Protein AF-A0A951LGT5-F1 (afdb_monomer)

Radius of gyration: 25.71 Å; Cα contacts (8 Å, |Δi|>4): 1076; chains: 1; bounding box: 49×76×59 Å

Sequence (458 aa):
MLKTAQCHCGELRATVSAEPERVNLCHCRACQRRTGSVFHTGAYYAKSQVTVHGRHNEHCRPADSGYSVRFHFCPNCGSNVFWEPSRFPDHFVVAVGAFADPLFPAPALSLWEVSKHSWVELPALQHCPEGLTASAADTVRADPPSPTVDRAQIAQIGCVIRPFIRRTPTLEIDGADCGLPPGLRIVLKLEQLQHSGSFKARGAFANLLLRRVPEIGVAAASGGNHGAAVAYAAMRRQVPARIFVPEISSPAKIARIQEYGADLVVGGERYADALAACESWIAETGALSVHAFDQRETLLGQGTLAQELEAQAPELDTVLAGVGGGGLISGIAAWYGGRVKVIGVEPEGSPTLYDALAAGHPVDAETTGIAADSLAPRRVGELVFPIAQARVDQVVLVTDDAIRRAQQVLWNTARIVAEPGGSAAFAALLSGRYTPCSRGRVGVVISGGNTVAVDFGR

Solvent-accessible surface area (backbone atoms only — not comparable to full-atom values): 23264 Å² total; per-residue (Å²): 104,80,46,58,27,35,25,88,80,59,59,24,32,41,37,28,55,62,82,60,52,37,28,34,35,32,16,36,68,66,41,18,70,72,65,77,35,80,42,36,52,39,29,32,36,52,45,92,41,50,48,78,43,68,65,64,45,78,49,75,43,78,41,98,84,78,39,45,35,38,38,34,22,24,77,85,72,64,30,68,36,37,31,40,39,62,86,45,76,65,30,36,33,34,34,51,75,28,44,74,52,93,82,57,81,71,57,51,33,36,27,22,48,81,55,43,56,89,86,66,84,75,76,94,49,53,79,26,52,86,37,82,52,84,78,51,59,78,70,58,57,53,68,71,79,65,92,68,75,42,43,60,58,14,53,54,44,37,65,70,39,48,90,79,51,64,86,55,57,72,46,81,45,51,22,50,71,71,80,42,66,74,73,29,39,37,35,36,38,38,22,29,72,23,57,65,25,18,49,45,32,39,16,32,35,30,40,68,69,77,42,87,68,44,90,77,9,33,34,32,57,34,53,39,59,52,23,24,6,43,16,42,38,23,47,76,65,73,42,48,28,41,33,17,18,22,65,76,46,53,67,73,43,52,49,54,24,48,75,35,68,24,48,72,45,75,39,44,82,40,65,68,46,9,37,53,53,38,54,51,50,30,72,76,68,62,31,35,75,56,61,87,22,58,35,71,43,23,19,32,21,32,10,31,54,40,55,52,45,44,74,74,47,72,76,44,52,33,38,29,28,40,30,24,34,30,17,52,50,28,12,34,24,29,46,48,65,70,77,33,46,27,33,37,22,22,44,63,43,12,39,15,54,52,50,13,59,75,68,73,45,80,39,80,34,58,65,40,66,82,29,31,84,66,23,26,44,48,41,35,21,83,74,23,46,67,48,32,72,74,34,45,76,45,65,42,66,32,52,64,67,36,20,53,50,29,30,52,44,36,37,72,66,70,69,40,66,42,21,50,40,11,17,30,20,51,11,28,51,77,65,58,64,45,72,76,94,56,83,46,35,35,35,29,34,30,44,18,28,86,58,87,86,78,76,87,89,116

Mean predicted aligned error: 13.06 Å

Secondary structure (DSSP, 8-state):
--EEEE-TTSSSEEEESS--SEEEEE--HHHHHHHSSSSEEEEEEEGGGEEEES--EEEEEE-TTS-EEEEEE-TTT--EEEEEETTSTTEEEEEGGGG--TTSPPPSEEE-GGG--TT----S-EEETT---TTTTTT-S--SS-SS--HHHHHHHHHHHTTTS----EEEEEGGGGTSPTT-EEEEEEGGGSGGGBTTHHHHHHHHHHSPPPTT-EEEE-SSHHHHHHHHHHHHHT--EEEEE-TTS-HHHHHHHHHTT-EEEE--SSHHHHHHHHHHHHHHH--EE--SSSSHHHHHHHHHHHHHHHHH-TT-SEEEEE-SSSHHHHHHHHHHTTSSEEEEEEETT--HHHHHHHHTS--B----STTHHHH--SB--TTHHHHHHHH--EEEEE-HHHHHHHHHHHHHHH-----HHHHHHHHHHHTTSS--SSS-EEEEEE-B--S-S--TT-

Foldseek 3Di:
DWFWFADPVRQKIKIFQDAFLFKEKEQFPVQCVLVVHNIFIKGKDFPVGIDIGHDWDWDWDAGPVRWIKIWTADPPRRDTAWIATPVCNRIIIGGPVRRVDPPRDDGQEYECCVNHDPPDDDQPHHYHNHGADPVRVVVDRPDDPPLDDAQRLLVVLLVQCVVPKDLFDWDWDALVLQVGDGLQIEIERQQCPMQLRFLQLQLLLLQPRVDDFDQQGAEDEALDSNLLSNLQNCLVVVHAYEYFYEPPRDPLSVVSSVVSVHRYHYDDNDSVGSHVVRVVVCVVPVGHYRDRAQDNSSLSRLLSSLVSVCVNCVQAQEEEAEAALQSNQLSNQNNCVQVHAGEYFAAPQACALVVCLVVVHKDFGGQDAQCSSPRHDRIHHPSRNVSCNNGHPYYFYAYNVLLVSQQVSCCVSPVRAAGSSLRRRVSCSSVVSDDDPDSGYYYYYSGGRSDDDDDPPD

Nearest PDB structures (foldseek):
  5cvc-assembly1_A  TM=9.171E-01  e=3.690E-30  Zea mays
  2gn1-assembly1_A  TM=9.000E-01  e=2.514E-28  Salmonella enterica subsp. enterica serovar Typhimurium
  6zuj-assembly2_BBB  TM=9.026E-01  e=4.045E-28  Homo sapiens
  5ybw-assembly1_A  TM=9.103E-01  e=1.929E-26  Anadara broughtonii
  8zlv-assembly1_B  TM=8.880E-01  e=2.800E-25  Escherichia coli K-12
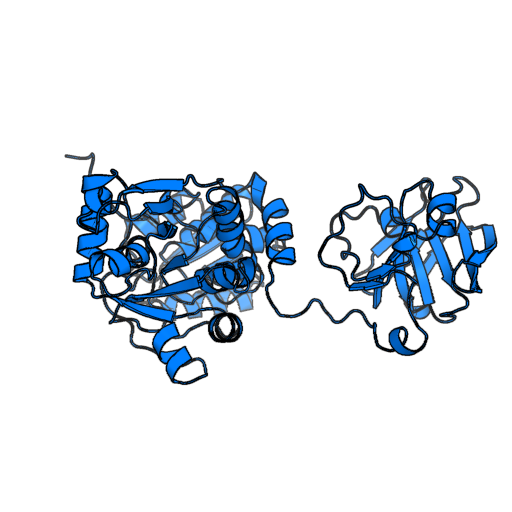
pLDDT: mean 90.31, std 11.33, range [30.8, 98.81]

Structure (mmCIF, N/CA/C/O backbone):
data_AF-A0A951LGT5-F1
#
_entry.id   AF-A0A951LGT5-F1
#
loop_
_atom_site.group_PDB
_atom_site.id
_atom_site.type_symbol
_atom_site.label_atom_id
_atom_site.label_alt_id
_atom_site.label_comp_id
_atom_site.label_asym_id
_atom_site.label_entity_id
_atom_site.label_seq_id
_atom_site.pdbx_PDB_ins_code
_atom_site.Cartn_x
_atom_site.Cartn_y
_atom_site.Cartn_z
_atom_site.occupancy
_atom_site.B_iso_or_equiv
_atom_site.auth_seq_id
_atom_site.auth_comp_id
_atom_site.auth_asym_id
_atom_site.auth_atom_id
_atom_site.pdbx_PDB_model_num
ATOM 1 N N . MET A 1 1 ? 7.821 -15.798 -24.635 1.00 61.38 1 MET A N 1
ATOM 2 C CA . MET A 1 1 ? 9.185 -15.691 -24.066 1.00 61.38 1 MET A CA 1
ATOM 3 C C . MET A 1 1 ? 9.729 -17.103 -23.974 1.00 61.38 1 MET A C 1
ATOM 5 O O . MET A 1 1 ? 8.973 -17.980 -23.585 1.00 61.38 1 MET A O 1
ATOM 9 N N . LEU A 1 2 ? 10.967 -17.343 -24.399 1.00 86.06 2 LEU A N 1
ATOM 10 C CA . LEU A 1 2 ? 11.547 -18.686 -24.427 1.00 86.06 2 LEU A CA 1
ATOM 11 C C . LEU A 1 2 ? 12.166 -18.998 -23.051 1.00 86.06 2 LEU A C 1
ATOM 13 O O . LEU A 1 2 ? 13.030 -18.240 -22.611 1.00 86.06 2 LEU A O 1
ATOM 17 N N . LYS A 1 3 ? 11.734 -20.062 -22.365 1.00 93.56 3 LYS A N 1
ATOM 18 C CA . LYS A 1 3 ? 12.342 -20.534 -21.101 1.00 93.56 3 LYS A CA 1
ATOM 19 C C . LYS A 1 3 ? 13.035 -21.875 -21.343 1.00 93.56 3 LYS A C 1
ATOM 21 O O . LYS A 1 3 ? 12.518 -22.702 -22.088 1.00 93.56 3 LYS A O 1
ATOM 26 N N . THR A 1 4 ? 14.174 -22.114 -20.699 1.00 96.62 4 THR A N 1
ATOM 27 C CA . THR A 1 4 ? 14.956 -23.345 -20.896 1.00 96.62 4 THR A CA 1
ATOM 28 C C . THR A 1 4 ? 15.082 -24.101 -19.585 1.00 96.62 4 THR A C 1
ATOM 30 O O . THR A 1 4 ? 15.697 -23.610 -18.644 1.00 96.62 4 THR A O 1
ATOM 33 N N . ALA A 1 5 ? 14.528 -25.308 -19.538 1.00 97.00 5 ALA A N 1
ATOM 34 C CA . ALA A 1 5 ? 14.826 -26.287 -18.505 1.00 97.00 5 ALA A CA 1
ATOM 35 C C . ALA A 1 5 ? 16.026 -27.131 -18.935 1.00 97.00 5 ALA A C 1
ATOM 37 O O . ALA A 1 5 ? 16.128 -27.516 -20.101 1.00 97.00 5 ALA A O 1
ATOM 38 N N . GLN A 1 6 ? 16.923 -27.460 -18.011 1.00 97.12 6 GLN A N 1
ATOM 39 C CA . GLN A 1 6 ? 18.095 -28.273 -18.319 1.00 97.12 6 GLN A CA 1
ATOM 40 C C . GLN A 1 6 ? 18.444 -29.257 -17.206 1.00 97.12 6 GLN A C 1
ATOM 42 O O . GLN A 1 6 ? 18.158 -29.041 -16.029 1.00 97.12 6 GLN A O 1
ATOM 47 N N . CYS A 1 7 ? 19.076 -30.364 -17.592 1.00 97.00 7 CYS A N 1
ATOM 48 C CA . CYS A 1 7 ? 19.684 -31.283 -16.641 1.00 97.00 7 CYS A CA 1
ATOM 49 C C . CYS A 1 7 ? 20.905 -30.648 -15.955 1.00 97.00 7 CYS A C 1
ATOM 51 O O . CYS A 1 7 ? 21.419 -29.619 -16.394 1.00 97.00 7 CYS A O 1
ATOM 53 N N . HIS A 1 8 ? 21.419 -31.302 -14.911 1.00 95.62 8 HIS A N 1
ATOM 54 C CA . HIS A 1 8 ? 22.555 -30.791 -14.143 1.00 95.62 8 HIS A CA 1
ATOM 55 C C . HIS A 1 8 ? 23.818 -30.544 -14.990 1.00 95.62 8 HIS A C 1
ATOM 57 O O . HIS A 1 8 ? 24.474 -29.524 -14.813 1.00 95.62 8 HIS A O 1
ATOM 63 N N . CYS A 1 9 ? 24.141 -31.429 -15.943 1.00 95.88 9 CYS A N 1
ATOM 64 C CA . CYS A 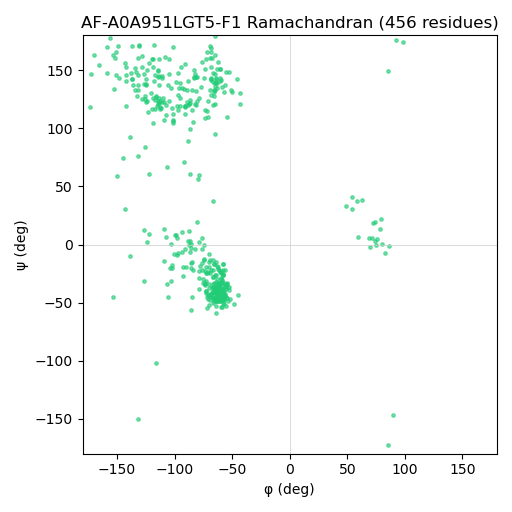1 9 ? 25.294 -31.243 -16.835 1.00 95.88 9 CYS A CA 1
ATOM 65 C C . CYS A 1 9 ? 24.993 -30.397 -18.087 1.00 95.88 9 CYS A C 1
ATOM 67 O O . CYS A 1 9 ? 25.887 -30.148 -18.890 1.00 95.88 9 CYS A O 1
ATOM 69 N N . GLY A 1 10 ? 23.741 -29.972 -18.289 1.00 95.19 10 GLY A N 1
ATOM 70 C CA . GLY A 1 10 ? 23.325 -29.145 -19.424 1.00 95.19 10 GLY A CA 1
ATOM 71 C C . GLY A 1 10 ? 23.238 -29.848 -20.786 1.00 95.19 10 GLY A C 1
ATOM 72 O O . GLY A 1 10 ? 22.939 -29.172 -21.771 1.00 95.19 10 GLY A O 1
ATOM 73 N N . GLU A 1 11 ? 23.476 -31.162 -20.874 1.00 95.75 11 GLU A N 1
ATOM 74 C CA . GLU A 1 11 ? 23.399 -31.931 -22.130 1.00 95.75 11 GLU A CA 1
ATOM 75 C C . GLU A 1 11 ? 21.968 -32.185 -22.615 1.00 95.75 11 GLU A C 1
ATOM 77 O O . GLU A 1 11 ? 21.735 -32.232 -23.818 1.00 95.75 11 GLU A O 1
ATOM 82 N N . LEU A 1 12 ? 21.019 -32.360 -21.691 1.00 97.56 12 LEU A N 1
ATOM 83 C CA . LEU A 1 12 ? 19.595 -32.504 -21.983 1.00 97.56 12 LEU A CA 1
ATOM 84 C C . LEU A 1 12 ? 18.886 -31.201 -21.625 1.00 97.56 12 LEU A C 1
ATOM 86 O O . LEU A 1 12 ? 18.957 -30.756 -20.476 1.00 97.56 12 LEU A O 1
ATOM 90 N N . ARG A 1 13 ? 18.184 -30.612 -22.593 1.00 97.62 13 ARG A N 1
ATOM 91 C CA . ARG A 1 13 ? 17.427 -29.368 -22.420 1.00 97.62 13 ARG A CA 1
ATOM 92 C C . ARG A 1 13 ? 16.023 -29.499 -22.990 1.00 97.62 13 ARG A C 1
ATOM 94 O O . ARG A 1 13 ? 15.824 -30.161 -24.004 1.00 97.62 13 ARG A O 1
ATOM 101 N N . ALA A 1 14 ? 15.070 -28.835 -22.355 1.00 97.12 14 ALA A N 1
ATOM 102 C CA . ALA A 1 14 ? 13.721 -28.641 -22.859 1.00 97.12 14 ALA A CA 1
ATOM 103 C C . ALA A 1 14 ? 13.443 -27.138 -22.914 1.00 97.12 14 ALA A C 1
ATOM 105 O O . ALA A 1 14 ? 13.410 -26.453 -21.892 1.00 97.12 14 ALA A O 1
ATOM 106 N N . THR A 1 15 ? 13.276 -26.632 -24.123 1.00 97.06 15 THR A N 1
ATOM 107 C CA . THR A 1 15 ? 12.977 -25.234 -24.402 1.00 97.06 15 THR A CA 1
ATOM 108 C C . THR A 1 15 ? 11.470 -25.085 -24.554 1.00 97.06 15 THR A C 1
ATOM 110 O O . THR A 1 15 ? 10.876 -25.791 -25.366 1.00 97.06 15 THR A O 1
ATOM 113 N N . VAL A 1 16 ? 10.848 -24.174 -23.808 1.00 96.44 16 VAL A N 1
ATOM 114 C CA . VAL A 1 16 ? 9.402 -23.918 -23.869 1.00 96.44 16 VAL A CA 1
ATOM 115 C C . VAL A 1 16 ? 9.112 -22.526 -24.427 1.00 96.44 16 VAL A C 1
ATOM 117 O O . VAL A 1 16 ? 9.792 -21.557 -24.082 1.00 96.44 16 VAL A O 1
ATOM 120 N N . SER A 1 17 ? 8.118 -22.424 -25.311 1.00 93.50 17 SER A N 1
ATOM 121 C CA . SER A 1 17 ? 7.766 -21.183 -26.024 1.00 93.50 17 SER A CA 1
ATOM 122 C C . SER A 1 17 ? 6.597 -20.400 -25.410 1.00 93.50 17 SER A C 1
ATOM 124 O O . SER A 1 17 ? 6.359 -19.253 -25.801 1.00 93.50 17 SER A O 1
ATOM 126 N N . ALA A 1 18 ? 5.900 -20.987 -24.434 1.00 90.88 18 ALA A N 1
ATOM 127 C CA . ALA A 1 18 ? 4.724 -20.429 -23.770 1.00 90.88 18 ALA A CA 1
ATOM 128 C C . ALA A 1 18 ? 4.838 -20.507 -22.236 1.00 90.88 18 ALA A C 1
ATOM 130 O O . ALA A 1 18 ? 5.745 -21.145 -21.700 1.00 90.88 18 ALA A O 1
ATOM 131 N N . GLU A 1 19 ? 3.912 -19.855 -21.530 1.00 91.00 19 GLU A N 1
ATOM 132 C CA . GLU A 1 19 ? 3.698 -20.088 -20.096 1.00 91.00 19 GLU A CA 1
ATOM 133 C C . GLU A 1 19 ? 2.996 -21.439 -19.870 1.00 91.00 19 GLU A C 1
ATOM 135 O O . GLU A 1 19 ? 2.275 -21.902 -20.758 1.00 91.00 19 GLU A O 1
ATOM 140 N N . PRO A 1 20 ? 3.217 -22.103 -18.719 1.00 92.25 20 PRO A N 1
ATOM 141 C CA . PRO A 1 20 ? 2.620 -23.406 -18.460 1.00 92.25 20 PRO A CA 1
ATOM 142 C C . PRO A 1 20 ? 1.102 -23.306 -18.327 1.00 92.25 20 PRO A C 1
ATOM 144 O O . PRO A 1 20 ? 0.584 -22.415 -17.660 1.00 92.25 20 PRO A O 1
ATOM 147 N N . GLU A 1 21 ? 0.391 -24.286 -18.881 1.00 89.19 21 GLU A N 1
ATOM 148 C CA . GLU A 1 21 ? -1.070 -24.390 -18.754 1.00 89.19 21 GLU A CA 1
ATOM 149 C C . GLU A 1 21 ? -1.505 -24.643 -17.310 1.00 89.19 21 GLU A C 1
ATOM 151 O O . GLU A 1 21 ? -2.630 -24.327 -16.930 1.00 89.19 21 GLU A O 1
ATOM 156 N N . ARG A 1 22 ? -0.621 -25.258 -16.517 1.00 87.25 22 ARG A N 1
ATOM 157 C CA . ARG A 1 22 ? -0.742 -25.405 -15.065 1.00 87.25 22 ARG A CA 1
ATOM 158 C C . ARG A 1 22 ? 0.577 -25.841 -14.450 1.00 87.25 22 ARG A C 1
ATOM 160 O O . ARG A 1 22 ? 1.371 -26.547 -15.077 1.00 87.25 22 ARG A O 1
ATOM 167 N N . VAL A 1 23 ? 0.752 -25.505 -13.178 1.00 92.88 23 VAL A N 1
ATOM 168 C CA . VAL A 1 23 ? 1.844 -25.999 -12.338 1.00 92.88 23 VAL A CA 1
ATOM 169 C C . VAL A 1 23 ? 1.236 -26.725 -11.144 1.00 92.88 23 VAL A C 1
ATOM 171 O O . VAL A 1 23 ? 0.330 -26.207 -10.489 1.00 92.88 23 VAL A O 1
ATOM 174 N N . ASN A 1 24 ? 1.701 -27.940 -10.866 1.00 93.00 24 ASN A N 1
ATOM 175 C CA . ASN A 1 24 ? 1.210 -28.738 -9.751 1.00 93.00 24 ASN A CA 1
ATOM 176 C C . ASN A 1 24 ? 2.328 -29.117 -8.786 1.00 93.00 24 ASN A C 1
ATOM 178 O O . ASN A 1 24 ? 3.497 -29.197 -9.157 1.00 93.00 24 ASN A O 1
ATOM 182 N N . LEU A 1 25 ? 1.930 -29.393 -7.551 1.00 94.38 25 LEU A N 1
ATOM 183 C CA . LEU A 1 25 ? 2.759 -29.977 -6.517 1.00 94.38 25 LEU A CA 1
ATOM 184 C C . LEU A 1 25 ? 2.176 -31.354 -6.180 1.00 94.38 25 LEU A C 1
ATOM 186 O O . LEU A 1 25 ? 1.013 -31.482 -5.821 1.00 94.38 25 LEU A O 1
ATOM 190 N N . CYS A 1 26 ? 2.956 -32.411 -6.380 1.00 92.81 26 CYS A N 1
ATOM 191 C CA . CYS A 1 26 ? 2.516 -33.788 -6.192 1.00 92.81 26 CYS A CA 1
ATOM 192 C C . CYS A 1 26 ? 3.242 -34.433 -5.013 1.00 92.81 26 CYS A C 1
ATOM 194 O O . CYS A 1 26 ? 4.473 -34.538 -5.013 1.00 92.81 26 CYS A O 1
ATOM 196 N N . HIS A 1 27 ? 2.463 -34.924 -4.052 1.00 94.19 27 HIS A N 1
ATOM 197 C CA . HIS A 1 27 ? 2.937 -35.604 -2.850 1.00 94.19 27 HIS A CA 1
ATOM 198 C C . HIS A 1 27 ? 2.896 -37.131 -2.949 1.00 94.19 27 HIS A C 1
ATOM 200 O O . HIS A 1 27 ? 3.177 -37.800 -1.959 1.00 94.19 27 HIS A O 1
ATOM 206 N N . CYS A 1 28 ? 2.559 -37.720 -4.101 1.00 90.44 28 CYS A N 1
ATOM 207 C CA . CYS A 1 28 ? 2.452 -39.176 -4.195 1.00 90.44 28 CYS A CA 1
ATOM 208 C C . CYS A 1 28 ? 3.804 -39.862 -3.938 1.00 90.44 28 CYS A C 1
ATOM 210 O O . CYS A 1 28 ? 4.873 -39.319 -4.248 1.00 90.44 28 CYS A O 1
ATOM 212 N N . ARG A 1 29 ? 3.774 -41.090 -3.409 1.00 89.00 29 ARG A N 1
ATOM 213 C CA . ARG A 1 29 ? 4.997 -41.821 -3.032 1.00 89.00 29 ARG A CA 1
ATOM 214 C C . ARG A 1 29 ? 5.896 -42.068 -4.239 1.00 89.00 29 ARG A C 1
ATOM 216 O O . ARG A 1 29 ? 7.121 -42.045 -4.123 1.00 89.00 29 ARG A O 1
ATOM 223 N N . ALA A 1 30 ? 5.301 -42.264 -5.415 1.00 87.81 30 ALA A N 1
ATOM 224 C CA . ALA A 1 30 ? 6.042 -42.404 -6.659 1.00 87.81 30 ALA A CA 1
ATOM 225 C C . ALA A 1 30 ? 6.832 -41.129 -7.007 1.00 87.81 30 ALA A C 1
ATOM 227 O O . ALA A 1 30 ? 7.983 -41.229 -7.445 1.00 87.81 30 ALA A O 1
ATOM 228 N N . CYS A 1 31 ? 6.244 -39.941 -6.837 1.00 89.75 31 CYS A N 1
ATOM 229 C CA . CYS A 1 31 ? 6.919 -38.659 -7.047 1.00 89.75 31 CYS A CA 1
ATOM 230 C C . CYS A 1 31 ? 8.042 -38.454 -6.033 1.00 89.75 31 CYS A C 1
ATOM 232 O O . CYS A 1 31 ? 9.158 -38.165 -6.458 1.00 89.75 31 CYS A O 1
ATOM 234 N N . GLN A 1 32 ? 7.776 -38.710 -4.750 1.00 92.06 32 GLN A N 1
ATOM 235 C CA . GLN A 1 32 ? 8.776 -38.579 -3.689 1.00 92.06 32 GLN A CA 1
ATOM 236 C C . GLN A 1 32 ? 10.007 -39.460 -3.941 1.00 92.06 32 GLN A C 1
ATOM 238 O O . GLN A 1 32 ? 11.138 -38.986 -3.974 1.00 92.06 32 GLN A O 1
ATOM 243 N N . ARG A 1 33 ? 9.791 -40.751 -4.228 1.00 89.56 33 ARG A N 1
ATOM 244 C CA . ARG A 1 33 ? 10.877 -41.706 -4.518 1.00 89.56 33 ARG A CA 1
ATOM 245 C C . ARG A 1 33 ? 11.689 -41.337 -5.757 1.00 89.56 33 ARG A C 1
ATOM 247 O O . ARG A 1 33 ? 12.876 -41.625 -5.808 1.00 89.56 33 ARG A O 1
ATOM 254 N N . ARG A 1 34 ? 11.051 -40.737 -6.768 1.00 87.88 34 ARG A N 1
ATOM 255 C CA . ARG A 1 34 ? 11.724 -40.351 -8.018 1.00 87.88 34 ARG A CA 1
ATOM 256 C C . ARG A 1 34 ? 12.636 -39.147 -7.815 1.00 87.88 34 ARG A C 1
ATOM 258 O O . ARG A 1 34 ? 13.699 -39.092 -8.416 1.00 87.88 34 ARG A O 1
ATOM 265 N N . THR A 1 35 ? 12.184 -38.154 -7.053 1.00 90.12 35 THR A N 1
ATOM 266 C CA . THR A 1 35 ? 12.927 -36.901 -6.869 1.00 90.12 35 THR A CA 1
ATOM 267 C C . THR A 1 35 ? 13.875 -36.943 -5.677 1.00 90.12 35 THR A C 1
ATOM 269 O O . THR A 1 35 ? 14.763 -36.103 -5.603 1.00 90.12 35 THR A O 1
ATOM 272 N N . GLY A 1 36 ? 13.669 -37.864 -4.729 1.00 91.94 36 GLY A N 1
ATOM 273 C CA . GLY A 1 36 ? 14.320 -37.816 -3.418 1.00 91.94 36 GLY A CA 1
ATOM 274 C C . GLY A 1 36 ? 13.829 -36.654 -2.541 1.00 91.94 36 GLY A C 1
ATOM 275 O O . GLY A 1 36 ? 14.371 -36.436 -1.465 1.00 91.94 36 GLY A O 1
ATOM 276 N N . SER A 1 37 ? 12.811 -35.910 -2.989 1.00 93.44 37 SER A N 1
ATOM 277 C CA . SER A 1 37 ? 12.188 -34.799 -2.265 1.00 93.44 37 SER A CA 1
ATOM 278 C C . SER A 1 37 ? 10.831 -35.226 -1.702 1.00 93.44 37 SER A C 1
ATOM 280 O O . SER A 1 37 ? 10.208 -36.165 -2.189 1.00 93.44 37 SER A O 1
ATOM 282 N N . VAL A 1 38 ? 10.330 -34.510 -0.696 1.00 94.62 38 VAL A N 1
ATOM 283 C CA . VAL A 1 38 ? 9.017 -34.770 -0.076 1.00 94.62 38 VAL A CA 1
ATOM 284 C C . VAL A 1 38 ? 7.822 -34.423 -0.968 1.00 94.62 38 VAL A C 1
ATOM 286 O O . VAL A 1 38 ? 6.678 -34.752 -0.651 1.00 94.62 38 VAL A O 1
ATOM 289 N N . PHE A 1 39 ? 8.077 -33.780 -2.104 1.00 94.00 39 PHE A N 1
ATOM 290 C CA . PHE A 1 39 ? 7.115 -33.582 -3.177 1.00 94.00 39 PHE A CA 1
ATOM 291 C C . PHE A 1 39 ? 7.830 -33.357 -4.507 1.00 94.00 39 PHE A C 1
ATOM 293 O O . PHE A 1 39 ? 9.059 -33.307 -4.610 1.00 94.00 39 PHE A O 1
ATOM 300 N N . HIS A 1 40 ? 7.034 -33.211 -5.554 1.00 92.69 40 HIS A N 1
ATOM 301 C CA . HIS A 1 40 ? 7.510 -32.864 -6.873 1.00 92.69 40 HIS A CA 1
ATOM 302 C C . HIS A 1 40 ? 6.683 -31.732 -7.482 1.00 92.69 40 HIS A C 1
ATOM 304 O O . HIS A 1 40 ? 5.459 -31.802 -7.446 1.00 92.69 40 HIS A O 1
ATOM 310 N N . THR A 1 41 ? 7.350 -30.763 -8.113 1.00 94.88 41 THR A N 1
ATOM 311 C CA . THR A 1 41 ? 6.695 -29.675 -8.848 1.00 94.88 41 THR A CA 1
ATOM 312 C C . THR A 1 41 ? 6.846 -29.849 -10.360 1.00 94.88 41 THR A C 1
ATOM 314 O O . THR A 1 41 ? 7.973 -29.883 -10.871 1.00 94.88 41 THR A O 1
ATOM 317 N N . GLY A 1 42 ? 5.723 -29.953 -11.074 1.00 95.25 42 GLY A N 1
ATOM 318 C CA . GLY A 1 42 ? 5.676 -30.160 -12.523 1.00 95.25 42 GLY A CA 1
ATOM 319 C C . GLY A 1 42 ? 4.845 -29.098 -13.240 1.00 95.25 42 GLY A C 1
ATOM 320 O O . GLY A 1 42 ? 3.764 -28.736 -12.779 1.00 95.25 42 GLY A O 1
ATOM 321 N N . ALA A 1 43 ? 5.345 -28.616 -14.376 1.00 96.06 43 ALA A N 1
ATOM 322 C CA . ALA A 1 43 ? 4.690 -27.628 -15.227 1.00 96.06 43 ALA A CA 1
ATOM 323 C C . ALA A 1 43 ? 4.221 -28.277 -16.537 1.00 96.06 43 ALA A C 1
ATOM 325 O O . ALA A 1 43 ? 5.014 -28.932 -17.210 1.00 96.06 43 ALA A O 1
ATOM 326 N N . TYR A 1 44 ? 2.941 -28.130 -16.873 1.00 95.25 44 TYR A N 1
ATOM 327 C CA . TYR A 1 44 ? 2.319 -28.754 -18.045 1.00 95.25 44 TYR A CA 1
ATOM 328 C C . TYR A 1 44 ? 2.386 -27.826 -19.256 1.00 95.25 44 TYR A C 1
ATOM 330 O O . TYR A 1 44 ? 2.034 -26.652 -19.156 1.00 95.25 44 TYR A O 1
ATOM 338 N N . TYR A 1 45 ? 2.775 -28.391 -20.394 1.00 95.38 45 TYR A N 1
ATOM 339 C CA . TYR A 1 45 ? 2.860 -27.716 -21.683 1.00 95.38 45 TYR A CA 1
ATOM 340 C C . TYR A 1 45 ? 2.305 -28.625 -22.774 1.00 95.38 45 TYR A C 1
ATOM 342 O O . TYR A 1 45 ? 2.557 -29.835 -22.755 1.00 95.38 45 TYR A O 1
ATOM 350 N N . ALA A 1 46 ? 1.609 -28.058 -23.756 1.00 93.31 46 ALA A N 1
ATOM 351 C CA . ALA A 1 46 ? 1.320 -28.780 -24.989 1.00 93.31 46 ALA A CA 1
ATOM 352 C C . ALA A 1 46 ? 2.637 -29.193 -25.665 1.00 93.31 46 ALA A C 1
ATOM 354 O O . ALA A 1 46 ? 3.601 -28.425 -25.692 1.00 93.31 46 ALA A O 1
ATOM 355 N N . LYS A 1 47 ? 2.692 -30.394 -26.251 1.00 95.19 47 LYS A N 1
ATOM 356 C CA . LYS A 1 47 ? 3.902 -30.896 -26.931 1.00 95.19 47 LYS A CA 1
ATOM 357 C C . LYS A 1 47 ? 4.425 -29.942 -28.007 1.00 95.19 47 LYS A C 1
ATOM 359 O O . LYS A 1 47 ? 5.632 -29.799 -28.153 1.00 95.19 47 LYS A O 1
ATOM 364 N N . SER A 1 48 ? 3.532 -29.237 -28.703 1.00 94.75 48 SER A N 1
ATOM 365 C CA . SER A 1 48 ? 3.880 -28.219 -29.705 1.00 94.75 48 SER A CA 1
ATOM 366 C C . SER A 1 48 ? 4.632 -27.008 -29.137 1.00 94.75 48 SER A C 1
ATOM 368 O O . SER A 1 48 ? 5.272 -26.279 -29.890 1.00 94.75 48 SER A O 1
ATOM 370 N N . GLN A 1 49 ? 4.573 -26.783 -27.823 1.00 95.75 49 GLN A N 1
ATOM 371 C CA . GLN A 1 49 ? 5.234 -25.672 -27.137 1.00 95.75 49 GLN A CA 1
ATOM 372 C C . GLN A 1 49 ? 6.618 -26.042 -26.597 1.00 95.75 49 GLN A C 1
ATOM 374 O O . GLN A 1 49 ? 7.311 -25.165 -26.083 1.00 95.75 49 GLN A O 1
ATOM 379 N N . VAL A 1 50 ? 7.025 -27.313 -26.682 1.00 96.50 50 VAL A N 1
ATOM 380 C CA . VAL A 1 50 ? 8.276 -27.809 -26.099 1.00 96.50 50 VAL A CA 1
ATOM 381 C C . VAL A 1 50 ? 9.186 -28.349 -27.191 1.00 96.50 50 VAL A C 1
ATOM 383 O O . VAL A 1 50 ? 8.817 -29.232 -27.957 1.00 96.50 50 VAL A O 1
ATOM 386 N N . THR A 1 51 ? 10.417 -27.853 -27.229 1.00 97.31 51 THR A N 1
ATOM 387 C CA . THR A 1 51 ? 11.488 -28.386 -28.075 1.00 97.31 51 THR A CA 1
ATOM 388 C C . THR A 1 51 ? 12.547 -29.037 -27.196 1.00 97.31 51 THR A C 1
ATOM 390 O O . THR A 1 51 ? 13.104 -28.394 -26.307 1.00 97.31 51 THR A O 1
ATOM 393 N N . VAL A 1 52 ? 12.827 -30.319 -27.427 1.00 96.38 52 VAL A N 1
ATOM 394 C CA . VAL A 1 52 ? 13.826 -31.084 -26.668 1.00 96.38 52 VAL A CA 1
ATOM 395 C C . VAL A 1 52 ? 15.149 -31.095 -27.426 1.00 96.38 52 VAL A C 1
ATOM 397 O O . VAL A 1 52 ? 15.188 -31.336 -28.630 1.00 96.38 52 VAL A O 1
ATOM 400 N N . HIS A 1 53 ? 16.241 -30.858 -26.707 1.00 96.44 53 HIS A N 1
ATOM 401 C CA . HIS A 1 53 ? 17.598 -30.879 -27.235 1.00 96.44 53 HIS A CA 1
ATOM 402 C C . HIS A 1 53 ? 18.464 -31.843 -26.424 1.00 96.44 53 HIS A C 1
ATOM 404 O O . HIS A 1 53 ? 18.426 -31.833 -25.193 1.00 96.44 53 HIS A O 1
ATOM 410 N N . G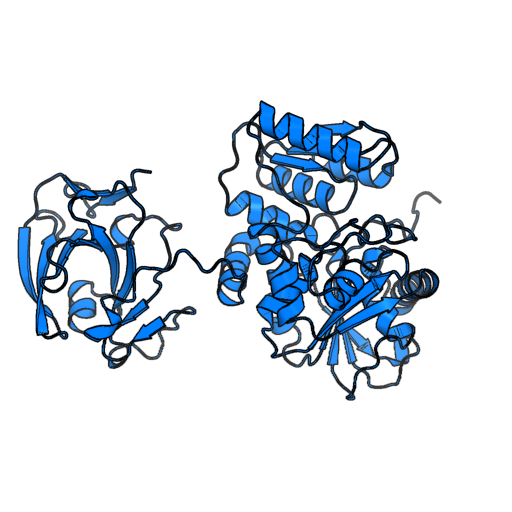LY A 1 54 ? 19.292 -32.624 -27.119 1.00 94.62 54 GLY A N 1
ATOM 411 C CA . GLY A 1 54 ? 20.216 -33.577 -26.505 1.00 94.62 54 GLY A CA 1
ATOM 412 C C . GLY A 1 54 ? 19.654 -34.989 -26.356 1.00 94.62 54 GLY A C 1
ATOM 413 O O . GLY A 1 54 ? 18.506 -35.269 -26.690 1.00 94.62 54 GLY A O 1
ATOM 414 N N . ARG A 1 55 ? 20.501 -35.906 -25.877 1.00 94.44 55 ARG A N 1
ATOM 415 C CA . ARG A 1 55 ? 20.130 -37.315 -25.679 1.00 94.44 55 ARG A CA 1
ATOM 416 C C . ARG A 1 55 ? 19.420 -37.503 -24.341 1.00 94.44 55 ARG A C 1
ATOM 418 O O . ARG A 1 55 ? 19.824 -36.921 -23.334 1.00 94.44 55 ARG A O 1
ATOM 425 N N . HIS A 1 56 ? 18.425 -38.381 -24.317 1.00 95.56 56 HIS A N 1
ATOM 426 C CA . HIS A 1 56 ? 17.756 -38.817 -23.095 1.00 95.56 56 HIS A CA 1
ATOM 427 C C . HIS A 1 56 ? 17.513 -40.325 -23.109 1.00 95.56 56 HIS A C 1
ATOM 429 O O . HIS A 1 56 ? 17.259 -40.913 -24.158 1.00 95.56 56 HIS A O 1
ATOM 435 N N . ASN A 1 57 ? 17.549 -40.931 -21.926 1.00 93.88 57 ASN A N 1
ATOM 436 C CA . ASN A 1 57 ? 17.016 -42.267 -21.699 1.00 93.88 57 ASN A CA 1
ATOM 437 C C . ASN A 1 57 ? 15.555 -42.169 -21.270 1.00 93.88 57 ASN A C 1
ATOM 439 O O . ASN A 1 57 ? 15.129 -41.156 -20.707 1.00 93.88 57 ASN A O 1
ATOM 443 N N . GLU A 1 58 ? 14.807 -43.240 -21.512 1.00 92.94 58 GLU A N 1
ATOM 444 C CA . GLU A 1 58 ? 13.382 -43.306 -21.219 1.00 92.94 58 GLU A CA 1
ATOM 445 C C . GLU A 1 58 ? 13.080 -44.398 -20.202 1.00 92.94 58 GLU A C 1
ATOM 447 O O . GLU A 1 58 ? 13.648 -45.490 -20.243 1.00 92.94 58 GLU A O 1
ATOM 452 N N . HIS A 1 59 ? 12.158 -44.117 -19.286 1.00 89.81 59 HIS A N 1
ATOM 453 C CA . HIS A 1 59 ? 11.653 -45.116 -18.353 1.00 89.81 59 HIS A CA 1
ATOM 454 C C . HIS A 1 59 ? 10.155 -44.928 -18.116 1.00 89.81 59 HIS A C 1
ATOM 456 O O . HIS A 1 59 ? 9.719 -43.890 -17.616 1.00 89.81 59 HIS A O 1
ATOM 462 N N . CYS A 1 60 ? 9.365 -45.944 -18.461 1.00 88.06 60 CYS A N 1
ATOM 463 C CA . CYS A 1 60 ? 7.929 -45.977 -18.200 1.00 88.06 60 CYS A CA 1
ATOM 464 C C . CYS A 1 60 ? 7.645 -46.691 -16.880 1.00 88.06 60 CYS A C 1
ATOM 466 O O . CYS A 1 60 ? 8.154 -47.785 -16.645 1.00 88.06 60 CYS A O 1
ATOM 468 N N . ARG A 1 61 ? 6.774 -46.113 -16.051 1.00 82.88 61 ARG A N 1
ATOM 469 C CA . ARG A 1 61 ? 6.272 -46.769 -14.835 1.00 82.88 61 ARG A CA 1
ATOM 470 C C . ARG A 1 61 ? 4.798 -46.448 -14.580 1.00 82.88 61 ARG A C 1
ATOM 472 O O . ARG A 1 61 ? 4.340 -45.389 -15.016 1.00 82.88 61 ARG A O 1
ATOM 479 N N . PRO A 1 62 ? 4.064 -47.299 -13.847 1.00 74.94 62 PRO A N 1
ATOM 480 C CA . PRO A 1 62 ? 2.759 -46.928 -13.313 1.00 74.94 62 PRO A CA 1
ATOM 481 C C . PRO A 1 62 ? 2.896 -45.821 -12.254 1.00 74.94 62 PRO A C 1
ATOM 483 O O . PRO A 1 62 ? 3.897 -45.743 -11.536 1.00 74.94 62 PRO A O 1
ATOM 486 N N . ALA A 1 63 ? 1.889 -44.957 -12.166 1.00 72.62 63 ALA A N 1
ATOM 487 C CA . ALA A 1 63 ? 1.714 -43.982 -11.095 1.00 72.62 63 ALA A CA 1
ATOM 488 C C . ALA A 1 63 ? 0.550 -44.388 -10.179 1.00 72.62 63 ALA A C 1
ATOM 490 O O . ALA A 1 63 ? -0.334 -45.138 -10.588 1.00 72.62 63 ALA A O 1
ATOM 491 N N . ASP A 1 64 ? 0.512 -43.824 -8.969 1.00 68.88 64 ASP A N 1
ATOM 492 C CA . ASP A 1 64 ? -0.544 -44.067 -7.968 1.00 68.88 64 ASP A CA 1
ATOM 493 C C . ASP A 1 64 ? -1.958 -43.712 -8.491 1.00 68.88 64 ASP A C 1
ATOM 495 O O . ASP A 1 64 ? -2.957 -44.185 -7.966 1.00 68.88 64 ASP A O 1
ATOM 499 N N . SER A 1 65 ? -2.048 -42.932 -9.576 1.00 68.94 65 SER A N 1
ATOM 500 C CA . SER A 1 65 ? -3.294 -42.615 -10.284 1.00 68.94 65 SER A CA 1
ATOM 501 C C . SER A 1 65 ? -3.843 -43.740 -11.172 1.00 68.94 65 SER A C 1
ATOM 503 O O . SER A 1 65 ? -4.884 -43.544 -11.792 1.00 68.94 65 SER A O 1
ATOM 505 N N . GLY A 1 66 ? -3.136 -44.865 -11.312 1.00 72.44 66 GLY A N 1
ATOM 506 C CA . GLY A 1 66 ? -3.488 -45.962 -12.224 1.00 72.44 66 GLY A CA 1
ATOM 507 C C . GLY A 1 66 ? -3.034 -45.762 -13.678 1.00 72.44 66 GLY A C 1
ATOM 508 O O . GLY A 1 66 ? -3.114 -46.690 -14.476 1.00 72.44 66 GLY A O 1
ATOM 509 N N . TYR A 1 67 ? -2.502 -44.585 -14.022 1.00 79.50 67 TYR A N 1
ATOM 510 C CA . TYR A 1 67 ? -1.965 -44.272 -15.352 1.00 79.50 67 TYR A CA 1
ATOM 511 C C . TYR A 1 67 ? -0.452 -44.511 -15.416 1.00 79.50 67 TYR A C 1
ATOM 513 O O . TYR A 1 67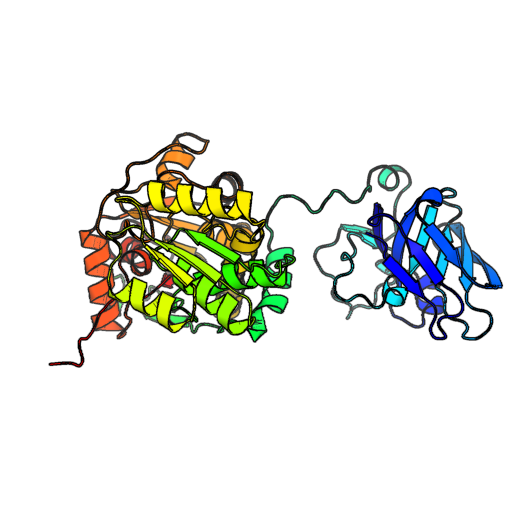 ? 0.254 -44.374 -14.415 1.00 79.50 67 TYR A O 1
ATOM 521 N N . SER A 1 68 ? 0.080 -44.812 -16.603 1.00 82.50 68 SER A N 1
ATOM 522 C CA . SER A 1 68 ? 1.528 -44.883 -16.824 1.00 82.50 68 SER A CA 1
ATOM 523 C C . SER A 1 68 ? 2.127 -43.501 -17.097 1.00 82.50 68 SER A C 1
ATOM 525 O O . SER A 1 68 ? 1.466 -42.606 -17.631 1.00 82.50 68 SER A O 1
ATOM 527 N N . VAL A 1 69 ? 3.390 -43.310 -16.724 1.00 87.94 69 VAL A N 1
ATOM 528 C CA . VAL A 1 69 ? 4.151 -42.088 -17.004 1.00 87.94 69 VAL A CA 1
ATOM 529 C C . VAL A 1 69 ? 5.515 -42.471 -17.567 1.00 87.94 69 VAL A C 1
ATOM 531 O O . VAL A 1 69 ? 6.227 -43.273 -16.953 1.00 87.94 69 VAL A O 1
ATOM 534 N N . ARG A 1 70 ? 5.878 -41.896 -18.719 1.00 92.25 70 ARG A N 1
ATOM 535 C CA . ARG A 1 70 ? 7.183 -42.071 -19.369 1.00 92.25 70 ARG A CA 1
ATOM 536 C C . ARG A 1 70 ? 8.103 -40.912 -19.021 1.00 92.25 70 ARG A C 1
ATOM 538 O O . ARG A 1 70 ? 7.832 -39.776 -19.383 1.00 92.25 70 ARG A O 1
ATOM 545 N N . PHE A 1 71 ? 9.186 -41.196 -18.315 1.00 92.12 71 PHE A N 1
ATOM 546 C CA . PHE A 1 71 ? 10.173 -40.208 -17.892 1.00 92.12 71 PHE A CA 1
ATOM 547 C C . PHE A 1 71 ? 11.344 -40.126 -18.856 1.00 92.12 71 PHE A C 1
ATOM 549 O O . PHE A 1 71 ? 11.862 -41.168 -19.245 1.00 92.12 71 PHE A O 1
ATOM 556 N N . HIS A 1 72 ? 11.810 -38.907 -19.129 1.00 94.31 72 HIS A N 1
ATOM 557 C CA . HIS A 1 72 ? 13.004 -38.636 -19.921 1.00 94.31 72 HIS A CA 1
ATOM 558 C C . HIS A 1 72 ? 14.077 -38.009 -19.026 1.00 94.31 72 HIS A C 1
ATOM 560 O O . HIS A 1 72 ? 13.863 -36.979 -18.374 1.00 94.31 72 HIS A O 1
ATOM 566 N N . PHE A 1 73 ? 15.239 -38.654 -18.958 1.00 94.25 73 PHE A N 1
ATOM 567 C CA . PHE A 1 73 ? 16.341 -38.230 -18.098 1.00 94.25 73 PHE A CA 1
ATOM 568 C C . PHE A 1 73 ? 17.672 -38.249 -18.838 1.00 94.25 73 PHE A C 1
ATOM 570 O O . PHE A 1 73 ? 17.875 -38.998 -19.795 1.00 94.25 73 PHE A O 1
ATOM 577 N N . CYS A 1 74 ? 18.585 -37.390 -18.395 1.00 96.19 74 CYS A N 1
ATOM 578 C CA . CYS A 1 74 ? 19.904 -37.279 -18.994 1.00 96.19 74 CYS A CA 1
ATOM 579 C C . CYS A 1 74 ? 20.700 -38.576 -18.757 1.00 96.19 74 CYS A C 1
ATOM 581 O O . CYS A 1 74 ? 20.828 -38.989 -17.602 1.00 96.19 74 CYS A O 1
ATOM 583 N N . PRO A 1 75 ? 21.273 -39.207 -19.799 1.00 95.94 75 PRO A N 1
ATOM 584 C CA . PRO A 1 75 ? 22.053 -40.433 -19.642 1.00 95.94 75 PRO A CA 1
ATOM 585 C C . PRO A 1 75 ? 23.374 -40.202 -18.896 1.00 95.94 75 PRO A C 1
ATOM 587 O O . PRO A 1 75 ? 23.920 -41.149 -18.345 1.00 95.94 75 PRO A O 1
ATOM 590 N N . ASN A 1 76 ? 23.878 -38.962 -18.874 1.00 96.31 76 ASN A N 1
ATOM 591 C CA . ASN A 1 76 ? 25.142 -38.618 -18.229 1.00 96.31 76 ASN A CA 1
ATOM 592 C C . ASN A 1 76 ? 24.959 -38.328 -16.727 1.00 96.31 76 ASN A C 1
ATOM 594 O O . ASN A 1 76 ? 25.565 -38.979 -15.885 1.00 96.31 76 ASN A O 1
ATOM 598 N N . CYS A 1 77 ? 24.082 -37.383 -16.369 1.00 95.62 77 CYS A N 1
ATOM 599 C CA . CYS A 1 77 ? 23.915 -36.956 -14.972 1.00 95.62 77 CYS A CA 1
ATOM 600 C C . CYS A 1 77 ? 22.660 -37.509 -14.275 1.00 95.62 77 CYS A C 1
ATOM 602 O O . CYS A 1 77 ? 22.385 -37.149 -13.133 1.00 95.62 77 CYS A O 1
ATOM 604 N N . GLY A 1 78 ? 21.840 -38.310 -14.962 1.00 93.00 78 GLY A N 1
ATOM 605 C CA . GLY A 1 78 ? 20.627 -38.918 -14.403 1.00 93.00 78 GLY A CA 1
ATOM 606 C C . GLY A 1 78 ? 19.478 -37.946 -14.102 1.00 93.00 78 GLY A C 1
ATOM 607 O O . GLY A 1 78 ? 18.409 -38.384 -13.678 1.00 93.00 78 GLY A O 1
ATOM 608 N N . SER A 1 79 ? 19.651 -36.634 -14.316 1.00 93.44 79 SER A N 1
ATOM 609 C CA . SER A 1 79 ? 18.609 -35.656 -13.989 1.00 93.44 79 SER A CA 1
ATOM 610 C C . SER A 1 79 ? 17.369 -35.860 -14.851 1.00 93.44 79 SER A C 1
ATOM 612 O O . SER A 1 79 ? 17.452 -35.962 -16.078 1.00 93.44 79 SER A O 1
ATOM 614 N N . ASN A 1 80 ? 16.215 -35.855 -14.195 1.00 90.31 80 ASN A N 1
ATOM 615 C CA . ASN A 1 80 ? 14.911 -35.892 -14.835 1.00 90.31 80 ASN A CA 1
ATOM 616 C C . ASN A 1 80 ? 14.509 -34.478 -15.275 1.00 90.31 80 ASN A C 1
ATOM 618 O O . ASN A 1 80 ? 14.430 -33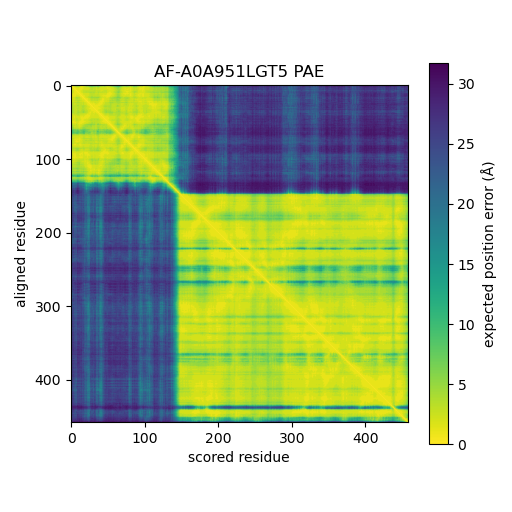.586 -14.431 1.00 90.31 80 ASN A O 1
ATOM 622 N N . VAL A 1 81 ? 14.278 -34.278 -16.574 1.00 93.94 81 VAL A N 1
ATOM 623 C CA . VAL A 1 81 ? 13.959 -32.947 -17.125 1.00 93.94 81 VAL A CA 1
ATOM 624 C C . VAL A 1 81 ? 12.480 -32.845 -17.490 1.00 93.94 81 VAL A C 1
ATOM 626 O O . VAL A 1 81 ? 11.835 -31.864 -17.124 1.00 93.94 81 VAL A O 1
ATOM 629 N N . PHE A 1 82 ? 11.924 -33.857 -18.160 1.00 96.12 82 PHE A N 1
ATOM 630 C CA . PHE A 1 82 ? 10.523 -33.864 -18.586 1.00 96.12 82 PHE A CA 1
ATOM 631 C C . PHE A 1 82 ? 9.938 -35.286 -18.662 1.00 96.12 82 PHE A C 1
ATOM 633 O O . PHE A 1 82 ? 10.665 -36.282 -18.597 1.00 96.12 82 PHE A O 1
ATOM 640 N N . TRP A 1 83 ? 8.611 -35.397 -18.755 1.00 94.94 83 TRP A N 1
ATOM 641 C CA . TRP A 1 83 ? 7.890 -36.667 -18.897 1.00 94.94 83 TRP A CA 1
ATOM 642 C C . TRP A 1 83 ? 6.563 -36.545 -19.639 1.00 94.94 83 TRP A C 1
ATOM 644 O O . TRP A 1 83 ? 5.970 -35.470 -19.720 1.00 94.94 83 TRP A O 1
ATOM 654 N N . GLU A 1 84 ? 6.088 -37.686 -20.130 1.00 93.56 84 GLU A N 1
ATOM 655 C CA . GLU A 1 84 ? 4.810 -37.863 -20.815 1.00 93.56 84 GLU A CA 1
ATOM 656 C C . GLU A 1 84 ? 3.848 -38.661 -19.918 1.00 93.56 84 GLU A C 1
ATOM 658 O O . GLU A 1 84 ? 4.039 -39.867 -19.702 1.00 93.56 84 GLU A O 1
ATOM 663 N N . PRO A 1 85 ? 2.819 -38.026 -19.339 1.00 87.56 85 PRO A N 1
ATOM 664 C CA . PRO A 1 85 ? 1.767 -38.742 -18.632 1.00 87.56 85 PRO A CA 1
ATOM 665 C C . PRO A 1 85 ? 0.773 -39.350 -19.633 1.00 87.56 85 PRO A C 1
ATOM 667 O O . PRO A 1 85 ? 0.161 -38.626 -20.407 1.00 87.56 85 PRO A O 1
ATOM 670 N N . SER A 1 86 ? 0.510 -40.660 -19.569 1.00 84.38 86 SER A N 1
ATOM 671 C CA . SER A 1 86 ? -0.482 -41.305 -20.460 1.00 84.38 86 SER A CA 1
ATOM 672 C C . SER A 1 86 ? -1.902 -40.748 -20.312 1.00 84.38 86 SER A C 1
ATOM 674 O O . SER A 1 86 ? -2.691 -40.816 -21.247 1.00 84.38 86 SER A O 1
ATOM 676 N N . ARG A 1 87 ? -2.217 -40.157 -19.152 1.00 82.38 87 ARG A N 1
ATOM 677 C CA . ARG A 1 87 ? -3.488 -39.465 -18.896 1.00 82.38 87 ARG A CA 1
ATOM 678 C C . ARG A 1 87 ? -3.670 -38.195 -19.740 1.00 82.38 87 ARG A C 1
ATOM 680 O O . ARG A 1 87 ? -4.803 -37.812 -19.991 1.00 82.38 87 ARG A O 1
ATOM 687 N N . PHE A 1 88 ? -2.579 -37.540 -20.140 1.00 85.19 88 PHE A N 1
ATOM 688 C CA . PHE A 1 88 ? -2.587 -36.327 -20.965 1.00 85.19 88 PHE A CA 1
ATOM 689 C C . PHE A 1 88 ? -1.581 -36.512 -22.114 1.00 85.19 88 PHE A C 1
ATOM 691 O O . PHE A 1 88 ? -0.457 -36.012 -22.033 1.00 85.19 88 PHE A O 1
ATOM 698 N N . PRO A 1 89 ? -1.939 -37.298 -23.147 1.00 85.94 89 PRO A N 1
ATOM 699 C CA . PRO A 1 89 ? -0.992 -37.768 -24.160 1.00 85.94 89 PRO A CA 1
ATOM 700 C C . PRO A 1 89 ? -0.422 -36.648 -25.042 1.00 85.94 89 PRO A C 1
ATOM 702 O O . PRO A 1 89 ? 0.671 -36.809 -25.591 1.00 85.94 89 PRO A O 1
ATOM 705 N N . ASP A 1 90 ? -1.116 -35.513 -25.139 1.00 91.06 90 ASP A N 1
ATOM 706 C CA . ASP A 1 90 ? -0.711 -34.345 -25.932 1.00 91.06 90 ASP A CA 1
ATOM 707 C C . ASP A 1 90 ? 0.177 -33.357 -25.160 1.00 91.06 90 ASP A C 1
ATOM 709 O O . ASP A 1 90 ? 0.585 -32.322 -25.696 1.00 91.06 90 ASP A O 1
ATOM 713 N N . HIS A 1 91 ? 0.531 -33.689 -23.915 1.00 94.06 91 HIS A N 1
ATOM 714 C CA . HIS A 1 91 ? 1.306 -32.825 -23.034 1.00 94.06 91 HIS A CA 1
ATOM 715 C C . HIS A 1 91 ? 2.676 -33.402 -22.709 1.00 94.06 91 HIS A C 1
ATOM 717 O O . HIS A 1 91 ? 2.848 -34.600 -22.474 1.00 94.06 91 HIS A O 1
ATOM 723 N N . PHE A 1 92 ? 3.645 -32.499 -22.595 1.00 96.44 92 PHE A N 1
ATOM 724 C CA . PHE A 1 92 ? 4.816 -32.730 -21.768 1.00 96.44 92 PHE A CA 1
ATOM 725 C C . PHE A 1 92 ? 4.615 -32.077 -20.410 1.00 96.44 92 PHE A C 1
ATOM 727 O O . PHE A 1 92 ? 4.006 -31.015 -20.277 1.00 96.44 92 PHE A O 1
ATOM 734 N N . VAL A 1 93 ? 5.190 -32.700 -19.390 1.00 95.88 93 VAL A N 1
ATOM 735 C CA . VAL A 1 93 ? 5.365 -32.066 -18.092 1.00 95.88 93 VAL A CA 1
ATOM 736 C C . VAL A 1 93 ? 6.851 -31.877 -17.858 1.00 95.88 93 VAL A C 1
ATOM 738 O O . VAL A 1 93 ? 7.619 -32.832 -17.956 1.00 95.88 93 VAL A O 1
ATOM 741 N N . VAL A 1 94 ? 7.256 -30.648 -17.562 1.00 97.25 94 VAL A N 1
ATOM 742 C CA . VAL A 1 94 ? 8.653 -30.267 -17.340 1.00 97.25 94 VAL A CA 1
ATOM 743 C C . VAL A 1 94 ? 8.873 -30.039 -15.846 1.00 97.25 94 VAL A C 1
ATOM 745 O O . VAL A 1 94 ? 8.030 -29.450 -15.162 1.00 97.25 94 VAL A O 1
ATOM 748 N N . ALA A 1 95 ? 9.992 -30.526 -15.308 1.00 96.44 95 ALA A N 1
ATOM 749 C CA . ALA A 1 95 ? 10.349 -30.306 -13.910 1.00 96.44 95 ALA A CA 1
ATOM 750 C C . ALA A 1 95 ? 10.607 -28.817 -13.661 1.00 96.44 95 ALA A C 1
ATOM 752 O O . ALA A 1 95 ? 11.538 -28.253 -14.229 1.00 96.44 95 ALA A O 1
ATOM 753 N N . VAL A 1 96 ? 9.848 -28.195 -12.753 1.00 96.00 96 VAL A N 1
ATOM 754 C CA . VAL A 1 96 ? 10.016 -26.761 -12.446 1.00 96.00 96 VAL A CA 1
ATOM 755 C C . VAL A 1 96 ? 11.440 -26.452 -11.975 1.00 96.00 96 VAL A C 1
ATOM 757 O O . VAL A 1 96 ? 12.057 -25.494 -12.429 1.00 96.00 96 VAL A O 1
ATOM 760 N N . GLY A 1 97 ? 12.013 -27.320 -11.137 1.00 94.25 97 GLY A N 1
ATOM 761 C CA . GLY A 1 97 ? 13.387 -27.158 -10.652 1.00 94.25 97 GLY A CA 1
ATOM 762 C C . GLY A 1 97 ? 14.456 -27.179 -11.753 1.00 94.25 97 GLY A C 1
ATOM 763 O O . GLY A 1 97 ? 15.533 -26.631 -11.545 1.00 94.25 97 GLY A O 1
ATOM 764 N N . ALA A 1 98 ? 14.172 -27.754 -12.928 1.00 96.12 98 ALA A N 1
ATOM 765 C CA . ALA A 1 98 ? 15.119 -27.793 -14.042 1.00 96.12 98 ALA A CA 1
ATOM 766 C C . ALA A 1 98 ? 15.244 -26.444 -14.775 1.00 96.12 98 ALA A C 1
ATOM 768 O O . ALA A 1 98 ? 16.211 -26.252 -15.506 1.00 96.12 98 ALA A O 1
ATOM 769 N N . PHE A 1 99 ? 14.311 -25.504 -14.573 1.00 96.19 99 PHE A N 1
ATOM 770 C CA . PHE A 1 99 ? 14.434 -24.132 -15.084 1.00 96.19 99 PHE A CA 1
ATOM 771 C C . PHE A 1 99 ? 15.402 -23.274 -14.263 1.00 96.19 99 PHE A C 1
ATOM 773 O O . PHE A 1 99 ? 15.897 -22.277 -14.777 1.00 96.19 99 PHE A O 1
ATOM 780 N N . ALA A 1 100 ? 15.658 -23.643 -12.999 1.00 93.44 100 ALA A N 1
ATOM 781 C CA . ALA A 1 100 ? 16.460 -22.858 -12.055 1.00 93.44 100 ALA A CA 1
ATOM 782 C C . ALA A 1 100 ? 16.048 -21.366 -11.977 1.00 93.44 100 ALA A C 1
ATOM 784 O O . ALA A 1 100 ? 16.883 -20.493 -11.752 1.00 93.44 100 ALA A O 1
ATOM 785 N N . ASP A 1 101 ? 14.752 -21.086 -12.158 1.00 89.81 101 ASP A N 1
ATOM 786 C CA . ASP A 1 101 ? 14.180 -19.740 -12.202 1.00 89.81 101 ASP A CA 1
ATOM 787 C C . ASP A 1 101 ? 13.376 -19.459 -10.915 1.00 89.81 101 ASP A C 1
ATOM 789 O O . ASP A 1 101 ? 12.323 -20.071 -10.710 1.00 89.81 101 ASP A O 1
ATOM 793 N N . PRO A 1 102 ? 13.834 -18.550 -10.033 1.00 85.19 102 PRO A N 1
ATOM 794 C CA . PRO A 1 102 ? 13.120 -18.211 -8.802 1.00 85.19 102 PRO A CA 1
ATOM 795 C C . PRO A 1 102 ? 11.814 -17.438 -9.045 1.00 85.19 102 PRO A C 1
ATOM 797 O O . PRO A 1 102 ? 11.016 -17.302 -8.119 1.00 85.19 102 PRO A O 1
ATOM 800 N N . LEU A 1 103 ? 11.590 -16.927 -10.260 1.00 84.12 103 LEU A N 1
ATOM 801 C CA . LEU A 1 103 ? 10.371 -16.223 -10.661 1.00 84.12 103 LEU A CA 1
ATOM 802 C C . LEU A 1 103 ? 9.395 -17.131 -11.423 1.00 84.12 103 LEU A C 1
ATOM 804 O O . LEU A 1 103 ? 8.392 -16.649 -11.955 1.00 84.12 103 LEU A O 1
ATOM 808 N N . PHE A 1 104 ? 9.668 -18.438 -11.488 1.00 89.25 104 PHE A N 1
ATOM 809 C CA . PHE A 1 104 ? 8.785 -19.378 -12.164 1.00 89.25 104 PHE A CA 1
ATOM 810 C C . PHE A 1 104 ? 7.390 -19.391 -11.505 1.00 89.25 104 PHE A C 1
ATOM 812 O O . PHE A 1 104 ? 7.302 -19.338 -10.274 1.00 89.25 104 PHE A O 1
ATOM 819 N N . PRO A 1 105 ? 6.294 -19.484 -12.287 1.00 84.69 105 PRO A N 1
ATOM 820 C CA . PRO A 1 105 ? 4.940 -19.503 -11.743 1.00 84.69 105 PRO A CA 1
ATOM 821 C C . PRO A 1 105 ? 4.755 -20.524 -10.613 1.00 84.69 105 PRO A C 1
ATOM 823 O O . PRO A 1 105 ? 5.132 -21.694 -10.738 1.00 84.69 105 PRO A O 1
ATOM 826 N N . ALA A 1 106 ? 4.155 -20.077 -9.507 1.00 87.75 106 ALA A N 1
ATOM 827 C CA . ALA A 1 106 ? 3.844 -20.934 -8.370 1.00 87.75 106 ALA A CA 1
ATOM 828 C C . ALA A 1 106 ? 2.882 -22.069 -8.781 1.00 87.75 106 ALA A C 1
ATOM 830 O O . ALA A 1 106 ? 2.079 -21.890 -9.704 1.00 87.75 106 ALA A O 1
ATOM 831 N N . PRO A 1 107 ? 2.926 -23.238 -8.111 1.00 90.94 107 PRO A N 1
ATOM 832 C CA . PRO A 1 107 ? 1.889 -24.246 -8.285 1.00 90.94 107 PRO A CA 1
ATOM 833 C C . PRO A 1 107 ? 0.513 -23.642 -7.991 1.00 90.94 107 PRO A C 1
ATOM 835 O O . PRO A 1 107 ? 0.398 -22.762 -7.148 1.00 90.94 107 PRO A O 1
ATOM 838 N N . ALA A 1 108 ? -0.518 -24.128 -8.677 1.00 84.88 108 ALA A N 1
ATOM 839 C CA . ALA A 1 108 ? -1.919 -23.808 -8.388 1.00 84.88 108 ALA A CA 1
ATOM 840 C C . ALA A 1 108 ? -2.629 -24.967 -7.665 1.00 84.88 108 ALA A C 1
ATOM 842 O O . ALA A 1 108 ? -3.646 -24.777 -7.003 1.00 84.88 108 ALA A O 1
ATOM 843 N N . LEU A 1 109 ? -2.072 -26.177 -7.779 1.00 89.44 109 LEU A N 1
ATOM 844 C CA . LEU A 1 109 ? -2.654 -27.417 -7.279 1.00 89.44 109 LEU A CA 1
ATOM 845 C C . LEU A 1 109 ? -1.689 -28.146 -6.360 1.00 89.44 109 LEU A C 1
ATOM 847 O O . LEU A 1 109 ? -0.503 -28.270 -6.679 1.00 89.44 109 LEU A O 1
ATOM 851 N N . SER A 1 110 ? -2.236 -28.748 -5.314 1.00 92.50 110 SER A N 1
ATOM 852 C CA . SER A 1 110 ? -1.556 -29.748 -4.505 1.00 92.50 110 SER A CA 1
ATOM 853 C C . SER A 1 110 ? -2.291 -31.085 -4.597 1.00 92.50 110 SER A C 1
ATOM 855 O O . SER A 1 110 ? -3.498 -31.168 -4.383 1.00 92.50 110 SER A O 1
ATOM 857 N N . LEU A 1 111 ? -1.574 -32.135 -4.994 1.00 91.81 111 LEU A N 1
ATOM 858 C CA . LEU A 1 111 ? -2.122 -33.451 -5.316 1.00 91.81 111 LEU A CA 1
ATOM 859 C C . LEU A 1 111 ? -1.576 -34.517 -4.366 1.00 91.81 111 LEU A C 1
ATOM 861 O O . LEU A 1 111 ? -0.388 -34.503 -4.033 1.00 91.81 111 LEU A O 1
ATOM 865 N N . TRP A 1 112 ? -2.407 -35.514 -4.050 1.00 90.19 112 TRP A N 1
ATOM 866 C CA . TRP A 1 112 ? -2.036 -36.691 -3.251 1.00 90.19 112 TRP A CA 1
ATOM 867 C C . TRP A 1 112 ? -1.614 -36.361 -1.814 1.00 90.19 112 TRP A C 1
ATOM 869 O O . TRP A 1 112 ? -0.696 -36.975 -1.263 1.00 90.19 112 TRP A O 1
ATOM 8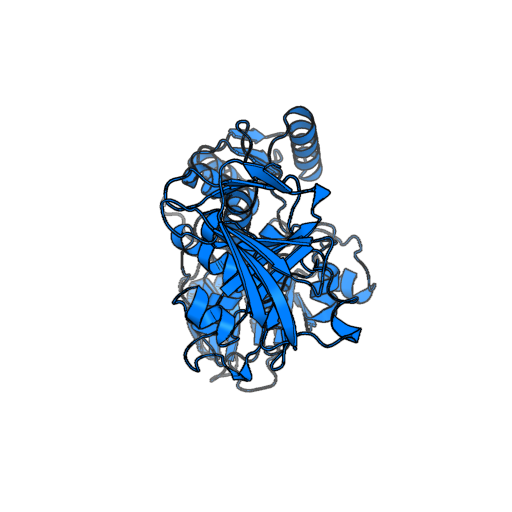79 N N . GLU A 1 113 ? -2.282 -35.389 -1.189 1.00 90.25 113 GLU A N 1
ATOM 880 C CA . GLU A 1 113 ? -1.942 -34.920 0.160 1.00 90.25 113 GLU A CA 1
ATOM 881 C C . GLU A 1 113 ? -2.110 -35.963 1.259 1.00 90.25 113 GLU A C 1
ATOM 883 O O . GLU A 1 113 ? -1.510 -35.820 2.319 1.00 90.25 113 GLU A O 1
ATOM 888 N N . VAL A 1 114 ? -2.810 -37.066 0.991 1.00 88.69 114 VAL A N 1
ATOM 889 C CA . VAL A 1 114 ? -2.808 -38.240 1.879 1.00 88.69 114 VAL A CA 1
ATOM 890 C C . VAL A 1 114 ? -1.397 -38.785 2.153 1.00 88.69 114 VAL A C 1
ATOM 892 O O . VAL A 1 114 ? -1.180 -39.470 3.145 1.00 88.69 114 VAL A O 1
ATOM 895 N N . SER A 1 115 ? -0.424 -38.489 1.281 1.00 91.38 115 SER A N 1
ATOM 896 C CA . SER A 1 115 ? 0.997 -38.828 1.455 1.00 91.38 115 SER A CA 1
ATOM 897 C C . SER A 1 115 ? 1.883 -37.613 1.774 1.00 91.38 115 SER A C 1
ATOM 899 O O . SER A 1 115 ? 3.108 -37.749 1.808 1.00 91.38 115 SER A O 1
ATOM 901 N N . LYS A 1 116 ? 1.301 -36.425 1.995 1.00 94.31 116 LYS A N 1
ATOM 902 C CA . LYS A 1 116 ? 2.039 -35.204 2.345 1.00 94.31 116 LYS A CA 1
ATOM 903 C C . LYS A 1 116 ? 2.618 -35.330 3.750 1.00 94.31 116 LYS A C 1
ATOM 905 O O . LYS A 1 116 ? 1.928 -35.699 4.696 1.00 94.31 116 LYS A O 1
ATOM 910 N N . HIS A 1 117 ? 3.890 -34.978 3.895 1.00 90.94 117 HIS A N 1
ATOM 911 C CA . HIS A 1 117 ? 4.520 -34.892 5.207 1.00 90.94 117 HIS A CA 1
ATOM 912 C C . HIS A 1 117 ? 3.874 -33.774 6.037 1.00 90.94 117 HIS A C 1
ATOM 914 O O . HIS A 1 117 ? 3.647 -32.674 5.536 1.00 90.94 117 HIS A O 1
ATOM 920 N N . SER A 1 118 ? 3.602 -34.045 7.313 1.00 90.38 118 SER A N 1
ATOM 921 C CA . SER A 1 118 ? 2.856 -33.138 8.200 1.00 90.38 118 SER A CA 1
ATOM 922 C C . SER A 1 118 ? 3.510 -31.767 8.385 1.00 90.38 118 SER A C 1
ATOM 924 O O . SER A 1 118 ? 2.804 -30.783 8.559 1.00 90.38 118 SER A O 1
ATOM 926 N N . TRP A 1 119 ? 4.839 -31.695 8.302 1.00 91.50 119 TRP A N 1
ATOM 927 C CA . TRP A 1 119 ? 5.616 -30.458 8.420 1.00 91.50 119 TRP A CA 1
ATOM 928 C C . TRP A 1 119 ? 5.690 -29.638 7.122 1.00 91.50 119 TRP A C 1
ATOM 930 O O . TRP A 1 119 ? 6.278 -28.561 7.113 1.00 91.50 119 TRP A O 1
ATOM 940 N N . VAL A 1 120 ? 5.129 -30.130 6.011 1.00 90.25 120 VAL A N 1
ATOM 941 C CA . VAL A 1 120 ? 5.073 -29.372 4.755 1.00 90.25 120 VAL A CA 1
ATOM 942 C C . VAL A 1 120 ? 3.864 -28.446 4.784 1.00 90.25 120 VAL A C 1
ATOM 944 O O . VAL A 1 120 ? 2.725 -28.886 4.601 1.00 90.25 120 VAL A O 1
ATOM 947 N N . GLU A 1 121 ? 4.119 -27.158 4.978 1.00 86.81 121 GLU A N 1
ATOM 948 C CA . GLU A 1 121 ? 3.128 -26.092 4.839 1.00 86.81 121 GLU A CA 1
ATOM 949 C C . GLU A 1 121 ? 3.024 -25.661 3.373 1.00 86.81 121 GLU A C 1
ATOM 951 O O . GLU A 1 121 ? 4.033 -25.484 2.687 1.00 86.81 121 GLU A O 1
ATOM 956 N N . LEU A 1 122 ? 1.795 -25.535 2.872 1.00 82.81 122 LEU A N 1
ATOM 957 C CA . LEU A 1 122 ? 1.522 -25.173 1.484 1.00 82.81 122 LEU A CA 1
ATOM 958 C C . LEU A 1 122 ? 0.911 -23.767 1.429 1.00 82.81 122 LEU A C 1
ATOM 960 O O . LEU A 1 122 ? 0.142 -23.415 2.325 1.00 82.81 122 LEU A O 1
ATOM 964 N N . PRO A 1 123 ? 1.217 -22.967 0.390 1.00 73.62 123 PRO A N 1
ATOM 965 C CA . PRO A 1 123 ? 0.516 -21.709 0.147 1.00 73.62 123 PRO A CA 1
ATOM 966 C C . PRO A 1 123 ? -0.965 -21.968 -0.193 1.00 73.62 123 PRO A C 1
ATOM 968 O O . PRO A 1 123 ? -1.407 -23.114 -0.243 1.00 73.62 123 PRO A O 1
ATOM 971 N N . ALA A 1 124 ? -1.746 -20.912 -0.439 1.00 75.25 124 ALA A N 1
ATOM 972 C CA . ALA A 1 124 ? -3.138 -21.054 -0.870 1.00 75.25 124 ALA A CA 1
ATOM 973 C C . ALA A 1 124 ? -3.205 -21.713 -2.261 1.00 75.25 124 ALA A C 1
ATOM 975 O O . ALA A 1 124 ? -3.058 -21.047 -3.283 1.00 75.25 124 ALA A O 1
ATOM 976 N N . LEU A 1 125 ? -3.387 -23.032 -2.276 1.00 83.62 125 LEU A N 1
ATOM 977 C CA . LEU A 1 125 ? -3.492 -23.879 -3.461 1.00 83.62 125 LEU A CA 1
ATOM 978 C C . LEU A 1 125 ? -4.851 -24.574 -3.461 1.00 83.62 125 LEU A C 1
ATOM 980 O O . LEU A 1 125 ? -5.471 -24.755 -2.416 1.00 83.62 125 LEU A O 1
ATOM 984 N N . GLN A 1 126 ? -5.301 -25.041 -4.621 1.00 83.12 126 GLN A N 1
ATOM 985 C CA . GLN A 1 126 ? -6.399 -25.998 -4.652 1.00 83.12 126 GLN A CA 1
ATOM 986 C C . GLN A 1 126 ? -5.885 -27.369 -4.177 1.00 83.12 126 GLN A C 1
ATOM 988 O O . GLN A 1 126 ? -5.024 -27.991 -4.808 1.00 83.12 126 GLN A O 1
ATOM 993 N N . HIS A 1 127 ? -6.425 -27.833 -3.051 1.00 87.06 127 HIS A N 1
ATOM 994 C CA . HIS A 1 127 ? -6.045 -29.082 -2.394 1.00 87.06 127 HIS A CA 1
ATOM 995 C C . HIS A 1 127 ? -6.836 -30.264 -2.966 1.00 87.06 127 HIS A C 1
ATOM 997 O O . HIS A 1 127 ? -8.066 -30.272 -2.949 1.00 87.06 127 HIS A O 1
ATOM 1003 N N . CYS A 1 128 ? -6.130 -31.285 -3.449 1.00 86.56 128 CYS A N 1
ATOM 1004 C CA . CYS A 1 128 ? -6.703 -32.513 -4.001 1.00 86.56 128 CYS A CA 1
ATOM 1005 C C . CYS A 1 128 ? -6.097 -33.734 -3.279 1.00 86.56 128 CYS A C 1
ATOM 1007 O O . CYS A 1 128 ? -5.129 -34.327 -3.779 1.00 86.56 128 CYS A O 1
ATOM 1009 N N . PRO A 1 129 ? -6.635 -34.131 -2.107 1.00 83.81 129 PRO A N 1
ATOM 1010 C CA . PRO A 1 129 ? -6.036 -35.165 -1.259 1.00 83.81 129 PRO A CA 1
ATOM 1011 C C . PRO A 1 129 ? -5.792 -36.505 -1.959 1.00 83.81 129 PRO A C 1
ATOM 1013 O O . PRO A 1 129 ? -4.775 -37.142 -1.700 1.00 83.81 129 PRO A O 1
ATOM 1016 N N . GLU A 1 130 ? -6.658 -36.885 -2.899 1.00 82.69 130 GLU A N 1
ATOM 1017 C CA . GLU A 1 130 ? -6.598 -38.147 -3.655 1.00 82.69 130 GLU A CA 1
ATOM 1018 C C . GLU A 1 130 ? -6.205 -37.943 -5.135 1.00 82.69 130 GLU A C 1
ATOM 1020 O O . GLU A 1 130 ? -6.330 -38.838 -5.967 1.00 82.69 130 GLU A O 1
ATOM 1025 N N . GLY A 1 131 ? -5.715 -36.750 -5.487 1.00 80.88 131 GLY A N 1
ATOM 1026 C CA . GLY A 1 131 ? -5.407 -36.370 -6.868 1.00 80.88 131 GLY A CA 1
ATOM 1027 C C . GLY A 1 131 ? -6.615 -35.823 -7.646 1.00 80.88 131 GLY A C 1
ATOM 1028 O O . GLY A 1 131 ? -7.667 -35.541 -7.082 1.00 80.88 131 GLY A O 1
ATOM 1029 N N . LEU A 1 132 ? -6.443 -35.605 -8.957 1.00 74.06 132 LEU A N 1
ATOM 1030 C CA . LEU A 1 132 ? -7.483 -35.039 -9.831 1.00 74.06 132 LEU A CA 1
ATOM 1031 C C . LEU A 1 132 ? -8.492 -36.118 -10.256 1.00 74.06 132 LEU A C 1
ATOM 1033 O O . LEU A 1 132 ? -8.101 -37.099 -10.902 1.00 74.06 132 LEU A O 1
ATOM 1037 N N . THR A 1 133 ? -9.782 -35.910 -9.983 1.00 63.03 133 THR A N 1
ATOM 1038 C CA . THR A 1 133 ? -10.878 -36.753 -10.500 1.00 63.03 133 THR A CA 1
ATOM 1039 C C . THR A 1 133 ? -11.038 -36.592 -12.019 1.00 63.03 133 THR A C 1
ATOM 1041 O O . THR A 1 133 ? -10.464 -35.682 -12.621 1.00 63.03 133 THR A O 1
ATOM 1044 N N . ALA A 1 134 ? -11.778 -37.496 -12.672 1.00 52.28 134 ALA A N 1
ATOM 1045 C CA . ALA A 1 134 ? -12.018 -37.427 -14.118 1.00 52.28 134 ALA A CA 1
ATOM 1046 C C . ALA A 1 134 ? -12.737 -36.126 -14.536 1.00 52.28 134 ALA A C 1
ATOM 1048 O O . ALA A 1 134 ? -12.350 -35.534 -15.533 1.00 52.28 134 ALA A O 1
ATOM 1049 N N . SER A 1 135 ? -13.684 -35.622 -13.733 1.00 44.44 135 SER A N 1
ATOM 1050 C CA . SER A 1 135 ? -14.404 -34.363 -14.001 1.00 44.44 135 SER A CA 1
ATOM 1051 C C . SER A 1 135 ? -13.615 -33.091 -13.650 1.00 44.44 135 SER A C 1
ATOM 1053 O O . SER A 1 135 ? -13.880 -32.026 -14.206 1.00 44.44 135 SER A O 1
ATOM 1055 N N . ALA A 1 136 ? -12.625 -33.185 -12.753 1.00 48.03 136 ALA A N 1
ATOM 1056 C CA . ALA A 1 136 ? -11.762 -32.064 -12.370 1.00 48.03 136 ALA A CA 1
ATOM 1057 C C . ALA A 1 136 ? -10.571 -31.865 -13.329 1.00 48.03 136 ALA A C 1
ATOM 1059 O O . ALA A 1 136 ? -9.905 -30.836 -13.297 1.00 48.03 136 ALA A O 1
ATOM 1060 N N . ALA A 1 137 ? -10.263 -32.848 -14.180 1.00 47.44 137 ALA A N 1
ATOM 1061 C CA . ALA A 1 137 ? -9.146 -32.758 -15.121 1.00 47.44 137 ALA A CA 1
ATOM 1062 C C . ALA A 1 137 ? -9.415 -31.789 -16.285 1.00 47.44 137 ALA A C 1
ATOM 1064 O O . ALA A 1 137 ? -8.468 -31.147 -16.741 1.00 47.44 137 ALA A O 1
ATOM 1065 N N . ASP A 1 138 ? -10.680 -31.662 -16.698 1.00 39.94 138 ASP A N 1
ATOM 1066 C CA . ASP A 1 138 ? -11.125 -30.786 -17.793 1.00 39.94 138 ASP A CA 1
ATOM 1067 C C . ASP A 1 138 ? -11.402 -29.346 -17.330 1.00 39.94 138 ASP A C 1
ATOM 1069 O O . ASP A 1 138 ? -11.382 -28.413 -18.129 1.00 39.94 138 ASP A O 1
ATOM 1073 N N . THR A 1 139 ? -11.626 -29.150 -16.028 1.00 42.44 139 THR A N 1
ATOM 1074 C CA . THR A 1 139 ? -11.950 -27.849 -15.418 1.00 42.44 139 THR A CA 1
ATOM 1075 C C . THR A 1 139 ? -10.746 -27.131 -14.815 1.00 42.44 139 THR A C 1
ATOM 1077 O O . THR A 1 139 ? -10.863 -25.963 -14.469 1.00 42.44 139 THR A O 1
ATOM 1080 N N . VAL A 1 140 ? -9.572 -27.771 -14.748 1.00 41.22 140 VAL A N 1
ATOM 1081 C CA . VAL A 1 140 ? -8.333 -27.124 -14.287 1.00 41.22 140 VAL A CA 1
ATOM 1082 C C . VAL A 1 140 ? -7.395 -26.860 -15.464 1.00 41.22 140 VAL A C 1
ATOM 1084 O O . VAL A 1 140 ? -6.302 -27.425 -15.575 1.00 41.22 140 VAL A O 1
ATOM 1087 N N . ARG A 1 141 ? -7.829 -25.956 -16.348 1.00 34.56 141 ARG A N 1
ATOM 1088 C CA . ARG A 1 141 ? -6.889 -24.963 -16.880 1.00 34.56 141 ARG A CA 1
ATOM 1089 C C . ARG A 1 141 ? -6.442 -24.140 -15.676 1.00 34.56 141 ARG A C 1
ATOM 1091 O O . ARG A 1 141 ? -7.272 -23.866 -14.814 1.00 34.56 141 ARG A O 1
ATOM 1098 N N . ALA A 1 142 ? -5.159 -23.792 -15.561 1.00 34.44 142 ALA A N 1
ATOM 1099 C CA . ALA A 1 142 ? -4.826 -22.691 -14.673 1.00 34.44 142 ALA A CA 1
ATOM 1100 C C . ALA A 1 142 ? -5.682 -21.523 -15.146 1.00 34.44 142 ALA A C 1
ATOM 1102 O O . ALA A 1 142 ? -5.483 -21.017 -16.254 1.00 34.44 142 ALA A O 1
ATOM 1103 N N . ASP A 1 143 ? -6.674 -21.149 -14.344 1.00 30.80 143 ASP A N 1
ATOM 1104 C CA . ASP A 1 143 ? -7.220 -19.823 -14.490 1.00 30.80 143 ASP A CA 1
ATOM 1105 C C . ASP A 1 143 ? -6.006 -18.885 -14.465 1.00 30.80 143 ASP A C 1
ATOM 1107 O O . ASP A 1 143 ? -5.099 -19.075 -13.634 1.00 30.80 143 ASP A O 1
ATOM 1111 N N . PRO A 1 144 ? -5.915 -17.918 -15.398 1.00 31.59 144 PRO A N 1
ATOM 1112 C CA . PRO A 1 144 ? -4.960 -16.832 -15.236 1.00 31.59 144 PRO A CA 1
ATOM 1113 C C . PRO A 1 144 ? -5.077 -16.333 -13.789 1.00 31.59 144 PRO A C 1
ATOM 1115 O O . PRO A 1 144 ? -6.192 -16.359 -13.256 1.00 31.59 144 PRO A O 1
ATOM 1118 N N . PRO A 1 145 ? -3.964 -15.951 -13.124 1.00 36.44 145 PRO A N 1
ATOM 1119 C CA . PRO A 1 145 ? -3.988 -15.578 -11.713 1.00 36.44 145 PRO A CA 1
ATOM 1120 C C . PRO A 1 145 ? -5.203 -14.696 -11.475 1.00 36.44 145 PRO A C 1
ATOM 1122 O O . PRO A 1 145 ? -5.345 -13.688 -12.171 1.00 36.44 145 PRO A O 1
ATOM 1125 N N . SER A 1 146 ? -6.098 -15.139 -10.582 1.00 37.81 146 SER A N 1
ATOM 1126 C CA . SER A 1 146 ? -7.364 -14.451 -10.340 1.00 37.81 146 SER A CA 1
ATOM 1127 C C . SER A 1 146 ? -7.098 -12.943 -10.282 1.00 37.81 146 SER A C 1
ATOM 1129 O O . SER A 1 146 ? -6.165 -12.530 -9.576 1.00 37.81 146 SER A O 1
ATOM 1131 N N . PRO A 1 147 ? -7.861 -12.103 -11.009 1.00 50.53 147 PRO A N 1
ATOM 1132 C CA . PRO A 1 147 ? -7.639 -10.656 -11.020 1.00 50.53 147 PRO A CA 1
ATOM 1133 C C . PRO A 1 147 ? -7.722 -10.047 -9.611 1.00 50.53 147 PRO A C 1
ATOM 1135 O O . PRO A 1 147 ? -7.225 -8.947 -9.366 1.00 50.53 147 PRO A O 1
ATOM 1138 N N . THR A 1 148 ? -8.298 -10.779 -8.657 1.00 70.69 148 THR A N 1
ATOM 1139 C CA . THR A 1 148 ? -8.448 -10.377 -7.266 1.00 70.69 148 THR A CA 1
ATOM 1140 C C . THR A 1 148 ? -7.109 -10.320 -6.537 1.00 70.69 148 THR A C 1
ATOM 1142 O O . THR A 1 148 ? -6.342 -11.280 -6.533 1.00 70.69 148 THR A O 1
ATOM 1145 N N . VAL A 1 149 ? -6.844 -9.195 -5.881 1.00 85.00 149 VAL A N 1
ATOM 1146 C CA . VAL A 1 149 ? -5.808 -9.069 -4.851 1.00 85.00 149 VAL A CA 1
ATOM 1147 C C . VAL A 1 149 ? -6.264 -9.835 -3.606 1.00 85.00 149 VAL A C 1
ATOM 1149 O O . VAL A 1 149 ? -7.345 -9.565 -3.084 1.00 85.00 149 VAL A O 1
ATOM 1152 N N . ASP A 1 150 ? -5.459 -10.788 -3.133 1.00 84.94 150 ASP A N 1
ATOM 1153 C CA . ASP A 1 150 ? -5.782 -11.627 -1.972 1.00 84.94 150 ASP A CA 1
ATOM 1154 C C . ASP A 1 150 ? -4.646 -11.709 -0.934 1.00 84.94 150 ASP A C 1
ATOM 1156 O O . ASP A 1 150 ? -3.524 -11.238 -1.143 1.00 84.94 150 ASP A O 1
ATOM 1160 N N . ARG A 1 151 ? -4.950 -12.323 0.218 1.00 87.75 151 ARG A N 1
ATOM 1161 C CA . ARG A 1 151 ? -4.018 -12.480 1.343 1.00 87.75 151 ARG A CA 1
ATOM 1162 C C . ARG A 1 151 ? -2.743 -13.244 0.967 1.00 87.75 151 ARG A C 1
ATOM 1164 O O . ARG A 1 151 ? -1.668 -12.877 1.436 1.00 87.75 151 ARG A O 1
ATOM 1171 N N . ALA A 1 152 ? -2.839 -14.293 0.151 1.00 80.19 152 ALA A N 1
ATOM 1172 C CA . ALA A 1 152 ? -1.689 -15.127 -0.200 1.00 80.19 152 ALA A CA 1
ATOM 1173 C C . ALA A 1 152 ? -0.711 -14.363 -1.100 1.00 80.19 152 ALA A C 1
ATOM 1175 O O . ALA A 1 152 ? 0.496 -14.362 -0.856 1.00 80.19 152 ALA A O 1
ATOM 1176 N N . GLN A 1 153 ? -1.242 -13.640 -2.084 1.00 85.12 153 GLN A N 1
ATOM 1177 C CA . GLN A 1 153 ? -0.456 -12.784 -2.964 1.00 85.12 153 GLN A CA 1
ATOM 1178 C C . GLN A 1 153 ? 0.194 -11.640 -2.181 1.00 85.12 153 GLN A C 1
ATOM 1180 O O . GLN A 1 153 ? 1.383 -11.381 -2.352 1.00 85.12 153 GLN A O 1
ATOM 1185 N N . ILE A 1 154 ? -0.545 -10.992 -1.272 1.00 90.38 154 ILE A N 1
ATOM 1186 C CA . ILE A 1 154 ? 0.017 -9.961 -0.389 1.00 90.38 154 ILE A CA 1
ATOM 1187 C C . ILE A 1 154 ? 1.167 -10.533 0.451 1.00 90.38 154 ILE A C 1
ATOM 1189 O O . ILE A 1 154 ? 2.212 -9.895 0.538 1.00 90.38 154 ILE A O 1
ATOM 1193 N N . ALA A 1 155 ? 1.023 -11.736 1.022 1.00 81.25 155 ALA A N 1
ATOM 1194 C CA . ALA A 1 155 ? 2.085 -12.367 1.811 1.00 81.25 155 ALA A CA 1
ATOM 1195 C C . ALA A 1 155 ? 3.353 -12.609 0.974 1.00 81.25 155 ALA A C 1
ATOM 1197 O O . ALA A 1 155 ? 4.460 -12.307 1.426 1.00 81.25 155 ALA A O 1
ATOM 1198 N N . GLN A 1 156 ? 3.187 -13.098 -0.260 1.00 79.19 156 GLN A N 1
ATOM 1199 C CA . GLN A 1 156 ? 4.287 -13.305 -1.201 1.00 79.19 156 GLN A CA 1
ATOM 1200 C C . GLN A 1 156 ? 4.986 -11.985 -1.550 1.00 79.19 156 GLN A C 1
ATOM 1202 O O . GLN A 1 156 ? 6.216 -11.904 -1.502 1.00 79.19 156 GLN A O 1
ATOM 1207 N N . ILE A 1 157 ? 4.220 -10.933 -1.857 1.00 85.88 157 ILE A N 1
ATOM 1208 C CA . ILE A 1 157 ? 4.785 -9.607 -2.140 1.00 85.88 157 ILE A CA 1
ATOM 1209 C C . ILE A 1 157 ? 5.481 -9.042 -0.902 1.00 85.88 157 ILE A C 1
ATOM 1211 O O . ILE A 1 157 ? 6.551 -8.448 -1.027 1.00 85.88 157 ILE A O 1
ATOM 1215 N N . GLY A 1 158 ? 4.942 -9.296 0.292 1.00 80.31 158 GLY A N 1
ATOM 1216 C CA . GLY A 1 158 ? 5.565 -8.973 1.571 1.00 80.31 158 GLY A CA 1
ATOM 1217 C C . GLY A 1 158 ? 6.994 -9.498 1.666 1.00 80.31 158 GLY A C 1
ATOM 1218 O O . GLY A 1 158 ? 7.894 -8.728 1.996 1.00 80.31 158 GLY A O 1
ATOM 1219 N N . CYS A 1 159 ? 7.231 -10.760 1.298 1.00 78.75 159 CYS A N 1
ATOM 1220 C CA . CYS A 1 159 ? 8.574 -11.344 1.250 1.00 78.75 159 CYS A CA 1
ATOM 1221 C C . CYS A 1 159 ? 9.494 -10.635 0.241 1.00 78.75 159 CYS A C 1
ATOM 1223 O O . CYS A 1 159 ? 10.653 -10.373 0.556 1.00 78.75 159 CYS A O 1
ATOM 1225 N N . VAL A 1 160 ? 8.976 -10.290 -0.943 1.00 84.31 160 VAL A N 1
ATOM 1226 C CA . VAL A 1 160 ? 9.739 -9.654 -2.034 1.00 84.31 160 VAL A CA 1
ATOM 1227 C C . VAL A 1 160 ? 10.199 -8.244 -1.651 1.00 84.31 160 VAL A C 1
ATOM 1229 O O . VAL A 1 160 ? 11.360 -7.890 -1.856 1.00 84.31 160 VAL A O 1
ATOM 1232 N N . ILE A 1 161 ? 9.310 -7.430 -1.074 1.00 91.25 161 ILE A N 1
ATOM 1233 C CA . ILE A 1 161 ? 9.617 -6.027 -0.760 1.00 91.25 161 ILE A CA 1
ATOM 1234 C C . ILE A 1 161 ? 10.312 -5.852 0.599 1.00 91.25 161 ILE A C 1
ATOM 1236 O O . ILE A 1 161 ? 10.897 -4.796 0.845 1.00 91.25 161 ILE A O 1
ATOM 1240 N N . ARG A 1 162 ? 10.287 -6.869 1.479 1.00 91.31 162 ARG A N 1
ATOM 1241 C CA . ARG A 1 162 ? 10.829 -6.841 2.855 1.00 91.31 162 ARG A CA 1
ATOM 1242 C C . ARG A 1 162 ? 12.223 -6.209 2.988 1.00 91.31 162 ARG A C 1
ATOM 1244 O O . ARG A 1 162 ? 12.386 -5.435 3.935 1.00 91.31 162 ARG A O 1
ATOM 1251 N N . PRO A 1 163 ? 13.209 -6.478 2.106 1.00 92.12 163 PRO A N 1
ATOM 1252 C CA . PRO A 1 163 ? 14.552 -5.897 2.225 1.00 92.12 163 PRO A CA 1
ATOM 1253 C C . PRO A 1 163 ? 14.618 -4.390 1.925 1.00 92.12 163 PRO A C 1
ATOM 1255 O O . PRO A 1 163 ? 15.619 -3.742 2.226 1.00 92.12 163 PRO A O 1
ATOM 1258 N N . PHE A 1 164 ? 13.572 -3.831 1.312 1.00 95.38 164 PHE A N 1
ATOM 1259 C CA . PHE A 1 164 ? 13.543 -2.462 0.795 1.00 95.38 164 PHE A CA 1
ATOM 1260 C C . PHE A 1 164 ? 12.646 -1.518 1.599 1.00 95.38 164 PHE A C 1
ATOM 1262 O O . PHE A 1 164 ? 12.731 -0.301 1.441 1.00 95.38 164 PHE A O 1
ATOM 1269 N N . ILE A 1 165 ? 11.796 -2.070 2.464 1.00 96.75 165 ILE A N 1
ATOM 1270 C CA . ILE A 1 165 ? 10.889 -1.312 3.325 1.00 96.75 165 ILE A CA 1
ATOM 1271 C C . ILE A 1 165 ? 11.263 -1.476 4.801 1.00 96.75 165 ILE A C 1
ATOM 1273 O O . ILE A 1 165 ? 11.887 -2.459 5.205 1.00 96.75 165 ILE A O 1
ATOM 1277 N N . ARG A 1 166 ? 10.814 -0.548 5.647 1.00 97.88 166 ARG A N 1
ATOM 1278 C CA . ARG A 1 166 ? 10.849 -0.683 7.112 1.00 97.88 166 ARG A CA 1
ATOM 1279 C C . ARG A 1 166 ? 9.667 -1.505 7.592 1.00 97.88 166 ARG A C 1
ATOM 1281 O O . ARG A 1 166 ? 8.602 -1.473 6.979 1.00 97.88 166 ARG A O 1
ATOM 1288 N N . ARG A 1 167 ? 9.854 -2.282 8.662 1.00 97.75 167 ARG A N 1
ATOM 1289 C CA . ARG A 1 167 ? 8.734 -2.863 9.406 1.00 97.75 167 ARG A CA 1
ATOM 1290 C C . ARG A 1 167 ? 8.360 -1.787 10.399 1.00 97.75 167 ARG A C 1
ATOM 1292 O O . ARG A 1 167 ? 9.084 -1.573 11.367 1.00 97.75 167 ARG A O 1
ATOM 1299 N N . THR A 1 168 ? 7.326 -1.029 10.080 1.00 98.62 168 THR A N 1
ATOM 1300 C CA . THR A 1 168 ? 6.976 0.149 10.872 1.00 98.62 168 THR A CA 1
ATOM 1301 C C . THR A 1 168 ? 6.467 -0.294 12.245 1.00 98.62 168 THR A C 1
ATOM 1303 O O . THR A 1 168 ? 5.807 -1.339 12.352 1.00 98.62 168 THR A O 1
ATOM 1306 N N . PRO A 1 169 ? 6.806 0.440 13.314 1.00 98.38 169 PRO A N 1
ATOM 1307 C CA . PRO A 1 169 ? 6.365 0.090 14.653 1.00 98.38 169 PRO A CA 1
ATOM 1308 C C . PRO A 1 169 ? 4.855 0.297 14.809 1.00 98.38 169 PRO A C 1
ATOM 1310 O O . PRO A 1 169 ? 4.216 1.034 14.050 1.00 98.38 169 PRO A O 1
ATOM 1313 N N . THR A 1 170 ? 4.309 -0.361 15.823 1.00 98.44 170 THR A N 1
ATOM 1314 C CA . THR A 1 170 ? 2.997 -0.055 16.384 1.00 98.44 170 THR A CA 1
ATOM 1315 C C . THR A 1 170 ? 3.180 0.661 17.718 1.00 98.44 170 THR A C 1
ATOM 1317 O O . THR A 1 170 ? 4.145 0.393 18.436 1.00 98.44 170 THR A O 1
ATOM 1320 N N . LEU A 1 171 ? 2.267 1.572 18.046 1.00 98.06 171 LEU A N 1
ATOM 1321 C CA . LEU A 1 171 ? 2.175 2.200 19.363 1.00 98.06 171 LEU A CA 1
ATOM 1322 C C . LEU A 1 171 ? 0.773 1.963 19.918 1.00 98.06 171 LEU A C 1
ATOM 1324 O O . LEU A 1 171 ? -0.199 2.337 19.271 1.00 98.06 171 LEU A O 1
ATOM 1328 N N . GLU A 1 172 ? 0.669 1.356 21.095 1.00 96.88 172 GLU A N 1
ATOM 1329 C CA . GLU A 1 172 ? -0.598 1.254 21.823 1.00 96.88 172 GLU A CA 1
ATOM 1330 C C . GLU A 1 172 ? -0.763 2.482 22.729 1.00 96.88 172 GLU A C 1
ATOM 1332 O O . GLU A 1 172 ? 0.178 2.854 23.430 1.00 96.88 172 GLU A O 1
ATOM 1337 N N . ILE A 1 173 ? -1.941 3.107 22.696 1.00 95.88 173 ILE A N 1
ATOM 1338 C CA . ILE A 1 173 ? -2.352 4.186 23.607 1.00 95.88 173 ILE A CA 1
ATOM 1339 C C . ILE A 1 173 ? -3.717 3.857 24.222 1.00 95.88 173 ILE A C 1
ATOM 1341 O O . ILE A 1 173 ? -4.523 3.149 23.603 1.00 95.88 173 ILE A O 1
ATOM 1345 N N . ASP A 1 174 ? -3.987 4.381 25.419 1.00 94.56 174 ASP A N 1
ATOM 1346 C CA . ASP A 1 174 ? -5.322 4.301 26.012 1.00 94.56 174 ASP A CA 1
ATOM 1347 C C . ASP A 1 174 ? -6.203 5.426 25.455 1.00 94.56 174 ASP A C 1
ATOM 1349 O O . ASP A 1 174 ? -5.751 6.549 25.217 1.00 94.56 174 ASP A O 1
ATOM 1353 N N . GLY A 1 175 ? -7.490 5.147 25.260 1.00 93.94 175 GLY A N 1
ATOM 1354 C CA . GLY A 1 175 ? -8.466 6.153 24.857 1.00 93.94 175 GLY A CA 1
ATOM 1355 C C . GLY A 1 175 ? -8.451 7.384 25.771 1.00 93.94 175 GLY A C 1
ATOM 1356 O O . GLY A 1 175 ? -8.552 8.510 25.279 1.00 93.94 175 GLY A O 1
ATOM 1357 N N . ALA A 1 176 ? -8.231 7.205 27.076 1.00 94.94 176 ALA A N 1
ATOM 1358 C CA . ALA A 1 176 ? -8.147 8.309 28.027 1.00 94.94 176 ALA A CA 1
ATOM 1359 C C . ALA A 1 176 ? -7.036 9.319 27.682 1.00 94.94 176 ALA A C 1
ATOM 1361 O O . ALA A 1 176 ? -7.238 10.521 27.866 1.00 94.94 176 ALA A O 1
ATOM 1362 N N . ASP A 1 177 ? -5.919 8.869 27.096 1.00 95.12 177 ASP A N 1
ATOM 1363 C CA . ASP A 1 177 ? -4.774 9.717 26.724 1.00 95.12 177 ASP A CA 1
ATOM 1364 C C . ASP A 1 177 ? -5.118 10.738 25.623 1.00 95.12 177 ASP A C 1
ATOM 1366 O O . ASP A 1 177 ? -4.383 11.702 25.379 1.00 95.12 177 ASP A O 1
ATOM 1370 N N . CYS A 1 178 ? -6.235 10.521 24.927 1.00 94.06 178 CYS A N 1
ATOM 1371 C CA . CYS A 1 178 ? -6.694 11.333 23.807 1.00 94.06 178 CYS A CA 1
ATOM 1372 C C . CYS A 1 178 ? -8.137 11.844 23.965 1.00 94.06 178 CYS A C 1
ATOM 1374 O O . CYS A 1 178 ? -8.708 12.391 23.020 1.00 94.06 178 CYS A O 1
ATOM 1376 N N . GLY A 1 179 ? -8.711 11.735 25.170 1.00 92.19 179 GLY A N 1
ATOM 1377 C CA . GLY A 1 179 ? -10.064 12.214 25.476 1.00 92.19 179 GLY A CA 1
ATOM 1378 C C . GLY A 1 179 ? -11.190 11.287 25.005 1.00 92.19 179 GLY A C 1
ATOM 1379 O O . GLY A 1 179 ? -12.319 11.741 24.827 1.00 92.19 179 GLY A O 1
ATOM 1380 N N . LEU A 1 180 ? -10.887 10.006 24.793 1.00 93.00 180 LEU A N 1
ATOM 1381 C CA . LEU A 1 180 ? -11.831 8.925 24.506 1.00 93.00 180 LEU A CA 1
ATOM 1382 C C . LEU A 1 180 ? -12.094 8.082 25.774 1.00 93.00 180 LEU A C 1
ATOM 1384 O O . LEU A 1 180 ? -11.418 8.270 26.789 1.00 93.00 180 LEU A O 1
ATOM 1388 N N . PRO A 1 181 ? -13.085 7.167 25.764 1.00 90.75 181 PRO A N 1
ATOM 1389 C CA . PRO A 1 181 ? -13.393 6.349 26.935 1.00 90.75 181 PRO A CA 1
ATOM 1390 C C . PRO A 1 181 ? -12.178 5.553 27.451 1.00 90.75 181 PRO A C 1
ATOM 1392 O O . PRO A 1 181 ? -11.461 4.955 26.643 1.00 90.75 181 PRO A O 1
ATOM 1395 N N . PRO A 1 182 ? -11.963 5.492 28.781 1.00 90.94 182 PRO A N 1
ATOM 1396 C CA . PRO A 1 182 ? -10.840 4.765 29.365 1.00 90.94 182 PRO A CA 1
ATOM 1397 C C . PRO A 1 182 ? -10.934 3.262 29.087 1.00 90.94 182 PRO A C 1
ATOM 1399 O O . PRO A 1 182 ? -12.022 2.674 29.118 1.00 90.94 182 PRO A O 1
ATOM 1402 N N . GLY A 1 183 ? -9.787 2.626 28.845 1.00 89.00 183 GLY A N 1
ATOM 1403 C CA . GLY A 1 183 ? -9.697 1.199 28.533 1.00 89.00 183 GLY A CA 1
ATOM 1404 C C . GLY A 1 183 ? -10.012 0.843 27.077 1.00 89.00 183 GLY A C 1
ATOM 1405 O O . GLY A 1 183 ? -9.950 -0.338 26.725 1.00 89.00 183 GLY A O 1
ATOM 1406 N N . LEU A 1 184 ? -10.329 1.827 26.226 1.00 91.69 184 LEU A N 1
ATOM 1407 C CA . LEU A 1 184 ? -10.308 1.652 24.775 1.00 91.69 184 LEU A CA 1
ATOM 1408 C C . LEU A 1 184 ? -8.849 1.574 24.320 1.00 91.69 184 LEU A C 1
ATOM 1410 O O . LEU A 1 184 ? -8.115 2.551 24.424 1.00 91.69 184 LEU A O 1
ATOM 1414 N N . ARG A 1 185 ? -8.429 0.423 23.798 1.00 93.94 185 ARG A N 1
ATOM 1415 C CA . ARG A 1 185 ? -7.048 0.225 23.345 1.00 93.94 185 ARG A CA 1
ATOM 1416 C C . ARG A 1 185 ? -6.917 0.590 21.876 1.00 93.94 185 ARG A C 1
ATOM 1418 O O . ARG A 1 185 ? -7.541 -0.040 21.018 1.00 93.94 185 ARG A O 1
ATOM 1425 N N . ILE A 1 186 ? -6.087 1.585 21.589 1.00 96.44 186 ILE A N 1
ATOM 1426 C CA . ILE A 1 186 ? -5.869 2.089 20.235 1.00 96.44 186 ILE A CA 1
ATOM 1427 C C . ILE A 1 186 ? -4.445 1.738 19.818 1.00 96.44 186 ILE A C 1
ATOM 1429 O O . ILE A 1 186 ? -3.483 2.202 20.421 1.00 96.44 186 ILE A O 1
ATOM 1433 N N . VAL A 1 187 ? -4.309 0.932 18.768 1.00 98.19 187 VAL A N 1
ATOM 1434 C CA . VAL A 1 187 ? -3.019 0.533 18.199 1.00 98.19 187 VAL A CA 1
ATOM 1435 C C . VAL A 1 187 ? -2.749 1.363 16.950 1.00 98.19 187 VAL A C 1
ATOM 1437 O O . VAL A 1 187 ? -3.337 1.147 15.892 1.00 98.19 187 VAL A O 1
ATOM 1440 N N . LEU A 1 188 ? -1.830 2.315 17.052 1.00 98.69 188 LEU A N 1
ATOM 1441 C CA . LEU A 1 188 ? -1.397 3.158 15.945 1.00 98.69 188 LEU A CA 1
ATOM 1442 C C . LEU A 1 188 ? -0.355 2.421 15.096 1.00 98.69 188 LEU A C 1
ATOM 1444 O O . LEU A 1 188 ? 0.720 2.083 15.591 1.00 98.69 188 LEU A O 1
ATOM 1448 N N . LYS A 1 189 ? -0.629 2.207 13.806 1.00 98.81 189 LYS A N 1
ATOM 1449 C CA . LYS A 1 189 ? 0.344 1.692 12.829 1.00 98.81 189 LYS A CA 1
ATOM 1450 C C . LYS A 1 189 ? 1.058 2.864 12.157 1.00 98.81 189 LYS A C 1
ATOM 1452 O O . LYS A 1 189 ? 0.435 3.625 11.418 1.00 98.81 189 LYS A O 1
ATOM 1457 N N . LEU A 1 190 ? 2.355 3.014 12.436 1.00 98.75 190 LEU A N 1
ATOM 1458 C CA . LEU A 1 190 ? 3.099 4.253 12.185 1.00 98.75 190 LEU A CA 1
ATOM 1459 C C . LEU A 1 190 ? 3.789 4.291 10.809 1.00 98.75 190 LEU A C 1
ATOM 1461 O O . LEU A 1 190 ? 5.017 4.211 10.707 1.00 98.75 190 LEU A O 1
ATOM 1465 N N . GLU A 1 191 ? 3.016 4.422 9.729 1.00 98.69 191 GLU A N 1
ATOM 1466 C CA . GLU A 1 191 ? 3.571 4.492 8.367 1.00 98.69 191 GLU A CA 1
ATOM 1467 C C . GLU A 1 191 ? 4.245 5.818 8.024 1.00 98.69 191 GLU A C 1
ATOM 1469 O O . GLU A 1 191 ? 5.025 5.858 7.073 1.00 98.69 191 GLU A O 1
ATOM 1474 N N . GLN A 1 192 ? 4.067 6.870 8.824 1.00 96.88 192 GLN A N 1
ATOM 1475 C CA . GLN A 1 192 ? 4.896 8.072 8.708 1.00 96.88 192 GLN A CA 1
ATOM 1476 C C . GLN A 1 192 ? 6.392 7.776 8.914 1.00 96.88 192 GLN A C 1
ATOM 1478 O O . GLN A 1 192 ? 7.249 8.518 8.444 1.00 96.88 192 GLN A O 1
ATOM 1483 N N . LEU A 1 193 ? 6.720 6.674 9.603 1.00 97.94 193 LEU A N 1
ATOM 1484 C CA . LEU A 1 193 ? 8.096 6.217 9.811 1.00 97.94 193 LEU A CA 1
ATOM 1485 C C . LEU A 1 193 ? 8.607 5.319 8.680 1.00 97.94 193 LEU A C 1
ATOM 1487 O O . LEU A 1 193 ? 9.753 4.865 8.731 1.00 97.94 193 LEU A O 1
ATOM 1491 N N . GLN A 1 194 ? 7.802 5.041 7.657 1.00 98.19 194 GLN A N 1
ATOM 1492 C CA . GLN A 1 194 ? 8.257 4.327 6.471 1.00 98.19 194 GLN A CA 1
ATOM 1493 C C . GLN A 1 194 ? 9.250 5.185 5.668 1.00 98.19 194 GLN A C 1
ATOM 1495 O O . GLN A 1 194 ? 9.334 6.406 5.820 1.00 98.19 194 GLN A O 1
ATOM 1500 N N . HIS A 1 195 ? 10.048 4.553 4.808 1.00 97.12 195 HIS A N 1
ATOM 1501 C CA . HIS A 1 195 ? 10.807 5.292 3.803 1.00 97.12 195 HIS A CA 1
ATOM 1502 C C . HIS A 1 195 ? 9.895 6.207 2.976 1.00 97.12 195 HIS A C 1
ATOM 1504 O O . HIS A 1 195 ? 8.723 5.896 2.777 1.00 97.12 195 HIS A O 1
ATOM 1510 N N . SER A 1 196 ? 10.422 7.346 2.515 1.00 94.69 196 SER A N 1
ATOM 1511 C CA . SER A 1 196 ? 9.656 8.436 1.880 1.00 94.69 196 SER A CA 1
ATOM 1512 C C . SER A 1 196 ? 8.557 9.066 2.757 1.00 94.69 196 SER A C 1
ATOM 1514 O O . SER A 1 196 ? 7.803 9.900 2.267 1.00 94.69 196 SER A O 1
ATOM 1516 N N . GLY A 1 197 ? 8.462 8.695 4.043 1.00 94.88 197 GLY A N 1
ATOM 1517 C CA . GLY A 1 197 ? 7.574 9.322 5.031 1.00 94.88 197 GLY A CA 1
ATOM 1518 C C . GLY A 1 197 ? 6.102 8.906 4.952 1.00 94.88 197 GLY A C 1
ATOM 1519 O O . GLY A 1 197 ? 5.250 9.564 5.548 1.00 94.88 197 GLY A O 1
ATOM 1520 N N . SER A 1 198 ? 5.782 7.843 4.204 1.00 97.06 198 SER A N 1
ATOM 1521 C CA . SER A 1 198 ? 4.421 7.300 4.106 1.00 97.06 198 SER A CA 1
ATOM 1522 C C . SER A 1 198 ? 4.402 5.839 3.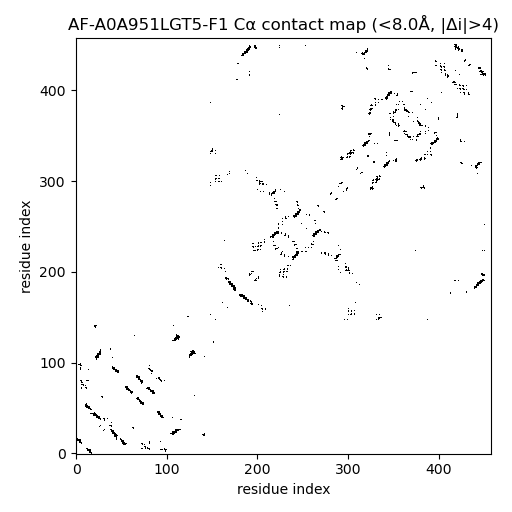649 1.00 97.06 198 SER A C 1
ATOM 1524 O O . SER A 1 198 ? 5.390 5.309 3.132 1.00 97.06 198 SER A O 1
ATOM 1526 N N . PHE A 1 199 ? 3.229 5.210 3.730 1.00 98.25 199 PHE A N 1
ATOM 1527 C CA . PHE A 1 199 ? 3.004 3.834 3.271 1.00 98.25 199 PHE A CA 1
ATOM 1528 C C . PHE A 1 199 ? 3.318 3.598 1.782 1.00 98.25 199 PHE A C 1
ATOM 1530 O O . PHE A 1 199 ? 3.575 2.462 1.380 1.00 98.25 199 PHE A O 1
ATOM 1537 N N . LYS A 1 200 ? 3.318 4.654 0.952 1.00 97.69 200 LYS A N 1
ATOM 1538 C CA . LYS A 1 200 ? 3.405 4.564 -0.517 1.00 97.69 200 LYS A CA 1
ATOM 1539 C C . LYS A 1 200 ? 4.657 3.838 -1.017 1.00 97.69 200 LYS A C 1
ATOM 1541 O O . LYS A 1 200 ? 4.602 3.234 -2.089 1.00 97.69 200 LYS A O 1
ATOM 1546 N N . ALA A 1 201 ? 5.740 3.822 -0.233 1.00 98.06 201 ALA A N 1
ATOM 1547 C CA . ALA A 1 201 ? 6.953 3.068 -0.553 1.00 98.06 201 ALA A CA 1
ATOM 1548 C C . ALA A 1 201 ? 6.674 1.578 -0.811 1.00 98.06 201 ALA A C 1
ATOM 1550 O O . ALA A 1 201 ? 7.327 0.976 -1.660 1.00 98.06 201 ALA A O 1
ATOM 1551 N N . ARG A 1 202 ? 5.684 0.980 -0.131 1.00 98.56 202 ARG A N 1
ATOM 1552 C CA . ARG A 1 202 ? 5.368 -0.448 -0.279 1.00 98.56 202 ARG A CA 1
ATOM 1553 C C . ARG A 1 202 ? 4.890 -0.773 -1.697 1.00 98.56 202 ARG A C 1
ATOM 1555 O O . ARG A 1 202 ? 5.466 -1.634 -2.357 1.00 98.56 202 ARG A O 1
ATOM 1562 N N . GLY A 1 203 ? 3.884 -0.047 -2.191 1.00 97.75 203 GLY A N 1
ATOM 1563 C CA . GLY A 1 203 ? 3.399 -0.185 -3.570 1.00 97.75 203 GLY A CA 1
ATOM 1564 C C . GLY A 1 203 ? 4.417 0.237 -4.635 1.00 97.75 203 GLY A C 1
ATOM 1565 O O . GLY A 1 203 ? 4.472 -0.380 -5.699 1.00 97.75 203 GLY A O 1
ATOM 1566 N N . ALA A 1 204 ? 5.262 1.235 -4.349 1.00 98.06 204 ALA A N 1
ATOM 1567 C CA . ALA A 1 204 ? 6.338 1.637 -5.257 1.00 98.06 204 ALA A CA 1
ATOM 1568 C C . ALA A 1 204 ? 7.375 0.513 -5.442 1.00 98.06 204 ALA A C 1
ATOM 1570 O O . ALA A 1 204 ? 7.685 0.141 -6.572 1.00 98.06 204 ALA A O 1
ATOM 1571 N N . PHE A 1 205 ? 7.856 -0.105 -4.357 1.00 98.12 205 PHE A N 1
ATOM 1572 C CA . PHE A 1 205 ? 8.767 -1.250 -4.473 1.00 98.12 205 PHE A CA 1
ATOM 1573 C C . PHE A 1 205 ? 8.112 -2.462 -5.126 1.00 98.12 205 PHE A C 1
ATOM 1575 O O . PHE A 1 205 ? 8.754 -3.102 -5.955 1.00 98.12 205 PHE A O 1
ATOM 1582 N N . ALA A 1 206 ? 6.847 -2.759 -4.812 1.00 95.94 206 ALA A N 1
ATOM 1583 C CA . ALA A 1 206 ? 6.125 -3.843 -5.474 1.00 95.94 206 ALA A CA 1
ATOM 1584 C C . ALA A 1 206 ? 6.107 -3.646 -7.000 1.00 95.94 206 ALA A C 1
ATOM 1586 O O . ALA A 1 206 ? 6.417 -4.568 -7.745 1.00 95.94 206 ALA A O 1
ATOM 1587 N N . ASN A 1 207 ? 5.867 -2.424 -7.475 1.00 96.56 207 ASN A N 1
ATOM 1588 C CA . ASN A 1 207 ? 5.944 -2.102 -8.898 1.00 96.56 207 ASN A CA 1
ATOM 1589 C C . ASN A 1 207 ? 7.324 -2.373 -9.511 1.00 96.56 207 ASN A C 1
ATOM 1591 O O . ASN A 1 207 ? 7.430 -3.088 -10.503 1.00 96.56 207 ASN A O 1
ATOM 1595 N N . LEU A 1 208 ? 8.377 -1.805 -8.920 1.00 95.75 208 LEU A N 1
ATOM 1596 C CA . LEU A 1 208 ? 9.737 -1.844 -9.473 1.00 95.75 208 LEU A CA 1
ATOM 1597 C C . LEU A 1 208 ? 10.431 -3.214 -9.337 1.00 95.75 208 LEU A C 1
ATOM 1599 O O . LEU A 1 208 ? 11.508 -3.419 -9.912 1.00 95.75 208 LEU A O 1
ATOM 1603 N N . LEU A 1 209 ? 9.870 -4.122 -8.534 1.00 89.56 209 LEU A N 1
ATOM 1604 C CA . LEU A 1 209 ? 10.390 -5.476 -8.320 1.00 89.56 209 LEU A CA 1
ATOM 1605 C C . LEU A 1 209 ? 9.598 -6.545 -9.077 1.00 89.56 209 LEU A C 1
ATOM 1607 O O . LEU A 1 209 ? 10.185 -7.546 -9.473 1.00 89.56 209 LEU A O 1
ATOM 1611 N N . LEU A 1 210 ? 8.293 -6.347 -9.285 1.00 83.31 210 LEU A N 1
ATOM 1612 C CA . LEU A 1 210 ? 7.432 -7.335 -9.948 1.00 83.31 210 LEU A CA 1
ATOM 1613 C C . LEU A 1 210 ? 7.318 -7.119 -11.455 1.00 83.31 210 LEU A C 1
ATOM 1615 O O . LEU A 1 210 ? 6.936 -8.034 -12.182 1.00 83.31 210 LEU A O 1
ATOM 1619 N N . ARG A 1 211 ? 7.642 -5.918 -11.934 1.00 89.19 211 ARG A N 1
ATOM 1620 C CA . ARG A 1 211 ? 7.547 -5.556 -13.348 1.00 89.19 211 ARG A CA 1
ATOM 1621 C C . ARG A 1 211 ? 8.935 -5.298 -13.909 1.00 89.19 211 ARG A C 1
ATOM 1623 O O . ARG A 1 211 ? 9.841 -4.837 -13.215 1.00 89.19 211 ARG A O 1
ATOM 1630 N N . ARG A 1 212 ? 9.095 -5.568 -15.204 1.00 85.44 212 ARG A N 1
ATOM 1631 C CA . ARG A 1 212 ? 10.309 -5.198 -15.930 1.00 85.44 212 ARG A CA 1
ATOM 1632 C C . ARG A 1 212 ? 10.389 -3.674 -16.011 1.00 85.44 212 ARG A C 1
ATOM 1634 O O . ARG A 1 212 ? 9.506 -3.052 -16.593 1.00 85.44 212 ARG A O 1
ATOM 1641 N N . VAL A 1 213 ? 11.456 -3.102 -15.462 1.00 91.69 213 VAL A N 1
ATOM 1642 C CA . VAL A 1 213 ? 11.766 -1.674 -15.591 1.00 91.69 213 VAL A CA 1
ATOM 1643 C C . VAL A 1 213 ? 12.605 -1.476 -16.863 1.00 91.69 213 VAL A C 1
ATOM 1645 O O . VAL A 1 213 ? 13.662 -2.101 -16.975 1.00 91.69 213 VAL A O 1
ATOM 1648 N N . PRO A 1 214 ? 12.145 -0.683 -17.845 1.00 90.88 214 PRO A N 1
ATOM 1649 C CA . PRO A 1 214 ? 12.929 -0.321 -19.027 1.00 90.88 214 PRO A CA 1
ATOM 1650 C C . PRO A 1 214 ? 14.153 0.534 -18.671 1.00 90.88 214 PRO A C 1
ATOM 1652 O O . PRO A 1 214 ? 14.194 1.142 -17.605 1.00 90.88 214 PRO A O 1
ATOM 1655 N N . GLU A 1 215 ? 15.124 0.645 -19.584 1.00 92.31 215 GLU A N 1
ATOM 1656 C CA . GLU A 1 215 ? 16.319 1.485 -19.373 1.00 92.31 215 GLU A CA 1
ATOM 1657 C C . GLU A 1 215 ? 15.975 2.966 -19.178 1.00 92.31 215 GLU A C 1
ATOM 1659 O O . GLU A 1 215 ? 16.611 3.637 -18.369 1.00 92.31 215 GLU A O 1
ATOM 1664 N N . ILE A 1 216 ? 14.921 3.455 -19.846 1.00 95.00 216 ILE A N 1
ATOM 1665 C CA . ILE A 1 216 ? 14.417 4.824 -19.660 1.00 95.00 216 ILE A CA 1
ATOM 1666 C C . ILE A 1 216 ? 13.829 5.058 -18.254 1.00 95.00 216 ILE A C 1
ATOM 1668 O O . ILE A 1 216 ? 13.625 6.197 -17.842 1.00 95.00 216 ILE A O 1
ATOM 1672 N N . GLY A 1 217 ? 13.589 3.986 -17.495 1.00 96.88 217 GLY A N 1
ATOM 1673 C CA . GLY A 1 217 ? 13.186 4.044 -16.100 1.00 96.88 217 GLY A CA 1
ATOM 1674 C C . GLY A 1 217 ? 11.677 4.102 -15.884 1.00 96.88 217 GLY A C 1
ATOM 1675 O O . GLY A 1 217 ? 10.890 3.469 -16.597 1.00 96.88 217 GLY A O 1
ATOM 1676 N N . VAL A 1 218 ? 11.285 4.810 -14.825 1.00 97.56 218 VAL A N 1
ATOM 1677 C CA . VAL A 1 218 ? 9.906 4.881 -14.326 1.00 97.56 218 VAL A CA 1
ATOM 1678 C C . VAL A 1 218 ? 9.364 6.308 -14.375 1.00 97.56 218 VAL A C 1
ATOM 1680 O O . VAL A 1 218 ? 10.123 7.267 -14.238 1.00 97.56 218 VAL A O 1
ATOM 1683 N N . ALA A 1 219 ? 8.045 6.450 -14.500 1.00 96.94 219 ALA A N 1
ATOM 1684 C CA . ALA A 1 219 ? 7.373 7.740 -14.383 1.00 96.94 219 ALA A CA 1
ATOM 1685 C C . ALA A 1 219 ? 6.126 7.697 -13.500 1.00 96.94 219 ALA A C 1
ATOM 1687 O O . ALA A 1 219 ? 5.420 6.687 -13.417 1.00 96.94 219 ALA A O 1
ATOM 1688 N N . ALA A 1 220 ? 5.866 8.825 -12.839 1.00 95.06 220 ALA A N 1
ATOM 1689 C CA . ALA A 1 220 ? 4.655 9.057 -12.064 1.00 95.06 220 ALA A CA 1
ATOM 1690 C C . ALA A 1 220 ? 4.296 10.550 -12.029 1.00 95.06 220 ALA A C 1
ATOM 1692 O O . ALA A 1 220 ? 5.174 11.407 -11.952 1.00 95.06 220 ALA A O 1
ATOM 1693 N N . ALA A 1 221 ? 2.996 10.852 -12.007 1.00 90.56 221 ALA A N 1
ATOM 1694 C CA . ALA A 1 221 ? 2.482 12.200 -11.774 1.00 90.56 221 ALA A CA 1
ATOM 1695 C C . ALA A 1 221 ? 1.992 12.334 -10.327 1.00 90.56 221 ALA A C 1
ATOM 1697 O O . ALA A 1 221 ? 0.945 11.789 -9.962 1.00 90.56 221 ALA A O 1
ATOM 1698 N N . SER A 1 222 ? 2.771 13.010 -9.479 1.00 85.69 222 SER A N 1
ATOM 1699 C CA . SER A 1 222 ? 2.397 13.326 -8.095 1.00 85.69 222 SER A CA 1
ATOM 1700 C C . SER A 1 222 ? 3.432 14.234 -7.434 1.00 85.69 222 SER A C 1
ATOM 1702 O O . SER A 1 222 ? 4.559 13.816 -7.184 1.00 85.69 222 SER A O 1
ATOM 1704 N N . GLY A 1 223 ? 3.015 15.435 -7.028 1.00 71.50 223 GLY A N 1
ATOM 1705 C CA . GLY A 1 223 ? 3.806 16.318 -6.161 1.00 71.50 223 GLY A CA 1
ATOM 1706 C C . GLY A 1 223 ? 3.731 15.963 -4.674 1.00 71.50 223 GLY A C 1
ATOM 1707 O O . GLY A 1 223 ? 3.965 16.831 -3.844 1.00 71.50 223 GLY A O 1
ATOM 1708 N N . GLY A 1 224 ? 3.335 14.736 -4.316 1.00 85.50 224 GLY A N 1
ATOM 1709 C CA . GLY A 1 224 ? 3.085 14.309 -2.936 1.00 85.50 224 GLY A CA 1
ATOM 1710 C C . GLY A 1 224 ? 3.743 12.979 -2.576 1.00 85.50 224 GLY A C 1
ATOM 1711 O O . GLY A 1 224 ? 4.778 12.598 -3.121 1.00 85.50 224 GLY A O 1
ATOM 1712 N N . ASN A 1 225 ? 3.115 12.249 -1.653 1.00 92.31 225 ASN A N 1
ATOM 1713 C CA . ASN A 1 225 ? 3.635 10.990 -1.110 1.00 92.31 225 ASN A CA 1
ATOM 1714 C C . ASN A 1 225 ? 3.967 9.943 -2.174 1.00 92.31 225 ASN A C 1
ATOM 1716 O O . ASN A 1 225 ? 4.931 9.197 -2.026 1.00 92.31 225 ASN A O 1
ATOM 1720 N N . HIS A 1 226 ? 3.167 9.872 -3.241 1.00 93.81 226 HIS A N 1
ATOM 1721 C CA . HIS A 1 226 ? 3.394 8.906 -4.313 1.00 93.81 226 HIS A CA 1
ATOM 1722 C C . HIS A 1 226 ? 4.655 9.234 -5.116 1.00 93.81 226 HIS A C 1
ATOM 1724 O O . HIS A 1 226 ? 5.497 8.359 -5.294 1.00 93.81 226 HIS A O 1
ATOM 1730 N N . GLY A 1 227 ? 4.834 10.494 -5.524 1.00 94.06 227 GLY A N 1
ATOM 1731 C CA . GLY A 1 227 ? 6.038 10.929 -6.237 1.00 94.06 227 GLY A CA 1
ATOM 1732 C C . GLY A 1 227 ? 7.303 10.695 -5.416 1.00 94.06 227 GLY A C 1
ATOM 1733 O O . GLY A 1 227 ? 8.259 10.105 -5.915 1.00 94.06 227 GLY A O 1
ATOM 1734 N N . ALA A 1 228 ? 7.273 11.046 -4.126 1.00 95.00 228 ALA A N 1
ATOM 1735 C CA . ALA A 1 228 ? 8.384 10.797 -3.207 1.00 95.00 228 ALA A CA 1
ATOM 1736 C C . ALA A 1 228 ? 8.696 9.297 -3.047 1.00 95.00 228 ALA A C 1
ATOM 1738 O O . ALA A 1 228 ? 9.862 8.908 -3.016 1.00 95.00 228 ALA A O 1
ATOM 1739 N N . ALA A 1 229 ? 7.674 8.440 -2.974 1.00 97.19 229 ALA A N 1
ATOM 1740 C CA . ALA A 1 229 ? 7.851 6.995 -2.867 1.00 97.19 229 ALA A CA 1
ATOM 1741 C C . ALA A 1 229 ? 8.429 6.363 -4.141 1.00 97.19 229 ALA A C 1
ATOM 1743 O O . ALA A 1 229 ? 9.303 5.501 -4.045 1.00 97.19 229 ALA A O 1
ATOM 1744 N N . VAL A 1 230 ? 7.967 6.787 -5.323 1.00 97.75 230 VAL A N 1
ATOM 1745 C CA . VAL A 1 230 ? 8.495 6.311 -6.613 1.00 97.75 230 VAL A CA 1
ATOM 1746 C C . VAL A 1 230 ? 9.940 6.763 -6.795 1.00 97.75 230 VAL A C 1
ATOM 1748 O O . VAL A 1 230 ? 10.791 5.929 -7.100 1.00 97.75 230 VAL A O 1
ATOM 1751 N N . ALA A 1 231 ? 10.237 8.037 -6.522 1.00 97.50 231 ALA A N 1
ATOM 1752 C CA . ALA A 1 231 ? 11.596 8.571 -6.553 1.00 97.50 231 ALA A CA 1
ATOM 1753 C C . ALA A 1 231 ? 12.526 7.806 -5.595 1.00 97.50 231 ALA A C 1
ATOM 1755 O O . ALA A 1 231 ? 13.586 7.333 -6.001 1.00 97.50 231 ALA A O 1
ATOM 1756 N N . TYR A 1 232 ? 12.094 7.582 -4.349 1.00 97.75 232 TYR A N 1
ATOM 1757 C CA . TYR A 1 232 ? 12.853 6.802 -3.372 1.00 97.75 232 TYR A CA 1
ATOM 1758 C C . TYR A 1 232 ? 13.110 5.358 -3.833 1.00 97.75 232 TYR A C 1
ATOM 1760 O O . TYR A 1 232 ? 14.230 4.850 -3.716 1.00 97.75 232 TYR A O 1
ATOM 1768 N N . ALA A 1 233 ? 12.081 4.678 -4.346 1.00 98.12 233 ALA A N 1
ATOM 1769 C CA . ALA A 1 233 ? 12.200 3.296 -4.799 1.00 98.12 233 ALA A CA 1
ATOM 1770 C C . ALA A 1 233 ? 13.144 3.180 -6.005 1.00 98.12 233 ALA A C 1
ATOM 1772 O O . ALA A 1 233 ? 13.972 2.268 -6.044 1.00 98.12 233 ALA A O 1
ATOM 1773 N N . ALA A 1 234 ? 13.065 4.126 -6.942 1.00 97.94 234 ALA A N 1
ATOM 1774 C CA . ALA A 1 234 ? 13.939 4.198 -8.104 1.00 97.94 234 ALA A CA 1
ATOM 1775 C C . ALA A 1 234 ? 15.399 4.459 -7.716 1.00 97.94 234 ALA A C 1
ATOM 1777 O O . ALA A 1 234 ? 16.278 3.704 -8.130 1.00 97.94 234 ALA A O 1
ATOM 1778 N N . MET A 1 235 ? 15.646 5.420 -6.818 1.00 97.75 235 MET A N 1
ATOM 1779 C CA . MET A 1 235 ? 16.968 5.694 -6.242 1.00 97.75 235 MET A CA 1
ATOM 1780 C C . MET A 1 235 ? 17.583 4.432 -5.625 1.00 97.75 235 MET A C 1
ATOM 1782 O O . MET A 1 235 ? 18.720 4.066 -5.916 1.00 97.75 235 MET A O 1
ATOM 1786 N N . ARG A 1 236 ? 16.813 3.715 -4.796 1.00 97.56 236 ARG A N 1
ATOM 1787 C CA . ARG A 1 236 ? 17.263 2.471 -4.147 1.00 97.56 236 ARG A CA 1
ATOM 1788 C C . ARG A 1 236 ? 17.499 1.324 -5.126 1.00 97.56 236 ARG A C 1
ATOM 1790 O O . ARG A 1 236 ? 18.293 0.439 -4.819 1.00 97.56 236 ARG A O 1
ATOM 1797 N N . ARG A 1 237 ? 16.798 1.316 -6.260 1.00 95.38 237 ARG A N 1
ATOM 1798 C CA . ARG A 1 237 ? 16.942 0.333 -7.344 1.00 95.38 237 ARG A CA 1
ATOM 1799 C C . ARG A 1 237 ? 17.962 0.757 -8.402 1.00 95.38 237 ARG A C 1
ATOM 1801 O O . ARG A 1 237 ? 18.218 -0.040 -9.296 1.00 95.38 237 ARG A O 1
ATOM 1808 N N . GLN A 1 238 ? 18.531 1.959 -8.282 1.00 96.31 238 GLN A N 1
ATOM 1809 C CA . GLN A 1 238 ? 19.455 2.555 -9.247 1.00 96.31 238 GLN A CA 1
ATOM 1810 C C . GLN A 1 238 ? 18.877 2.596 -10.671 1.00 96.31 238 GLN A C 1
ATOM 1812 O O . GLN A 1 238 ? 19.572 2.313 -11.642 1.00 96.31 238 GLN A O 1
ATOM 1817 N N . VAL A 1 239 ? 17.590 2.934 -10.789 1.00 96.75 239 VAL A N 1
ATOM 1818 C CA . VAL A 1 239 ? 16.913 3.139 -12.079 1.00 96.75 239 VAL A CA 1
ATOM 1819 C C . VAL A 1 239 ? 16.493 4.603 -12.223 1.00 96.75 239 VAL A C 1
ATOM 1821 O O . VAL A 1 239 ? 16.184 5.230 -11.206 1.00 96.75 239 VAL A O 1
ATOM 1824 N N . PRO A 1 240 ? 16.448 5.162 -13.446 1.00 97.56 240 PRO A N 1
ATOM 1825 C CA . PRO A 1 240 ? 15.955 6.519 -13.648 1.00 97.56 240 PRO A CA 1
ATOM 1826 C C . PRO A 1 240 ? 14.493 6.656 -13.207 1.00 97.56 240 PRO A C 1
ATOM 1828 O O . PRO A 1 240 ? 13.683 5.744 -13.397 1.00 97.56 240 PRO A O 1
ATOM 1831 N N . ALA A 1 241 ? 14.146 7.806 -12.636 1.00 97.69 241 ALA A N 1
ATOM 1832 C CA . ALA A 1 241 ? 12.766 8.181 -12.353 1.00 97.69 241 ALA A CA 1
ATOM 1833 C C . ALA A 1 241 ? 12.503 9.597 -12.836 1.00 97.69 241 ALA A C 1
ATOM 1835 O O . ALA A 1 241 ? 13.275 10.498 -12.514 1.00 97.69 241 ALA A O 1
ATOM 1836 N N . ARG A 1 242 ? 11.386 9.785 -13.539 1.00 97.44 242 ARG A N 1
ATOM 1837 C CA . ARG A 1 242 ? 10.866 11.098 -13.911 1.00 97.44 242 ARG A CA 1
ATOM 1838 C C . ARG A 1 242 ? 9.535 11.357 -13.214 1.00 97.44 242 ARG A C 1
ATOM 1840 O O . ARG A 1 242 ? 8.588 10.587 -13.370 1.00 97.44 242 ARG A O 1
ATOM 1847 N N . ILE A 1 243 ? 9.459 12.421 -12.421 1.00 96.50 243 ILE A N 1
ATOM 1848 C CA . ILE A 1 243 ? 8.276 12.757 -11.623 1.00 96.50 243 ILE A CA 1
ATOM 1849 C C . ILE A 1 243 ? 7.674 14.061 -12.129 1.00 96.50 243 ILE A C 1
ATOM 1851 O O . ILE A 1 243 ? 8.343 15.090 -12.160 1.00 96.50 243 ILE A O 1
ATOM 1855 N N . PHE A 1 244 ? 6.399 14.009 -12.502 1.00 94.44 244 PHE A N 1
ATOM 1856 C CA . PHE A 1 244 ? 5.650 15.154 -13.007 1.00 94.44 244 PHE A CA 1
ATOM 1857 C C . PHE A 1 244 ? 4.836 15.775 -11.875 1.00 94.44 244 PHE A C 1
ATOM 1859 O O . PHE A 1 244 ? 4.101 15.077 -11.164 1.00 94.44 244 PHE A O 1
ATOM 1866 N N . VAL A 1 245 ? 4.973 17.085 -11.693 1.00 91.25 245 VAL A N 1
ATOM 1867 C CA . VAL A 1 245 ? 4.303 17.838 -10.629 1.00 91.25 245 VAL A CA 1
ATOM 1868 C C . VAL A 1 245 ? 3.744 19.155 -11.181 1.00 91.25 245 VAL A C 1
ATOM 1870 O O . VAL A 1 245 ? 4.396 19.777 -12.019 1.00 91.25 245 VAL A O 1
ATOM 1873 N N . PRO A 1 246 ? 2.559 19.609 -10.732 1.00 85.38 246 PRO A N 1
ATOM 1874 C CA . PRO A 1 246 ? 2.036 20.913 -11.132 1.00 85.38 246 PRO A CA 1
ATOM 1875 C C . PRO A 1 246 ? 2.806 22.052 -10.456 1.00 85.38 246 PRO A C 1
ATOM 1877 O O . PRO A 1 246 ? 3.395 21.856 -9.387 1.00 85.38 246 PRO A O 1
ATOM 1880 N N . GLU A 1 247 ? 2.730 23.254 -11.024 1.00 84.44 247 GLU A N 1
ATOM 1881 C CA . GLU A 1 247 ? 3.409 24.460 -10.520 1.00 84.44 247 GLU A CA 1
ATOM 1882 C C . GLU A 1 247 ? 3.003 24.827 -9.086 1.00 84.44 247 GLU A C 1
ATOM 1884 O O . GLU A 1 247 ? 3.816 25.318 -8.308 1.00 84.44 247 GLU A O 1
ATOM 1889 N N . ILE A 1 248 ? 1.765 24.510 -8.696 1.00 79.38 248 ILE A N 1
ATOM 1890 C CA . ILE A 1 248 ? 1.226 24.768 -7.352 1.00 79.38 248 ILE A CA 1
ATOM 1891 C C . ILE A 1 248 ? 1.764 23.810 -6.265 1.00 79.38 248 ILE A C 1
ATOM 1893 O O . ILE A 1 248 ? 1.382 23.899 -5.097 1.00 79.38 248 ILE A O 1
ATOM 1897 N N . SER A 1 249 ? 2.637 22.861 -6.618 1.00 78.81 249 SER A N 1
ATOM 1898 C CA . SER A 1 249 ? 3.198 21.898 -5.661 1.00 78.81 249 SER A CA 1
ATOM 1899 C C . SER A 1 249 ? 4.064 22.587 -4.604 1.00 78.81 249 SER A C 1
ATOM 1901 O O . SER A 1 249 ? 4.852 23.480 -4.906 1.00 78.81 249 SER A O 1
ATOM 1903 N N . SER A 1 250 ? 3.961 22.156 -3.342 1.00 76.44 250 SER A N 1
ATOM 1904 C CA . SER A 1 250 ? 4.690 22.829 -2.264 1.00 76.44 250 SER A CA 1
ATOM 1905 C C . SER A 1 250 ? 6.214 22.628 -2.377 1.00 76.44 250 SER A C 1
ATOM 1907 O O . SER A 1 250 ? 6.667 21.511 -2.663 1.00 76.44 250 SER A O 1
ATOM 1909 N N . PRO A 1 251 ? 7.033 23.658 -2.068 1.00 80.25 251 PRO A N 1
ATOM 1910 C CA . PRO A 1 251 ? 8.493 23.570 -2.170 1.00 80.25 251 PRO A CA 1
ATOM 1911 C C . PRO A 1 251 ? 9.102 22.414 -1.368 1.00 80.25 251 PRO A C 1
ATOM 1913 O O . PRO A 1 251 ? 10.007 21.738 -1.842 1.00 80.25 251 PRO A O 1
ATOM 1916 N N . ALA A 1 252 ? 8.566 22.129 -0.177 1.00 77.38 252 ALA A N 1
ATOM 1917 C CA . ALA A 1 252 ? 9.047 21.036 0.670 1.00 77.38 252 ALA A CA 1
ATOM 1918 C C . ALA A 1 252 ? 8.860 19.649 0.026 1.00 77.38 252 ALA A C 1
ATOM 1920 O O . ALA A 1 252 ? 9.685 18.756 0.219 1.00 77.38 252 ALA A O 1
ATOM 1921 N N . LYS A 1 253 ? 7.783 19.453 -0.746 1.00 74.56 253 LYS A N 1
ATOM 1922 C CA . LYS A 1 253 ? 7.515 18.182 -1.432 1.00 74.56 253 LYS A CA 1
ATOM 1923 C C . LYS A 1 253 ? 8.360 18.041 -2.696 1.00 74.56 253 LYS A C 1
ATOM 1925 O O . LYS A 1 253 ? 8.887 16.960 -2.946 1.00 74.56 253 LYS A O 1
ATOM 1930 N N . ILE A 1 254 ? 8.547 19.142 -3.427 1.00 84.56 254 ILE A N 1
ATOM 1931 C CA . ILE A 1 254 ? 9.484 19.238 -4.555 1.00 84.56 254 ILE A CA 1
ATOM 1932 C C . ILE A 1 254 ? 10.904 18.872 -4.107 1.00 84.56 254 ILE A C 1
ATOM 1934 O O . ILE A 1 254 ? 11.510 17.968 -4.682 1.00 84.56 254 ILE A O 1
ATOM 1938 N N . ALA A 1 255 ? 11.390 19.499 -3.031 1.00 85.00 255 ALA A N 1
ATOM 1939 C CA . ALA A 1 255 ? 12.727 19.257 -2.497 1.00 85.00 255 ALA A CA 1
ATOM 1940 C C . ALA A 1 255 ? 12.939 17.779 -2.144 1.00 85.00 255 ALA A C 1
ATOM 1942 O O . ALA A 1 255 ? 13.933 17.186 -2.545 1.00 85.00 255 ALA A O 1
ATOM 1943 N N . ARG A 1 256 ? 11.962 17.137 -1.491 1.00 85.12 256 ARG A N 1
ATOM 1944 C CA . ARG A 1 256 ? 12.047 15.713 -1.131 1.00 85.12 256 ARG A CA 1
ATOM 1945 C C . ARG A 1 256 ? 12.149 14.783 -2.342 1.00 85.12 256 ARG A C 1
ATOM 1947 O O . ARG A 1 256 ? 12.839 13.771 -2.276 1.00 85.12 256 ARG A O 1
ATOM 1954 N N . ILE A 1 257 ? 11.453 15.090 -3.437 1.00 90.44 257 ILE A N 1
ATOM 1955 C CA . ILE A 1 257 ? 11.545 14.305 -4.678 1.00 90.44 257 ILE A CA 1
ATOM 1956 C C . ILE A 1 257 ? 12.934 14.484 -5.313 1.00 90.44 257 ILE A C 1
ATOM 1958 O O . ILE A 1 257 ? 13.549 13.500 -5.727 1.00 90.44 257 ILE A O 1
ATOM 1962 N N . GLN A 1 258 ? 13.448 15.717 -5.331 1.00 90.56 258 GLN A N 1
ATOM 1963 C CA . GLN A 1 258 ? 14.777 16.043 -5.858 1.00 90.56 258 GLN A CA 1
ATOM 1964 C C . GLN A 1 258 ? 15.914 15.438 -5.022 1.00 90.56 258 GLN A C 1
ATOM 1966 O O . GLN A 1 258 ? 16.891 14.957 -5.588 1.00 90.56 258 GLN A O 1
ATOM 1971 N N . GLU A 1 259 ? 15.778 15.387 -3.693 1.00 93.00 259 GLU A N 1
ATOM 1972 C CA . GLU A 1 259 ? 16.735 14.743 -2.776 1.00 93.00 259 GLU A CA 1
ATOM 1973 C C . GLU A 1 259 ? 16.945 13.252 -3.086 1.00 93.00 259 GLU A C 1
ATOM 1975 O O . GLU A 1 259 ? 18.011 12.706 -2.807 1.00 93.00 259 GLU A O 1
ATOM 1980 N N . TYR A 1 260 ? 15.955 12.589 -3.692 1.00 95.50 260 TYR A N 1
ATOM 1981 C CA . TYR A 1 260 ? 16.075 11.206 -4.159 1.00 95.50 260 TYR A CA 1
ATOM 1982 C C . TYR A 1 260 ? 16.663 11.078 -5.573 1.00 95.50 260 TYR A C 1
ATOM 1984 O O . TYR A 1 260 ? 16.770 9.968 -6.089 1.00 95.50 260 TYR A O 1
ATOM 1992 N N . GLY A 1 261 ? 17.067 12.181 -6.206 1.00 93.56 261 GLY A N 1
ATOM 1993 C CA . GLY A 1 261 ? 17.707 12.181 -7.523 1.00 93.56 261 GLY A CA 1
ATOM 1994 C C . GLY A 1 261 ? 16.758 11.896 -8.687 1.00 93.56 261 GLY A C 1
ATOM 1995 O O . GLY A 1 261 ? 17.218 11.503 -9.758 1.00 93.56 261 GLY A O 1
ATOM 1996 N N . ALA A 1 262 ? 15.446 12.060 -8.492 1.00 94.88 262 ALA A N 1
ATOM 1997 C CA . ALA A 1 262 ? 14.491 11.964 -9.587 1.00 94.88 262 ALA A CA 1
ATOM 1998 C C . ALA A 1 262 ? 14.552 13.206 -10.485 1.00 94.88 262 ALA A C 1
ATOM 2000 O O . ALA A 1 262 ? 14.694 14.333 -10.008 1.00 94.88 262 ALA A O 1
ATOM 2001 N N . ASP A 1 263 ? 14.386 12.985 -11.784 1.00 95.06 263 ASP A N 1
ATOM 2002 C CA . ASP A 1 263 ? 14.198 14.040 -12.768 1.00 95.06 263 ASP A CA 1
ATOM 2003 C C . ASP A 1 263 ? 12.808 14.658 -12.583 1.00 95.06 263 ASP A C 1
ATOM 2005 O O . ASP A 1 263 ? 11.781 14.009 -12.805 1.00 95.06 263 ASP A O 1
ATOM 2009 N N . LEU A 1 264 ? 12.769 15.892 -12.092 1.00 93.56 264 LEU A N 1
ATOM 2010 C CA . LEU A 1 264 ? 11.528 16.567 -11.753 1.00 93.56 264 LEU A CA 1
ATOM 2011 C C . LEU A 1 264 ? 11.071 17.445 -12.916 1.00 93.56 264 LEU A C 1
ATOM 2013 O O . LEU A 1 264 ? 11.729 18.425 -13.260 1.00 93.56 264 LEU A O 1
ATOM 2017 N N . VAL A 1 265 ? 9.889 17.146 -13.446 1.00 92.50 265 VAL A N 1
ATOM 2018 C CA . VAL A 1 265 ? 9.213 17.982 -14.437 1.00 92.50 265 VAL A CA 1
ATOM 2019 C C . VAL A 1 265 ? 8.128 18.778 -13.729 1.00 92.50 265 VAL A C 1
ATOM 2021 O O . VAL A 1 265 ? 7.098 18.230 -13.331 1.00 92.50 265 VAL A O 1
ATOM 2024 N N . VAL A 1 266 ? 8.373 20.075 -13.560 1.00 89.94 266 VAL A N 1
ATOM 2025 C CA . VAL A 1 266 ? 7.368 21.020 -13.068 1.00 89.94 266 VAL A CA 1
ATOM 2026 C C . VAL A 1 266 ? 6.645 21.601 -14.276 1.00 89.94 266 VAL A C 1
ATOM 2028 O O . VAL A 1 266 ? 7.286 22.205 -15.135 1.00 89.94 266 VAL A O 1
ATOM 2031 N N . GLY A 1 267 ? 5.334 21.400 -14.366 1.00 84.50 267 GLY A N 1
ATOM 2032 C CA . GLY A 1 267 ? 4.554 21.934 -15.477 1.00 84.50 267 GLY A CA 1
ATOM 2033 C C . GLY A 1 267 ? 3.053 21.753 -15.307 1.00 84.50 267 GLY A C 1
ATOM 2034 O O . GLY A 1 267 ? 2.589 20.760 -14.742 1.00 84.50 267 GLY A O 1
ATOM 2035 N N . GLY A 1 268 ? 2.308 22.725 -15.831 1.00 80.19 268 GLY A N 1
ATOM 2036 C CA . GLY A 1 268 ? 0.855 22.777 -15.738 1.00 80.19 268 GLY A CA 1
ATOM 2037 C C . GLY A 1 268 ? 0.363 23.419 -14.441 1.00 80.19 268 GLY A C 1
ATOM 2038 O O . GLY A 1 268 ? 0.995 23.321 -13.386 1.00 80.19 268 GLY A O 1
ATOM 2039 N N . GLU A 1 269 ? -0.793 24.074 -14.518 1.00 77.56 269 GLU A N 1
ATOM 2040 C CA . GLU A 1 269 ? -1.383 24.796 -13.386 1.00 77.56 269 GLU A CA 1
ATOM 2041 C C . GLU A 1 269 ? -2.009 23.830 -12.371 1.00 77.56 269 GLU A C 1
ATOM 2043 O O . GLU A 1 269 ? -2.059 24.104 -11.169 1.00 77.56 269 GLU A O 1
ATOM 2048 N N . ARG A 1 270 ? -2.496 22.676 -12.846 1.00 76.88 270 ARG A N 1
ATOM 2049 C CA . ARG A 1 270 ? -3.257 21.706 -12.052 1.00 76.88 270 ARG A CA 1
ATOM 2050 C C . ARG A 1 270 ? -2.684 20.301 -12.172 1.00 76.88 270 ARG A C 1
ATOM 2052 O O . ARG A 1 270 ? -1.984 19.955 -13.118 1.00 76.88 270 ARG A O 1
ATOM 2059 N N . TYR A 1 271 ? -3.057 19.441 -11.224 1.00 77.94 271 TYR A N 1
ATOM 2060 C CA . TYR A 1 271 ? -2.662 18.027 -11.220 1.00 77.94 271 TYR A CA 1
ATOM 2061 C C . TYR A 1 271 ? -2.984 17.301 -12.538 1.00 77.94 271 TYR A C 1
ATOM 2063 O O . TYR A 1 271 ? -2.174 16.507 -13.007 1.00 77.94 271 TYR A O 1
ATOM 2071 N N . ALA A 1 272 ? -4.140 17.594 -13.145 1.00 79.38 272 ALA A N 1
ATOM 2072 C CA . ALA A 1 272 ? -4.557 16.990 -14.410 1.00 79.38 272 ALA A CA 1
ATOM 2073 C C . ALA A 1 272 ? -3.576 17.284 -15.559 1.00 79.38 272 ALA A C 1
ATOM 2075 O O . ALA A 1 272 ? -3.325 16.409 -16.383 1.00 79.38 272 ALA A O 1
ATOM 2076 N N . ASP A 1 273 ? -2.979 18.476 -15.574 1.00 84.56 273 ASP A N 1
ATOM 2077 C CA . ASP A 1 273 ? -2.026 18.888 -16.605 1.00 84.56 273 ASP A CA 1
ATOM 2078 C C . ASP A 1 273 ? -0.702 18.115 -16.449 1.00 84.56 273 ASP A C 1
ATOM 2080 O O . ASP A 1 273 ? -0.168 17.566 -17.414 1.00 84.56 273 ASP A O 1
ATOM 2084 N N . ALA A 1 274 ? -0.219 17.976 -15.207 1.00 87.75 274 ALA A N 1
ATOM 2085 C CA . ALA A 1 274 ? 0.960 17.169 -14.889 1.00 87.75 274 ALA A CA 1
ATOM 2086 C C . ALA A 1 274 ? 0.748 15.671 -15.189 1.00 87.75 274 ALA A C 1
ATOM 2088 O O . ALA A 1 274 ? 1.673 14.990 -15.637 1.00 87.75 274 ALA A O 1
ATOM 2089 N N . LEU A 1 275 ? -0.464 15.152 -14.962 1.00 87.69 275 LEU A N 1
ATOM 2090 C CA . LEU A 1 275 ? -0.828 13.778 -15.312 1.00 87.69 275 LEU A CA 1
ATOM 2091 C C . LEU A 1 275 ? -0.816 13.562 -16.830 1.00 87.69 275 LEU A C 1
ATOM 2093 O O . LEU A 1 275 ? -0.157 12.634 -17.290 1.00 87.69 275 LEU A O 1
ATOM 2097 N N . ALA A 1 276 ? -1.451 14.446 -17.602 1.00 89.12 276 ALA A N 1
ATOM 2098 C CA . ALA A 1 276 ? -1.476 14.357 -19.062 1.00 89.12 276 ALA A CA 1
ATOM 2099 C C . ALA A 1 276 ? -0.066 14.434 -19.679 1.00 89.12 276 ALA A C 1
ATOM 2101 O O . ALA A 1 276 ? 0.261 13.682 -20.601 1.00 89.12 276 ALA A O 1
ATOM 2102 N N . ALA A 1 277 ? 0.802 15.301 -19.145 1.00 93.19 277 ALA A N 1
ATOM 2103 C CA . ALA A 1 277 ? 2.202 15.380 -19.561 1.00 93.19 277 ALA A CA 1
ATOM 2104 C C . ALA A 1 277 ? 2.970 14.080 -19.254 1.00 93.19 277 ALA A C 1
ATOM 2106 O O . ALA A 1 277 ? 3.723 13.588 -20.096 1.00 93.19 277 ALA A O 1
ATOM 2107 N N . CYS A 1 278 ? 2.745 13.493 -18.074 1.00 94.12 278 CYS A N 1
ATOM 2108 C CA . CYS A 1 278 ? 3.331 12.212 -17.680 1.00 94.12 278 CYS A CA 1
ATOM 2109 C C . CYS A 1 278 ? 2.896 11.074 -18.614 1.00 94.12 278 CYS A C 1
ATOM 2111 O O . CYS A 1 278 ? 3.737 10.324 -19.108 1.00 94.12 278 CYS A O 1
ATOM 2113 N N . GLU A 1 279 ? 1.595 10.965 -18.889 1.00 92.94 279 GLU A N 1
ATOM 2114 C CA . GLU A 1 279 ? 1.022 9.953 -19.782 1.00 92.94 279 GLU A CA 1
ATOM 2115 C C . GLU A 1 279 ? 1.560 10.077 -21.208 1.00 92.94 279 GLU A C 1
ATOM 2117 O O . GLU A 1 279 ? 1.944 9.071 -21.805 1.00 92.94 279 GLU A O 1
ATOM 2122 N N . SER A 1 280 ? 1.662 11.306 -21.721 1.00 94.81 280 SER A N 1
ATOM 2123 C CA . SER A 1 280 ? 2.228 11.572 -23.047 1.00 94.81 280 SER A CA 1
ATOM 2124 C C . SER A 1 280 ? 3.688 11.119 -23.120 1.00 94.81 280 SER A C 1
ATOM 2126 O O . SER A 1 280 ? 4.067 10.370 -24.018 1.00 94.81 280 SER A O 1
ATOM 2128 N N . TRP A 1 281 ? 4.496 11.472 -22.116 1.00 96.00 281 TRP A N 1
ATOM 2129 C CA . TRP A 1 281 ? 5.898 11.059 -22.053 1.00 96.00 281 TRP A CA 1
ATOM 2130 C C . TRP A 1 281 ? 6.072 9.540 -21.928 1.00 96.00 281 TRP A C 1
ATOM 2132 O O . TRP A 1 281 ? 6.967 8.958 -22.546 1.00 96.00 281 TRP A O 1
ATOM 2142 N N . ILE A 1 282 ? 5.215 8.875 -21.148 1.00 95.38 282 ILE A N 1
ATOM 2143 C CA . ILE A 1 282 ? 5.191 7.410 -21.040 1.00 95.38 282 ILE A CA 1
ATOM 2144 C C . ILE A 1 282 ? 4.878 6.778 -22.401 1.00 95.38 282 ILE A C 1
ATOM 2146 O O . ILE A 1 282 ? 5.556 5.826 -22.789 1.00 95.38 282 ILE A O 1
ATOM 2150 N N . ALA A 1 283 ? 3.889 7.304 -23.130 1.00 94.19 283 ALA A N 1
ATOM 2151 C CA . ALA A 1 283 ? 3.513 6.804 -24.451 1.00 94.19 283 ALA A CA 1
ATOM 2152 C C . ALA A 1 283 ? 4.641 6.972 -25.484 1.00 94.19 283 ALA A C 1
ATOM 2154 O O . ALA A 1 283 ? 4.868 6.075 -26.293 1.00 94.19 283 ALA A O 1
ATOM 2155 N N . GLU A 1 284 ? 5.375 8.084 -25.426 1.00 96.06 284 GLU A N 1
ATOM 2156 C CA . GLU A 1 284 ? 6.497 8.372 -26.326 1.00 96.06 284 GLU A CA 1
ATOM 2157 C C . GLU A 1 284 ? 7.743 7.527 -26.030 1.00 96.06 284 GLU A C 1
ATOM 2159 O O . GLU A 1 284 ? 8.430 7.079 -26.947 1.00 96.06 284 GLU A O 1
ATOM 2164 N N . THR A 1 285 ? 8.061 7.318 -24.751 1.00 96.19 285 THR A N 1
ATOM 2165 C CA . THR A 1 285 ? 9.347 6.730 -24.340 1.00 96.19 285 THR A CA 1
ATOM 2166 C C . THR A 1 285 ? 9.279 5.262 -23.938 1.00 96.19 285 THR A C 1
ATOM 2168 O O . THR A 1 285 ? 10.310 4.592 -23.860 1.00 96.19 285 THR A O 1
ATOM 2171 N N . GLY A 1 286 ? 8.082 4.751 -23.650 1.00 94.06 286 GLY A N 1
ATOM 2172 C CA . GLY A 1 286 ? 7.887 3.407 -23.115 1.00 94.06 286 GLY A CA 1
ATOM 2173 C C . GLY A 1 286 ? 8.317 3.252 -21.654 1.00 94.06 286 GLY A C 1
ATOM 2174 O O . GLY A 1 286 ? 8.546 2.125 -21.215 1.00 94.06 286 GLY A O 1
ATOM 2175 N N . ALA A 1 287 ? 8.451 4.346 -20.897 1.00 95.62 287 ALA A N 1
ATOM 2176 C CA . ALA A 1 287 ? 8.772 4.291 -19.475 1.00 95.62 287 ALA A CA 1
ATOM 2177 C C . ALA A 1 287 ? 7.720 3.528 -18.662 1.00 95.62 287 ALA A C 1
ATOM 2179 O O . ALA A 1 287 ? 6.531 3.496 -18.985 1.00 95.62 287 ALA A O 1
ATOM 2180 N N . LEU A 1 288 ? 8.148 2.919 -17.556 1.00 95.31 288 LEU A N 1
ATOM 2181 C CA . LEU A 1 288 ? 7.229 2.192 -16.691 1.00 95.31 288 LEU A CA 1
ATOM 2182 C C . LEU A 1 288 ? 6.355 3.174 -15.900 1.00 95.31 288 LEU A C 1
ATOM 2184 O O . LEU A 1 288 ? 6.825 3.806 -14.953 1.00 95.31 288 LEU A O 1
ATOM 2188 N N . SER A 1 289 ? 5.070 3.255 -16.244 1.00 95.25 289 SER A N 1
ATOM 2189 C CA . SER A 1 289 ? 4.081 3.982 -15.439 1.00 95.25 289 SER A CA 1
ATOM 2190 C C . SER A 1 289 ? 3.885 3.315 -14.079 1.00 95.25 289 SER A C 1
ATOM 2192 O O . SER A 1 289 ? 3.690 2.095 -14.015 1.00 95.25 289 SER A O 1
ATOM 2194 N N . VAL A 1 290 ? 3.901 4.101 -13.002 1.00 94.56 290 VAL A N 1
ATOM 2195 C CA . VAL A 1 290 ? 3.589 3.639 -11.644 1.00 94.56 290 VAL A CA 1
ATOM 2196 C C . VAL A 1 290 ? 2.381 4.406 -11.116 1.00 94.56 290 VAL A C 1
ATOM 2198 O O . VAL A 1 290 ? 2.495 5.566 -10.712 1.00 94.56 290 VAL A O 1
ATOM 2201 N N . HIS A 1 291 ? 1.218 3.754 -11.080 1.00 91.31 291 HIS A N 1
ATOM 2202 C CA . HIS A 1 291 ? -0.026 4.394 -10.662 1.00 91.31 291 HIS A CA 1
ATOM 2203 C C . HIS A 1 291 ? -0.166 4.451 -9.130 1.00 91.31 291 HIS A C 1
ATOM 2205 O O . HIS A 1 291 ? 0.228 3.534 -8.398 1.00 91.31 291 HIS A O 1
ATOM 2211 N N . ALA A 1 292 ? -0.756 5.541 -8.631 1.00 89.56 292 ALA A N 1
ATOM 2212 C CA . ALA A 1 292 ? -0.747 5.886 -7.209 1.00 89.56 292 ALA A CA 1
ATOM 2213 C C . ALA A 1 292 ? -1.617 4.993 -6.317 1.00 89.56 292 ALA A C 1
ATOM 2215 O O . ALA A 1 292 ? -1.377 4.919 -5.105 1.00 89.56 292 ALA A O 1
ATOM 2216 N N . PHE A 1 293 ? -2.638 4.348 -6.878 1.00 91.00 293 PHE A N 1
ATOM 2217 C CA . PHE A 1 293 ? -3.572 3.520 -6.112 1.00 91.00 293 PHE A CA 1
ATOM 2218 C C . PHE A 1 293 ? -4.220 2.415 -6.942 1.00 91.00 293 PHE A C 1
ATOM 2220 O O . PHE A 1 293 ? -4.256 1.287 -6.473 1.00 91.00 293 PHE A O 1
ATOM 2227 N N . ASP A 1 294 ? -4.687 2.715 -8.153 1.00 92.12 294 ASP A N 1
ATOM 2228 C CA . ASP A 1 294 ? -5.439 1.778 -8.997 1.00 92.12 294 ASP A CA 1
ATOM 2229 C C . ASP A 1 294 ? -4.544 0.887 -9.864 1.00 92.12 294 ASP A C 1
ATOM 2231 O O . ASP A 1 294 ? -4.526 0.970 -11.086 1.00 92.12 294 ASP A O 1
ATOM 2235 N N . GLN A 1 295 ? -3.696 0.094 -9.219 1.00 93.25 295 GLN A N 1
ATOM 2236 C CA . GLN A 1 295 ? -2.819 -0.827 -9.927 1.00 93.25 295 GLN A CA 1
ATOM 2237 C C . GLN A 1 295 ? -2.468 -2.019 -9.052 1.00 93.25 295 GLN A C 1
ATOM 2239 O O . GLN A 1 295 ? -2.077 -1.858 -7.898 1.00 93.25 295 GLN A O 1
ATOM 2244 N N . ARG A 1 296 ? -2.552 -3.222 -9.618 1.00 93.44 296 ARG A N 1
ATOM 2245 C CA . ARG A 1 296 ? -2.394 -4.487 -8.896 1.00 9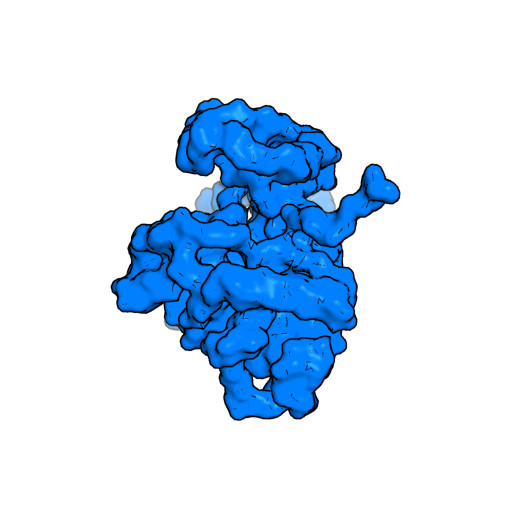3.44 296 ARG A CA 1
ATOM 2246 C C . ARG A 1 296 ? -1.161 -4.545 -7.990 1.00 93.44 296 ARG A C 1
ATOM 2248 O O . ARG A 1 296 ? -1.298 -4.856 -6.811 1.00 93.44 296 ARG A O 1
ATOM 2255 N N . GLU A 1 297 ? 0.025 -4.215 -8.498 1.00 94.88 297 GLU A N 1
ATOM 2256 C CA . GLU A 1 297 ? 1.264 -4.220 -7.708 1.00 94.88 297 GLU A CA 1
ATOM 2257 C C . GLU A 1 297 ? 1.210 -3.195 -6.574 1.00 94.88 297 GLU A C 1
ATOM 2259 O O . GLU A 1 297 ? 1.657 -3.476 -5.461 1.00 94.88 297 GLU A O 1
ATOM 2264 N N . THR A 1 298 ? 0.608 -2.031 -6.831 1.00 96.38 298 THR A N 1
ATOM 2265 C CA . THR A 1 298 ? 0.377 -1.010 -5.813 1.00 96.38 298 THR A CA 1
ATOM 2266 C C . THR A 1 298 ? -0.498 -1.578 -4.698 1.00 96.38 298 THR A C 1
ATOM 2268 O O . THR A 1 298 ? -0.055 -1.555 -3.551 1.00 96.38 298 THR A O 1
ATOM 2271 N N . LEU A 1 299 ? -1.672 -2.148 -5.008 1.00 96.12 299 LEU A N 1
ATOM 2272 C CA . LEU A 1 299 ? -2.573 -2.751 -4.011 1.00 96.12 299 LEU A CA 1
ATOM 2273 C C . LEU A 1 299 ? -1.882 -3.860 -3.203 1.00 96.12 299 LEU A C 1
ATOM 2275 O O . LEU A 1 299 ? -1.961 -3.862 -1.973 1.00 96.12 299 LEU A O 1
ATOM 2279 N N . LEU A 1 300 ? -1.176 -4.773 -3.879 1.00 95.19 300 LEU A N 1
ATOM 2280 C CA . LEU A 1 300 ? -0.446 -5.869 -3.235 1.00 95.19 300 LEU A CA 1
ATOM 2281 C C . LEU A 1 300 ? 0.607 -5.345 -2.257 1.00 95.19 300 LEU A C 1
ATOM 2283 O O . LEU A 1 300 ? 0.673 -5.796 -1.115 1.00 95.19 300 LEU A O 1
ATOM 2287 N N . GLY A 1 301 ? 1.399 -4.359 -2.688 1.00 97.56 301 GLY A N 1
ATOM 2288 C CA . GLY A 1 301 ? 2.394 -3.714 -1.842 1.00 97.56 301 GLY A CA 1
ATOM 2289 C C . GLY A 1 301 ? 1.755 -3.033 -0.634 1.00 97.56 301 GLY A C 1
ATOM 2290 O O . GLY A 1 301 ? 2.187 -3.275 0.494 1.00 97.56 301 GLY A O 1
ATOM 2291 N N . GLN A 1 302 ? 0.695 -2.241 -0.829 1.00 98.06 302 GLN A N 1
ATOM 2292 C CA . GLN A 1 302 ? 0.038 -1.554 0.290 1.00 98.06 302 GLN A CA 1
ATOM 2293 C C . GLN A 1 302 ? -0.560 -2.542 1.304 1.00 98.06 302 GLN A C 1
ATOM 2295 O O . GLN A 1 302 ? -0.461 -2.310 2.508 1.00 98.06 302 GLN A O 1
ATOM 2300 N N . GLY A 1 303 ? -1.098 -3.677 0.842 1.00 97.75 303 GLY A N 1
ATOM 2301 C CA . GLY A 1 303 ? -1.651 -4.726 1.703 1.00 97.75 303 GLY A CA 1
ATOM 2302 C C . GLY A 1 303 ? -0.645 -5.334 2.688 1.00 97.75 303 GLY A C 1
ATOM 2303 O O . GLY A 1 303 ? -1.036 -5.790 3.761 1.00 97.75 303 GLY A O 1
ATOM 2304 N N . THR A 1 304 ? 0.660 -5.274 2.395 1.00 98.19 304 THR A N 1
ATOM 2305 C CA . THR A 1 304 ? 1.711 -5.785 3.303 1.00 98.19 304 THR A CA 1
ATOM 2306 C C . THR A 1 304 ? 1.751 -5.048 4.645 1.00 98.19 304 THR A C 1
ATOM 2308 O O . THR A 1 304 ? 2.261 -5.574 5.634 1.00 98.19 304 THR A O 1
ATOM 2311 N N . LEU A 1 305 ? 1.182 -3.841 4.716 1.00 98.25 305 LEU A N 1
ATOM 2312 C CA . LEU A 1 305 ? 0.974 -3.136 5.977 1.00 98.25 305 LEU A CA 1
ATOM 2313 C C . LEU A 1 305 ? 0.060 -3.931 6.910 1.00 98.25 305 LEU A C 1
ATOM 2315 O O . LEU A 1 305 ? 0.383 -4.080 8.087 1.00 98.25 305 LEU A O 1
ATOM 2319 N N . ALA A 1 306 ? -1.057 -4.447 6.390 1.00 98.31 306 ALA A N 1
ATOM 2320 C CA . ALA A 1 306 ? -2.020 -5.215 7.173 1.00 98.31 306 ALA A CA 1
ATOM 2321 C C . ALA A 1 306 ? -1.427 -6.548 7.642 1.00 98.31 306 ALA A C 1
ATOM 2323 O O . ALA A 1 306 ? -1.676 -6.948 8.774 1.00 98.31 306 ALA A O 1
ATOM 2324 N N . GLN A 1 307 ? -0.563 -7.168 6.831 1.00 97.19 307 GLN A N 1
ATOM 2325 C CA . GLN A 1 307 ? 0.237 -8.320 7.252 1.00 97.19 307 GLN A CA 1
ATOM 2326 C C . GLN A 1 307 ? 1.104 -8.007 8.471 1.00 97.19 307 GLN A C 1
ATOM 2328 O O . GLN A 1 307 ? 1.130 -8.775 9.431 1.00 97.19 307 GLN A O 1
ATOM 2333 N N . GLU A 1 308 ? 1.824 -6.885 8.449 1.00 98.25 308 GLU A N 1
ATOM 2334 C CA . GLU A 1 308 ? 2.639 -6.486 9.596 1.00 98.25 308 GLU A CA 1
ATOM 2335 C C . GLU A 1 308 ? 1.782 -6.157 10.817 1.00 98.25 308 GLU A C 1
ATOM 2337 O O . GLU A 1 308 ? 2.154 -6.544 11.922 1.00 98.25 308 GLU A O 1
ATOM 2342 N N . LEU A 1 309 ? 0.659 -5.462 10.615 1.00 98.44 309 LEU A N 1
ATOM 2343 C CA . LEU A 1 309 ? -0.247 -5.061 11.684 1.00 98.44 309 LEU A CA 1
ATOM 2344 C C . LEU A 1 309 ? -0.887 -6.276 12.368 1.00 98.44 309 LEU A C 1
ATOM 2346 O O . LEU A 1 309 ? -0.818 -6.360 13.587 1.00 98.44 309 LEU A O 1
ATOM 2350 N N . GLU A 1 310 ? -1.404 -7.247 11.609 1.00 97.44 310 GLU A N 1
ATOM 2351 C CA . GLU A 1 310 ? -1.943 -8.505 12.156 1.00 97.44 310 GLU A CA 1
ATOM 2352 C C . GLU A 1 310 ? -0.867 -9.267 12.948 1.00 97.44 310 GLU A C 1
ATOM 2354 O O . GLU A 1 310 ? -1.142 -9.812 14.009 1.00 97.44 310 GLU A O 1
ATOM 2359 N N . ALA A 1 311 ? 0.386 -9.268 12.484 1.00 95.69 311 ALA A N 1
ATOM 2360 C CA . ALA A 1 311 ? 1.481 -9.915 13.208 1.00 95.69 311 ALA A CA 1
ATOM 2361 C C . ALA A 1 311 ? 1.925 -9.155 14.475 1.00 95.69 311 ALA A C 1
ATOM 2363 O O . ALA A 1 311 ? 2.549 -9.748 15.352 1.00 95.69 311 ALA A O 1
ATOM 2364 N N . GLN A 1 312 ? 1.695 -7.840 14.550 1.00 97.81 312 GLN A N 1
ATOM 2365 C CA . GLN A 1 312 ? 2.072 -6.990 15.690 1.00 97.81 312 GLN A CA 1
ATOM 2366 C C . GLN A 1 312 ? 0.950 -6.852 16.726 1.00 97.81 312 GLN A C 1
ATOM 2368 O O . GLN A 1 312 ? 1.248 -6.623 17.894 1.00 97.81 312 GLN A O 1
ATOM 2373 N N . ALA A 1 313 ? -0.304 -6.986 16.297 1.00 96.00 313 ALA A N 1
ATOM 2374 C CA . ALA A 1 313 ? -1.509 -6.901 17.114 1.00 96.00 313 ALA A CA 1
ATOM 2375 C C . ALA A 1 313 ? -2.564 -7.895 16.570 1.00 96.00 313 ALA A C 1
ATOM 2377 O O . ALA A 1 313 ? -3.506 -7.490 15.884 1.00 96.00 313 ALA A O 1
ATOM 2378 N N . PRO A 1 314 ? -2.395 -9.211 16.804 1.00 94.12 314 PRO A N 1
ATOM 2379 C CA . PRO A 1 314 ? -3.276 -10.252 16.254 1.00 94.12 314 PRO A CA 1
ATOM 2380 C C . PRO A 1 314 ? -4.715 -10.207 16.777 1.00 94.12 314 PRO A C 1
ATOM 2382 O O . PRO A 1 314 ? -5.610 -10.812 16.196 1.00 94.12 314 PRO A O 1
ATOM 2385 N N . GLU A 1 315 ? -4.945 -9.509 17.880 1.00 91.31 315 GLU A N 1
ATOM 2386 C CA . GLU A 1 315 ? -6.229 -9.423 18.566 1.00 91.31 315 GLU A CA 1
ATOM 2387 C C . GLU A 1 315 ? -7.098 -8.215 18.164 1.00 91.31 315 GLU A C 1
ATOM 2389 O O . GLU A 1 315 ? -8.080 -7.911 18.845 1.00 91.31 315 GLU A O 1
ATOM 2394 N N . LEU A 1 316 ? -6.721 -7.494 17.104 1.00 94.25 316 LEU A N 1
ATOM 2395 C CA . LEU A 1 316 ? -7.523 -6.399 16.557 1.00 94.25 316 LEU A CA 1
ATOM 2396 C C . LEU A 1 316 ? -8.866 -6.914 16.030 1.00 94.25 316 LEU A C 1
ATOM 2398 O O . LEU A 1 316 ? -8.912 -7.890 15.285 1.00 94.25 316 LEU A O 1
ATOM 2402 N N . ASP A 1 317 ? -9.948 -6.209 16.358 1.00 92.25 317 ASP A N 1
ATOM 2403 C CA . ASP A 1 317 ? -11.286 -6.487 15.812 1.00 92.25 317 ASP A CA 1
ATOM 2404 C C . ASP A 1 317 ? -11.695 -5.501 14.709 1.00 92.25 317 ASP A C 1
ATOM 2406 O O . ASP A 1 317 ? -12.539 -5.819 13.868 1.00 92.25 317 ASP A O 1
ATOM 2410 N N . THR A 1 318 ? -11.048 -4.334 14.673 1.00 96.62 318 THR A N 1
ATOM 2411 C CA . THR A 1 318 ? -11.318 -3.251 13.731 1.00 96.62 318 THR A CA 1
ATOM 2412 C C . THR A 1 318 ? -10.012 -2.584 13.299 1.00 96.62 318 THR A C 1
ATOM 2414 O O . THR A 1 318 ? -9.139 -2.335 14.131 1.00 96.62 318 THR A O 1
ATOM 2417 N N . VAL A 1 319 ? -9.892 -2.221 12.020 1.00 98.25 319 VAL A N 1
ATOM 2418 C CA . VAL A 1 319 ? -8.829 -1.363 11.481 1.00 98.25 319 VAL A CA 1
ATOM 2419 C C . VAL A 1 319 ? -9.428 -0.177 10.725 1.00 98.25 319 VAL A C 1
ATOM 2421 O O . VAL A 1 319 ? -10.235 -0.360 9.817 1.00 98.25 319 VAL A O 1
ATOM 2424 N N . LEU A 1 320 ? -8.994 1.036 11.074 1.00 98.69 320 LEU A N 1
ATOM 2425 C CA . LEU A 1 320 ? -9.341 2.287 10.400 1.00 98.69 320 LEU A CA 1
ATOM 2426 C C . LEU A 1 320 ? -8.176 2.751 9.524 1.00 98.69 320 LEU A C 1
ATOM 2428 O O . LEU A 1 320 ? -7.028 2.800 9.981 1.00 98.69 320 LEU A O 1
ATOM 2432 N N . ALA A 1 321 ? -8.471 3.167 8.294 1.00 98.69 321 ALA A N 1
ATOM 2433 C CA . ALA A 1 321 ? -7.492 3.804 7.420 1.00 98.69 321 ALA A CA 1
ATOM 2434 C C . ALA A 1 321 ? -8.111 4.940 6.597 1.00 98.69 321 ALA A C 1
ATOM 2436 O O . ALA A 1 321 ? -9.269 4.873 6.186 1.00 98.69 321 ALA A O 1
ATOM 2437 N N . GLY A 1 322 ? -7.309 5.978 6.345 1.00 97.69 322 GLY A N 1
ATOM 2438 C CA . GLY A 1 322 ? -7.685 7.065 5.446 1.00 97.69 322 GLY A CA 1
ATOM 2439 C C . GLY A 1 322 ? -7.866 6.550 4.019 1.00 97.69 322 GLY A C 1
ATOM 2440 O O . GLY A 1 322 ? -7.085 5.714 3.547 1.00 97.69 322 GLY A O 1
ATOM 2441 N N . VAL A 1 323 ? -8.886 7.050 3.331 1.00 97.00 323 VAL A N 1
ATOM 2442 C CA . VAL A 1 323 ? -9.211 6.673 1.957 1.00 97.00 323 VAL A CA 1
ATOM 2443 C C . VAL A 1 323 ? -9.056 7.892 1.056 1.00 97.00 323 VAL A C 1
ATOM 2445 O O . VAL A 1 323 ? -9.552 8.969 1.346 1.00 97.00 323 VAL A O 1
ATOM 2448 N N . GLY A 1 324 ? -8.272 7.713 -0.004 1.00 90.94 324 GLY A N 1
ATOM 2449 C CA . GLY A 1 324 ? -8.296 8.580 -1.178 1.00 90.94 324 GLY A CA 1
ATOM 2450 C C . GLY A 1 324 ? -8.745 7.738 -2.360 1.00 90.94 324 GLY A C 1
ATOM 2451 O O . GLY A 1 324 ? -9.885 7.314 -2.444 1.00 90.94 324 GLY A O 1
ATOM 2452 N N . GLY A 1 325 ? -7.807 7.322 -3.211 1.00 89.62 325 GLY A N 1
ATOM 2453 C CA . GLY A 1 325 ? -8.135 6.456 -4.357 1.00 89.62 325 GLY A CA 1
ATOM 2454 C C . GLY A 1 325 ? -8.379 4.989 -3.982 1.00 89.62 325 GLY A C 1
ATOM 2455 O O . GLY A 1 325 ? -8.480 4.141 -4.856 1.00 89.62 325 GLY A O 1
ATOM 2456 N N . GLY A 1 326 ? -8.379 4.676 -2.683 1.00 93.44 326 GLY A N 1
ATOM 2457 C CA . GLY A 1 326 ? -8.681 3.370 -2.088 1.00 93.44 326 GLY A CA 1
ATOM 2458 C C . GLY A 1 326 ? -7.626 2.258 -2.202 1.00 93.44 326 GLY A C 1
ATOM 2459 O O . GLY A 1 326 ? -7.798 1.196 -1.614 1.00 93.44 326 GLY A O 1
ATOM 2460 N N . GLY A 1 327 ? -6.473 2.495 -2.834 1.00 95.50 327 GLY A N 1
ATOM 2461 C CA . GLY A 1 327 ? -5.412 1.474 -2.930 1.00 95.50 327 GLY A CA 1
ATOM 2462 C C . GLY A 1 327 ? -4.923 0.921 -1.576 1.00 95.50 327 GLY A C 1
ATOM 2463 O O . GLY A 1 327 ? -4.620 -0.265 -1.470 1.00 95.50 327 GLY A O 1
ATOM 2464 N N . LEU A 1 328 ? -4.876 1.758 -0.527 1.00 97.69 328 LEU A N 1
ATOM 2465 C CA . LEU A 1 328 ? -4.518 1.324 0.831 1.00 97.69 328 LEU A CA 1
ATOM 2466 C C . LEU A 1 328 ? -5.625 0.479 1.474 1.00 97.69 328 LEU A C 1
ATOM 2468 O O . LEU A 1 328 ? -5.357 -0.639 1.912 1.00 97.69 328 LEU A O 1
ATOM 2472 N N . ILE A 1 329 ? -6.855 1.005 1.526 1.00 98.00 329 ILE A N 1
ATOM 2473 C CA . ILE A 1 329 ? -7.977 0.339 2.202 1.00 98.00 329 ILE A CA 1
ATOM 2474 C C . ILE A 1 329 ? -8.315 -0.994 1.532 1.00 98.00 329 ILE A C 1
ATOM 2476 O O . ILE A 1 329 ? -8.525 -1.977 2.233 1.00 98.00 329 ILE A O 1
ATOM 2480 N N . SER A 1 330 ? -8.245 -1.081 0.199 1.00 96.44 330 SER A N 1
ATOM 2481 C CA . SER A 1 330 ? -8.469 -2.339 -0.520 1.00 96.44 330 SER A CA 1
ATOM 2482 C C . SER A 1 330 ? -7.373 -3.367 -0.245 1.00 96.44 330 SER A C 1
ATOM 2484 O O . SER A 1 330 ? -7.679 -4.545 -0.088 1.00 96.44 330 SER A O 1
ATOM 2486 N N . GLY A 1 331 ? -6.108 -2.948 -0.109 1.00 97.19 331 GLY A N 1
ATOM 2487 C CA . GLY A 1 331 ? -5.027 -3.841 0.323 1.00 97.19 331 GLY A CA 1
ATOM 2488 C C . GLY A 1 331 ? -5.242 -4.380 1.744 1.00 97.19 331 GLY A C 1
ATOM 2489 O O . GLY A 1 331 ? -5.059 -5.573 1.989 1.00 97.19 331 GLY A O 1
ATOM 2490 N N . ILE A 1 332 ? -5.686 -3.523 2.671 1.00 98.44 332 ILE A N 1
ATOM 2491 C CA . ILE A 1 332 ? -6.030 -3.913 4.050 1.00 98.44 332 ILE A CA 1
ATOM 2492 C C . ILE A 1 332 ? -7.217 -4.890 4.059 1.00 98.44 332 ILE A C 1
ATOM 2494 O O . ILE A 1 332 ? -7.144 -5.953 4.679 1.00 98.44 332 ILE A O 1
ATOM 2498 N N . ALA A 1 333 ? -8.288 -4.567 3.334 1.00 97.12 333 ALA A N 1
ATOM 2499 C CA . ALA A 1 333 ? -9.495 -5.383 3.239 1.00 97.12 333 ALA A CA 1
ATOM 2500 C C . ALA A 1 333 ? -9.227 -6.752 2.590 1.00 97.12 333 ALA A C 1
ATOM 2502 O O . ALA A 1 333 ? -9.728 -7.783 3.049 1.00 97.12 333 ALA A O 1
ATOM 2503 N N . ALA A 1 334 ? -8.377 -6.795 1.561 1.00 95.31 334 ALA A N 1
ATOM 2504 C CA . ALA A 1 334 ? -7.943 -8.035 0.927 1.00 95.31 334 ALA A CA 1
ATOM 2505 C C . ALA A 1 334 ? -7.173 -8.954 1.892 1.00 95.31 334 ALA A C 1
ATOM 2507 O O . ALA A 1 334 ? -7.411 -10.165 1.889 1.00 95.31 334 ALA A O 1
ATOM 2508 N N . TRP A 1 335 ? -6.300 -8.393 2.738 1.00 96.81 335 TRP A N 1
ATOM 2509 C CA . TRP A 1 335 ? -5.531 -9.150 3.730 1.00 96.81 335 TRP A CA 1
ATOM 2510 C C . TRP A 1 335 ? -6.410 -9.770 4.824 1.00 96.81 335 TRP A C 1
ATOM 2512 O O . TRP A 1 335 ? -6.305 -10.965 5.125 1.00 96.81 335 TRP A O 1
ATOM 2522 N N . TYR A 1 336 ? -7.284 -8.967 5.437 1.00 95.62 336 TYR A N 1
ATOM 2523 C CA . TYR A 1 336 ? -8.120 -9.445 6.537 1.00 95.62 336 TYR A CA 1
ATOM 2524 C C . TYR A 1 336 ? -9.249 -10.356 6.059 1.00 95.62 336 TYR A C 1
ATOM 2526 O O . TYR A 1 336 ? -9.562 -11.331 6.747 1.00 95.62 336 TYR A O 1
ATOM 2534 N N . GLY A 1 337 ? -9.810 -10.095 4.874 1.00 90.88 337 GLY A N 1
ATOM 2535 C CA . GLY A 1 337 ? -10.808 -10.961 4.247 1.00 90.88 337 GLY A CA 1
ATOM 2536 C C . GLY A 1 337 ? -12.053 -11.182 5.108 1.00 90.88 337 GLY A C 1
ATOM 2537 O O . GLY A 1 337 ? -12.552 -12.299 5.158 1.00 90.88 337 GLY A O 1
ATOM 2538 N N . GLY A 1 338 ? -12.502 -10.149 5.831 1.00 89.44 338 GLY A N 1
ATOM 2539 C CA . GLY A 1 338 ? -13.685 -10.192 6.701 1.00 89.44 338 GLY A CA 1
ATOM 2540 C C . GLY A 1 338 ? -13.444 -10.700 8.128 1.00 89.44 338 GLY A C 1
ATOM 2541 O O . GLY A 1 338 ? -14.369 -10.716 8.930 1.00 89.44 338 GLY A O 1
ATOM 2542 N N . ARG A 1 339 ? -12.212 -11.097 8.483 1.00 92.50 339 ARG A N 1
ATOM 2543 C CA . ARG A 1 339 ? -11.872 -11.530 9.857 1.00 92.50 339 ARG A CA 1
ATOM 2544 C C . ARG A 1 339 ? -11.780 -10.375 10.859 1.00 92.50 339 ARG A C 1
ATOM 2546 O O . ARG A 1 339 ? -11.896 -10.600 12.056 1.00 92.50 339 ARG A O 1
ATOM 2553 N N . VAL A 1 340 ? -11.538 -9.169 10.355 1.00 94.19 340 VAL A N 1
ATOM 2554 C CA . VAL A 1 340 ? -11.397 -7.914 11.101 1.00 94.19 340 VAL A CA 1
ATOM 2555 C C . VAL A 1 340 ? -12.193 -6.871 10.334 1.00 94.19 340 VAL A C 1
ATOM 2557 O O . VAL A 1 340 ? -12.104 -6.844 9.104 1.00 94.19 340 VAL A O 1
ATOM 2560 N N . LYS A 1 341 ? -12.955 -6.032 11.042 1.00 95.88 341 LYS A N 1
ATOM 2561 C CA . LYS A 1 341 ? -13.729 -4.954 10.422 1.00 95.88 341 LYS A CA 1
ATOM 2562 C C . LYS A 1 341 ? -12.792 -3.921 9.818 1.00 95.88 341 LYS A C 1
ATOM 2564 O O . LYS A 1 341 ? -11.877 -3.449 10.492 1.00 95.88 341 LYS A O 1
ATOM 2569 N N . VAL A 1 342 ? -13.021 -3.538 8.573 1.00 98.12 342 VAL A N 1
ATOM 2570 C CA . VAL A 1 342 ? -12.210 -2.548 7.866 1.00 98.12 342 VAL A CA 1
ATOM 2571 C C . VAL A 1 342 ? -13.046 -1.306 7.611 1.00 98.12 342 VAL A C 1
ATOM 2573 O O . VAL A 1 342 ? -14.036 -1.344 6.886 1.00 98.12 342 VAL A O 1
ATOM 2576 N N . ILE A 1 343 ? -12.622 -0.198 8.214 1.00 98.44 343 ILE A N 1
ATOM 2577 C CA . ILE A 1 343 ? -13.338 1.075 8.197 1.00 98.44 343 ILE A CA 1
ATOM 2578 C C . ILE A 1 343 ? -12.524 2.096 7.401 1.00 98.44 343 ILE A C 1
ATOM 2580 O O . ILE A 1 343 ? -11.392 2.436 7.759 1.00 98.44 343 ILE A O 1
ATOM 2584 N N . GLY A 1 344 ? -13.102 2.584 6.309 1.00 98.50 344 GLY A N 1
ATOM 2585 C CA . GLY A 1 344 ? -12.558 3.697 5.543 1.00 98.50 344 GLY A CA 1
ATOM 2586 C C . GLY A 1 344 ? -12.903 5.036 6.190 1.00 98.50 344 GLY A C 1
ATOM 2587 O O . GLY A 1 344 ? -13.991 5.204 6.740 1.00 98.50 344 GLY A O 1
ATOM 2588 N N . VAL A 1 345 ? -11.987 5.998 6.119 1.00 98.75 345 VAL A N 1
ATOM 2589 C CA . VAL A 1 345 ? -12.234 7.367 6.584 1.00 98.75 345 VAL A CA 1
ATOM 2590 C C . VAL A 1 345 ? -11.873 8.370 5.500 1.00 98.75 345 VAL A C 1
ATOM 2592 O O . VAL A 1 345 ? -10.736 8.380 5.027 1.00 98.75 345 VAL A O 1
ATOM 2595 N N . GLU A 1 346 ? -12.820 9.230 5.142 1.00 98.25 346 GLU A N 1
ATOM 2596 C CA . GLU A 1 346 ? -12.657 10.263 4.114 1.00 98.25 346 GLU A CA 1
ATOM 2597 C C . GLU A 1 346 ? -12.959 11.657 4.678 1.00 98.25 346 GLU A C 1
ATOM 2599 O O . GLU A 1 346 ? -13.771 11.790 5.598 1.00 98.25 346 GLU A O 1
ATOM 2604 N N . PRO A 1 347 ? -12.324 12.721 4.162 1.00 97.31 347 PRO A N 1
ATOM 2605 C CA . PRO A 1 347 ? -12.772 14.082 4.425 1.00 97.31 347 PRO A CA 1
ATOM 2606 C C . PRO A 1 347 ? -14.170 14.312 3.834 1.00 97.31 347 PRO A C 1
ATOM 2608 O O . PRO A 1 347 ? -14.456 13.855 2.730 1.00 97.31 347 PRO A O 1
ATOM 2611 N N . GLU A 1 348 ? -15.018 15.087 4.510 1.00 96.62 348 GLU A N 1
ATOM 2612 C CA . GLU A 1 348 ? -16.336 15.478 3.976 1.00 96.62 348 GLU A CA 1
ATOM 2613 C C . GLU A 1 348 ? -16.240 16.214 2.633 1.00 96.62 348 GLU A C 1
ATOM 2615 O O . GLU A 1 348 ? -17.107 16.050 1.786 1.00 96.62 348 GLU A O 1
ATOM 2620 N N . GLY A 1 349 ? -15.169 16.984 2.417 1.00 93.62 349 GLY A N 1
ATOM 2621 C CA . GLY A 1 349 ? -14.913 17.675 1.151 1.00 93.62 349 GLY A CA 1
ATOM 2622 C C . GLY A 1 349 ? -14.332 16.787 0.045 1.00 93.62 349 GLY A C 1
ATOM 2623 O O . GLY A 1 349 ? -13.959 17.310 -1.007 1.00 93.62 349 GLY A O 1
ATOM 2624 N N . SER A 1 350 ? -14.149 15.481 0.281 1.00 93.31 350 SER A N 1
ATOM 2625 C CA . SER A 1 350 ? -13.622 14.511 -0.699 1.00 93.31 350 SER A CA 1
ATOM 2626 C C . SER A 1 350 ? -14.158 13.077 -0.494 1.00 93.31 350 SER A C 1
ATOM 2628 O O . SER A 1 350 ? -13.364 12.152 -0.288 1.00 93.31 350 SER A O 1
ATOM 2630 N N . PRO A 1 351 ? -15.488 12.864 -0.545 1.00 95.88 351 PRO A N 1
ATOM 2631 C CA . PRO A 1 351 ? -16.157 11.598 -0.207 1.00 95.88 351 PRO A CA 1
ATOM 2632 C C . PRO A 1 351 ? -16.082 10.550 -1.341 1.00 95.88 351 PRO A C 1
ATOM 2634 O O . PRO A 1 351 ? -17.089 10.054 -1.838 1.00 95.88 351 PRO A O 1
ATOM 2637 N N . THR A 1 352 ? -14.871 10.218 -1.787 1.00 94.06 352 THR A N 1
ATOM 2638 C CA . THR A 1 352 ? -14.626 9.486 -3.043 1.00 94.06 352 THR A CA 1
ATOM 2639 C C . THR A 1 352 ? -15.189 8.059 -3.049 1.00 94.06 352 THR A C 1
ATOM 2641 O O . THR A 1 352 ? -15.979 7.687 -3.919 1.00 94.06 352 THR A O 1
ATOM 2644 N N . LEU A 1 353 ? -14.758 7.216 -2.109 1.00 96.94 353 LEU A N 1
ATOM 2645 C CA . LEU A 1 353 ? -15.244 5.847 -1.966 1.00 96.94 353 LEU A CA 1
ATOM 2646 C C . LEU A 1 353 ? -16.644 5.832 -1.348 1.00 96.94 353 LEU A C 1
ATOM 2648 O O . LEU A 1 353 ? -17.431 4.959 -1.702 1.00 96.94 353 LEU A O 1
ATOM 2652 N N . TYR A 1 354 ? -16.962 6.774 -0.457 1.00 97.62 354 TYR A N 1
ATOM 2653 C CA . TYR A 1 354 ? -18.294 6.919 0.126 1.00 97.62 354 TYR A CA 1
ATOM 2654 C C . TYR A 1 354 ? -19.369 7.072 -0.961 1.00 97.62 354 TYR A C 1
ATOM 2656 O O . TYR A 1 354 ? -20.304 6.268 -1.013 1.00 97.62 354 TYR A O 1
ATOM 2664 N N . ASP A 1 355 ? -19.187 8.021 -1.883 1.00 97.12 355 ASP A N 1
ATOM 2665 C CA . ASP A 1 355 ? -20.123 8.264 -2.983 1.00 97.12 355 ASP A CA 1
ATOM 2666 C C . ASP A 1 355 ? -20.162 7.085 -3.963 1.00 97.12 355 ASP A C 1
ATOM 2668 O O . ASP A 1 355 ? -21.236 6.677 -4.409 1.00 97.12 355 ASP A O 1
ATOM 2672 N N . ALA A 1 356 ? -19.011 6.467 -4.254 1.00 97.25 356 ALA A N 1
ATOM 2673 C CA . ALA A 1 356 ? -18.952 5.284 -5.112 1.00 97.25 356 ALA A CA 1
ATOM 2674 C C . ALA A 1 356 ? -19.703 4.082 -4.515 1.00 97.25 356 ALA A C 1
ATOM 2676 O O . ALA A 1 356 ? -20.401 3.362 -5.231 1.00 97.25 356 ALA A O 1
ATOM 2677 N N . LEU A 1 357 ? -19.58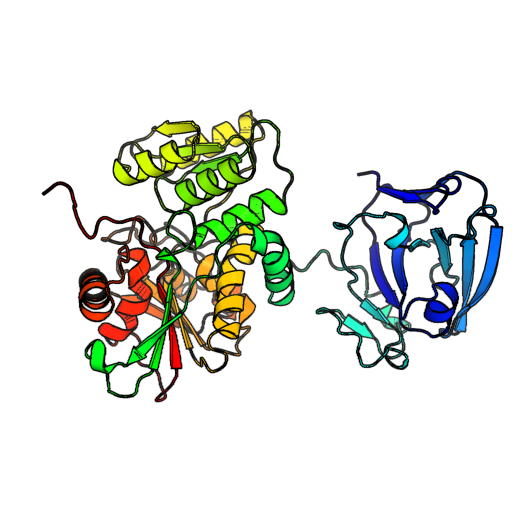6 3.849 -3.204 1.00 96.94 357 LEU A N 1
ATOM 2678 C CA . LEU A 1 357 ? -20.323 2.785 -2.519 1.00 96.94 357 LEU A CA 1
ATOM 2679 C C . LEU A 1 357 ? -21.827 3.068 -2.515 1.00 96.94 357 LEU A C 1
ATOM 2681 O O . LEU A 1 357 ? -22.605 2.146 -2.757 1.00 96.94 357 LEU A O 1
ATOM 2685 N N . ALA A 1 358 ? -22.229 4.324 -2.301 1.00 96.44 358 ALA A N 1
ATOM 2686 C CA . ALA A 1 358 ? -23.630 4.734 -2.363 1.00 96.44 358 ALA A CA 1
ATOM 2687 C C . ALA A 1 358 ? -24.226 4.568 -3.774 1.00 96.44 358 ALA A C 1
ATOM 2689 O O . ALA A 1 358 ? -25.367 4.127 -3.911 1.00 96.44 358 ALA A O 1
ATOM 2690 N N . ALA A 1 359 ? -23.450 4.870 -4.819 1.00 96.44 359 ALA A N 1
ATOM 2691 C CA . ALA A 1 359 ? -23.852 4.706 -6.217 1.00 96.44 359 ALA A CA 1
ATOM 2692 C C . ALA A 1 359 ? -23.775 3.251 -6.719 1.00 96.44 359 ALA A C 1
ATOM 2694 O O . ALA A 1 359 ? -24.372 2.908 -7.739 1.00 96.44 359 ALA A O 1
ATOM 2695 N N . GLY A 1 360 ? -23.028 2.382 -6.032 1.00 95.25 360 GLY A N 1
ATOM 2696 C CA . GLY A 1 360 ? -22.795 0.997 -6.447 1.00 95.25 360 GLY A CA 1
ATOM 2697 C C . GLY A 1 360 ? -21.793 0.834 -7.599 1.00 95.25 360 GLY A C 1
ATOM 2698 O O . GLY A 1 360 ? -21.575 -0.293 -8.045 1.00 95.25 360 GLY A O 1
ATOM 2699 N N . HIS A 1 361 ? -21.160 1.918 -8.051 1.00 93.88 361 HIS A N 1
ATOM 2700 C CA . HIS A 1 361 ? -20.092 1.943 -9.053 1.00 93.88 361 HIS A CA 1
ATOM 2701 C C . HIS A 1 361 ? -19.192 3.177 -8.848 1.00 93.88 361 HIS A C 1
ATOM 2703 O O . HIS A 1 361 ? -19.621 4.133 -8.200 1.00 93.88 361 HIS A O 1
ATOM 2709 N N . PRO A 1 362 ? -17.971 3.226 -9.420 1.00 95.44 362 PRO A N 1
ATOM 2710 C CA . PRO A 1 362 ? -17.139 4.425 -9.354 1.00 95.44 362 PRO A CA 1
ATOM 2711 C C . PRO A 1 362 ? -17.857 5.647 -9.944 1.00 95.44 362 PRO A C 1
ATOM 2713 O O . PRO A 1 362 ? -18.402 5.594 -11.056 1.00 95.44 362 PRO A O 1
ATOM 2716 N N . VAL A 1 363 ? -17.846 6.750 -9.198 1.00 94.75 363 VAL A N 1
ATOM 2717 C CA . VAL A 1 363 ? -18.394 8.057 -9.583 1.00 94.75 363 VAL A CA 1
ATOM 2718 C C . VAL A 1 363 ? -17.377 9.147 -9.290 1.00 94.75 363 VAL A C 1
ATOM 2720 O O . VAL A 1 363 ? -16.435 8.944 -8.522 1.00 94.75 363 VAL A O 1
ATOM 2723 N N . ASP A 1 364 ? -17.564 10.289 -9.939 1.00 93.25 364 ASP A N 1
ATOM 2724 C CA . ASP A 1 364 ? -16.770 11.470 -9.648 1.00 93.25 364 ASP A CA 1
ATOM 2725 C C . ASP A 1 364 ? -17.280 12.121 -8.357 1.00 93.25 364 ASP A C 1
ATOM 2727 O O . ASP A 1 364 ? -18.487 12.292 -8.195 1.00 93.25 364 ASP A O 1
ATOM 2731 N N . ALA A 1 365 ? -16.361 12.507 -7.478 1.00 89.69 365 ALA A N 1
ATOM 2732 C CA . ALA A 1 365 ? -16.629 13.193 -6.223 1.00 89.69 365 ALA A CA 1
ATOM 2733 C C . ALA A 1 365 ? -15.967 14.578 -6.204 1.00 89.69 365 ALA A C 1
ATOM 2735 O O . ALA A 1 365 ? -15.018 14.861 -6.949 1.00 89.69 365 ALA A O 1
ATOM 2736 N N . GLU A 1 366 ? -16.466 15.452 -5.331 1.00 82.56 366 GLU A N 1
ATOM 2737 C CA . GLU A 1 366 ? -15.833 16.743 -5.072 1.00 82.56 366 GLU A CA 1
ATOM 2738 C C . GLU A 1 366 ? -14.420 16.571 -4.490 1.00 82.56 366 GLU A C 1
ATOM 2740 O O . GLU A 1 366 ? -14.053 15.530 -3.948 1.00 82.56 366 GLU A O 1
ATOM 2745 N N . THR A 1 367 ? -13.577 17.590 -4.649 1.00 84.62 367 THR A N 1
ATOM 2746 C CA . THR A 1 367 ? -12.165 17.548 -4.241 1.00 84.62 367 THR A CA 1
ATOM 2747 C C . THR A 1 367 ? -11.783 18.871 -3.593 1.00 84.62 367 THR A C 1
ATOM 2749 O O . THR A 1 367 ? -11.422 19.832 -4.273 1.00 84.62 367 THR A O 1
ATOM 2752 N N . THR A 1 368 ? -11.897 18.938 -2.267 1.00 89.19 368 THR A N 1
ATOM 2753 C CA . THR A 1 368 ? -11.598 20.124 -1.453 1.00 89.19 368 THR A CA 1
ATOM 2754 C C . THR A 1 368 ? -11.092 19.745 -0.053 1.00 89.19 368 THR A C 1
ATOM 2756 O O . THR A 1 368 ? -11.141 18.586 0.354 1.00 89.19 368 THR A O 1
ATOM 2759 N N . GLY A 1 369 ? -10.607 20.735 0.700 1.00 88.56 369 GLY A N 1
ATOM 2760 C CA . GLY A 1 369 ? -10.229 20.577 2.107 1.00 88.56 369 GLY A CA 1
ATOM 2761 C C . GLY A 1 369 ? -8.733 20.364 2.349 1.00 88.56 369 GLY A C 1
ATOM 2762 O O . GLY A 1 369 ? -7.925 20.241 1.425 1.00 88.56 369 GLY A O 1
ATOM 2763 N N . ILE A 1 370 ? -8.339 20.343 3.623 1.00 89.56 370 ILE A N 1
ATOM 2764 C CA . ILE A 1 370 ? -6.917 20.332 4.022 1.00 89.56 370 ILE A CA 1
ATOM 2765 C C . ILE A 1 370 ? -6.178 19.025 3.721 1.00 89.56 370 ILE A C 1
ATOM 2767 O O . ILE A 1 370 ? -4.950 19.012 3.714 1.00 89.56 370 ILE A O 1
ATOM 2771 N N . ALA A 1 371 ? -6.907 17.929 3.512 1.00 88.38 371 ALA A N 1
ATOM 2772 C CA . ALA A 1 371 ? -6.347 16.619 3.181 1.00 88.38 371 ALA A CA 1
ATOM 2773 C C . ALA A 1 371 ? -6.411 16.307 1.678 1.00 88.38 371 ALA A C 1
ATOM 2775 O O . ALA A 1 371 ? -6.098 15.184 1.272 1.00 88.38 371 ALA A O 1
ATOM 2776 N N . ALA A 1 372 ? -6.799 17.283 0.846 1.00 83.38 372 ALA A N 1
ATOM 2777 C CA . ALA A 1 372 ? -6.992 17.078 -0.586 1.00 83.38 372 ALA A CA 1
ATOM 2778 C C . ALA A 1 372 ? -5.720 16.611 -1.309 1.00 83.38 372 ALA A C 1
ATOM 2780 O O . ALA A 1 372 ? -5.778 15.848 -2.270 1.00 83.38 372 ALA A O 1
ATOM 2781 N N . ASP A 1 373 ? -4.554 16.997 -0.794 1.00 80.25 373 ASP A N 1
ATOM 2782 C CA . ASP A 1 373 ? -3.253 16.601 -1.326 1.00 80.25 373 ASP A CA 1
ATOM 2783 C C . ASP A 1 373 ? -2.974 15.086 -1.273 1.00 80.25 373 ASP A C 1
ATOM 2785 O O . ASP A 1 373 ? -2.111 14.590 -2.002 1.00 80.25 373 ASP A O 1
ATOM 2789 N N . SER A 1 374 ? -3.683 14.362 -0.404 1.00 84.19 374 SER A N 1
ATOM 2790 C CA . SER A 1 374 ? -3.421 12.960 -0.075 1.00 84.19 374 SER A CA 1
ATOM 2791 C C . SER A 1 374 ? -4.653 12.072 -0.243 1.00 84.19 374 SER A C 1
ATOM 2793 O O . SER A 1 374 ? -4.503 10.892 -0.573 1.00 84.19 374 SER A O 1
ATOM 2795 N N . LEU A 1 375 ? -5.852 12.621 -0.014 1.00 87.00 375 LEU A N 1
ATOM 2796 C CA . LEU A 1 375 ? -7.112 11.877 0.086 1.00 87.00 375 LEU A CA 1
ATOM 2797 C C . LEU A 1 375 ? -8.198 12.321 -0.910 1.00 87.00 375 LEU A C 1
ATOM 2799 O O . LEU A 1 375 ? -9.312 11.831 -0.807 1.00 87.00 375 LEU A O 1
ATOM 2803 N N . ALA A 1 376 ? -7.900 13.183 -1.887 1.00 85.50 376 ALA A N 1
ATOM 2804 C CA . ALA A 1 376 ? -8.920 13.676 -2.820 1.00 85.50 376 ALA A CA 1
ATOM 2805 C C . ALA A 1 376 ? -8.620 13.404 -4.302 1.00 85.50 376 ALA A C 1
ATOM 2807 O O . ALA A 1 376 ? -8.468 14.335 -5.095 1.00 85.50 376 ALA A O 1
ATOM 2808 N N . PRO A 1 377 ? -8.495 12.136 -4.731 1.00 87.50 377 PRO A N 1
ATOM 2809 C CA . PRO A 1 377 ? -8.678 11.854 -6.143 1.00 87.50 377 PRO A CA 1
ATOM 2810 C C . PRO A 1 377 ? -10.144 12.063 -6.511 1.00 87.50 377 PRO A C 1
ATOM 2812 O O . PRO A 1 377 ? -11.037 11.675 -5.772 1.00 87.50 377 PRO A O 1
ATOM 2815 N N . ARG A 1 378 ? -10.387 12.588 -7.710 1.00 88.94 378 ARG A N 1
ATOM 2816 C CA . ARG A 1 378 ? -11.742 12.817 -8.225 1.00 88.94 378 ARG A CA 1
ATOM 2817 C C . ARG A 1 378 ? -12.600 11.548 -8.279 1.00 88.94 378 ARG A C 1
ATOM 2819 O O . ARG A 1 378 ? -13.815 11.651 -8.264 1.00 88.94 378 ARG A O 1
ATOM 2826 N N . ARG A 1 379 ? -11.992 10.367 -8.403 1.00 92.44 379 ARG A N 1
ATOM 2827 C CA . ARG A 1 379 ? -12.687 9.090 -8.607 1.00 92.44 379 ARG A CA 1
ATOM 2828 C C . ARG A 1 379 ? -11.900 7.955 -7.957 1.00 92.44 379 ARG A C 1
ATOM 2830 O O . ARG A 1 379 ? -10.666 7.957 -7.980 1.00 92.44 379 ARG A O 1
ATOM 2837 N N . VAL A 1 380 ? -12.607 6.979 -7.389 1.00 93.25 380 VAL A N 1
ATOM 2838 C CA . VAL A 1 380 ? -12.002 5.742 -6.872 1.00 93.25 380 VAL A CA 1
ATOM 2839 C C . VAL A 1 380 ? -11.472 4.880 -8.024 1.00 93.25 380 VAL A C 1
ATOM 2841 O O . VAL A 1 380 ? -11.968 4.960 -9.144 1.00 93.25 380 VAL A O 1
ATOM 2844 N N . GLY A 1 381 ? -10.458 4.055 -7.759 1.00 89.62 381 GLY A N 1
ATOM 2845 C CA . GLY A 1 381 ? -9.914 3.136 -8.759 1.00 89.62 381 GLY A CA 1
ATOM 2846 C C . GLY A 1 381 ? -10.894 2.042 -9.208 1.00 89.62 381 GLY A C 1
ATOM 2847 O O . GLY A 1 381 ? -11.673 1.527 -8.403 1.00 89.62 381 GLY A O 1
ATOM 2848 N N . GLU A 1 382 ? -10.796 1.634 -10.471 1.00 91.00 382 GLU A N 1
ATOM 2849 C CA . GLU A 1 382 ? -11.608 0.580 -11.088 1.00 91.00 382 GLU A CA 1
ATOM 2850 C C . GLU A 1 382 ? -11.252 -0.817 -10.538 1.00 91.00 382 GLU A C 1
ATOM 2852 O O . GLU A 1 382 ? -12.129 -1.657 -10.346 1.00 91.00 382 GLU A O 1
ATOM 2857 N N . LEU A 1 383 ? -9.981 -1.074 -10.197 1.00 91.25 383 LEU A N 1
ATOM 2858 C CA . LEU A 1 383 ? -9.556 -2.303 -9.505 1.00 91.25 383 LEU A CA 1
ATOM 2859 C C . LEU A 1 383 ? -9.857 -2.248 -8.004 1.00 91.25 383 LEU A C 1
ATOM 2861 O O . LEU A 1 383 ? -10.037 -3.276 -7.348 1.00 91.25 383 LEU A O 1
ATOM 2865 N N . VAL A 1 384 ? -9.861 -1.040 -7.446 1.00 93.38 384 VAL A N 1
ATOM 2866 C CA . VAL A 1 384 ? -10.083 -0.786 -6.021 1.00 93.38 384 VAL A CA 1
ATOM 2867 C C . VAL A 1 384 ? -11.537 -1.033 -5.638 1.00 93.38 384 VAL A C 1
ATOM 2869 O O . VAL A 1 384 ? -11.782 -1.670 -4.608 1.00 93.38 384 VAL A O 1
ATOM 2872 N N . PHE A 1 385 ? -12.479 -0.532 -6.439 1.00 95.69 385 PHE A N 1
ATOM 2873 C CA . PHE A 1 385 ? -13.894 -0.488 -6.086 1.00 95.69 385 PHE A CA 1
ATOM 2874 C C . PHE A 1 385 ? -14.515 -1.869 -5.817 1.00 95.69 385 PHE A C 1
ATOM 2876 O O . PHE A 1 385 ? -15.094 -2.027 -4.743 1.00 95.69 385 PHE A O 1
ATOM 2883 N N . PRO A 1 386 ? -14.343 -2.903 -6.669 1.00 93.50 386 PRO A N 1
ATOM 2884 C CA . PRO A 1 386 ? -14.923 -4.223 -6.406 1.00 93.50 386 PRO A CA 1
ATOM 2885 C C . PRO A 1 386 ? -14.417 -4.857 -5.103 1.00 93.50 386 PRO A C 1
ATOM 2887 O O . PRO A 1 386 ? -15.155 -5.559 -4.415 1.00 93.50 386 PRO A O 1
ATOM 2890 N N . ILE A 1 387 ? -13.156 -4.598 -4.733 1.00 93.69 387 ILE A N 1
ATOM 2891 C CA . ILE A 1 387 ? -12.583 -5.084 -3.471 1.00 93.69 387 ILE A CA 1
ATOM 2892 C C . ILE A 1 387 ? -13.204 -4.336 -2.295 1.00 93.69 387 ILE A C 1
ATOM 2894 O O . ILE A 1 387 ? -13.595 -4.962 -1.311 1.00 93.69 387 ILE A O 1
ATOM 2898 N N . ALA A 1 388 ? -13.288 -3.008 -2.398 1.00 95.00 388 ALA A N 1
ATOM 2899 C CA . ALA A 1 388 ? -13.847 -2.172 -1.349 1.00 95.00 388 ALA A CA 1
ATOM 2900 C C . ALA A 1 388 ? -15.329 -2.497 -1.113 1.00 95.00 388 ALA A C 1
ATOM 2902 O O . ALA A 1 388 ? -15.707 -2.783 0.017 1.00 95.00 388 ALA A O 1
ATOM 2903 N N . GLN A 1 389 ? -16.134 -2.572 -2.175 1.00 94.50 389 GLN A N 1
ATOM 2904 C CA . GLN A 1 389 ? -17.556 -2.917 -2.109 1.00 94.50 389 GLN A CA 1
ATOM 2905 C C . GLN A 1 389 ? -17.806 -4.273 -1.440 1.00 94.50 389 GLN A C 1
ATOM 2907 O O . GLN A 1 389 ? -18.781 -4.432 -0.712 1.00 94.50 389 GLN A O 1
ATOM 2912 N N . ALA A 1 390 ? -16.927 -5.251 -1.664 1.00 91.69 390 ALA A N 1
ATOM 2913 C CA . ALA A 1 390 ? -17.088 -6.585 -1.102 1.00 91.69 390 ALA A CA 1
ATOM 2914 C C . ALA A 1 390 ? -16.564 -6.734 0.338 1.00 91.69 390 ALA A C 1
ATOM 2916 O O . ALA A 1 390 ? -16.925 -7.706 1.002 1.00 91.69 390 ALA A O 1
ATOM 2917 N N . ARG A 1 391 ? -15.642 -5.872 0.799 1.00 93.50 391 ARG A N 1
ATOM 2918 C CA . ARG A 1 391 ? -14.826 -6.151 2.002 1.00 93.50 391 ARG A CA 1
ATOM 2919 C C . ARG A 1 391 ? -14.598 -4.978 2.954 1.00 93.50 391 ARG A C 1
ATOM 2921 O O . ARG A 1 391 ? -14.026 -5.202 4.016 1.00 93.50 391 ARG A O 1
ATOM 2928 N N . VAL A 1 392 ? -14.960 -3.754 2.584 1.00 96.56 392 VAL A N 1
ATOM 2929 C CA . VAL A 1 392 ? -14.926 -2.597 3.490 1.00 96.56 392 VAL A CA 1
ATOM 2930 C C . VAL A 1 392 ? -16.288 -2.503 4.163 1.00 96.56 392 VAL A C 1
ATOM 2932 O O . VAL A 1 392 ? -17.301 -2.348 3.489 1.00 96.56 392 VAL A O 1
ATOM 2935 N N . ASP A 1 393 ? -16.313 -2.611 5.489 1.00 96.69 393 ASP A N 1
ATOM 2936 C CA . ASP A 1 393 ? -17.550 -2.667 6.271 1.00 96.69 393 ASP A CA 1
ATOM 2937 C C . ASP A 1 393 ? -18.294 -1.328 6.282 1.00 96.69 393 ASP A C 1
ATOM 2939 O O . ASP A 1 393 ? -19.523 -1.285 6.283 1.00 96.69 393 ASP A O 1
ATOM 2943 N N . GLN A 1 394 ? -17.548 -0.223 6.335 1.00 96.19 394 GLN A N 1
ATOM 2944 C CA . GLN A 1 394 ? -18.108 1.121 6.412 1.00 96.19 394 GLN A CA 1
ATOM 2945 C C . GLN A 1 394 ? -17.087 2.156 5.940 1.00 96.19 394 GLN A C 1
ATOM 2947 O O . GLN A 1 394 ? -15.888 2.010 6.182 1.00 96.19 394 GLN A O 1
ATOM 2952 N N . VAL A 1 395 ? -17.569 3.241 5.334 1.00 98.31 395 VAL A N 1
ATOM 2953 C CA . VAL A 1 395 ? -16.794 4.470 5.128 1.00 98.31 395 VAL A CA 1
ATOM 2954 C C . VAL A 1 395 ? -17.457 5.597 5.912 1.00 98.31 395 VAL A C 1
ATOM 2956 O O . VAL A 1 395 ? -18.667 5.797 5.806 1.00 98.31 395 VAL A O 1
ATOM 2959 N N . VAL A 1 396 ? -16.683 6.302 6.734 1.00 98.50 396 VAL A N 1
ATOM 2960 C CA . VAL A 1 396 ? -17.158 7.448 7.521 1.00 98.50 396 VAL A CA 1
ATOM 2961 C C . VAL A 1 396 ? -16.499 8.736 7.055 1.00 98.50 396 VAL A C 1
ATOM 2963 O O . VAL A 1 396 ? -15.322 8.748 6.694 1.00 98.50 396 VAL A O 1
ATOM 2966 N N . LEU A 1 397 ? -17.259 9.828 7.106 1.00 98.44 397 LEU A N 1
ATOM 2967 C CA . LEU A 1 397 ? -16.776 11.154 6.739 1.00 98.44 397 LEU A CA 1
ATOM 2968 C C . LEU A 1 397 ? -16.385 11.959 7.980 1.00 98.44 397 LEU A C 1
ATOM 2970 O O . LEU A 1 397 ? -17.088 11.918 8.999 1.00 98.44 397 LEU A O 1
ATOM 2974 N N . VAL A 1 398 ? -15.285 12.706 7.888 1.00 98.50 398 VAL A N 1
ATOM 2975 C CA . VAL A 1 398 ? -14.776 13.593 8.945 1.00 98.50 398 VAL A CA 1
ATOM 2976 C C . VAL A 1 398 ? -14.550 15.012 8.425 1.00 98.50 398 VAL A C 1
ATOM 2978 O O . VAL A 1 398 ? -14.177 15.218 7.273 1.00 98.50 398 VAL A O 1
ATOM 2981 N N . THR A 1 399 ? -14.755 16.004 9.290 1.00 98.44 399 THR A N 1
ATOM 2982 C CA . THR A 1 399 ? -14.516 17.415 8.959 1.00 98.44 399 THR A CA 1
ATOM 2983 C C . THR A 1 399 ? -13.021 17.746 8.975 1.00 98.44 399 THR A C 1
ATOM 2985 O O . THR A 1 399 ? -12.239 17.122 9.700 1.00 98.44 399 THR A O 1
ATOM 2988 N N . ASP A 1 400 ? -12.623 18.803 8.266 1.00 97.94 400 ASP A N 1
ATOM 2989 C CA . ASP A 1 400 ? -11.260 19.348 8.337 1.00 97.94 400 ASP A CA 1
ATOM 2990 C C . ASP A 1 400 ? -10.853 19.715 9.776 1.00 97.94 400 ASP A C 1
ATOM 2992 O O . ASP A 1 400 ? -9.717 19.480 10.187 1.00 97.94 400 ASP A O 1
ATOM 2996 N N . ASP A 1 401 ? -11.782 20.232 10.585 1.00 98.25 401 ASP A N 1
ATOM 2997 C CA . ASP A 1 401 ? -11.516 20.552 11.992 1.00 98.25 401 ASP A CA 1
ATOM 2998 C C . ASP A 1 401 ? -11.254 19.304 12.841 1.00 98.25 401 ASP A C 1
ATOM 3000 O O . ASP A 1 401 ? -10.377 19.320 13.710 1.00 98.25 401 ASP A O 1
ATOM 3004 N N . ALA A 1 402 ? -11.948 18.195 12.564 1.00 98.44 402 ALA A N 1
ATOM 3005 C CA . ALA A 1 402 ? -11.661 16.916 13.204 1.00 98.44 402 ALA A CA 1
ATOM 3006 C C . ALA A 1 402 ? -10.267 16.400 12.812 1.00 98.44 402 ALA A C 1
ATOM 3008 O O . ALA A 1 402 ? -9.530 15.915 13.674 1.00 98.44 402 ALA A O 1
ATOM 3009 N N . ILE A 1 403 ? -9.872 16.557 11.543 1.00 98.50 403 ILE A N 1
ATOM 3010 C CA . ILE A 1 403 ? -8.535 16.195 11.053 1.00 98.50 403 ILE A CA 1
ATOM 3011 C C . ILE A 1 403 ? -7.452 17.031 11.754 1.00 98.50 403 ILE A C 1
ATOM 3013 O O . ILE A 1 403 ? -6.492 16.457 12.278 1.00 98.50 403 ILE A O 1
ATOM 3017 N N . ARG A 1 404 ? -7.622 18.360 11.853 1.00 98.06 404 ARG A N 1
ATOM 3018 C CA . ARG A 1 404 ? -6.688 19.250 12.578 1.00 98.06 404 ARG A CA 1
ATOM 3019 C C . ARG A 1 404 ? -6.581 18.872 14.051 1.00 98.06 404 ARG A C 1
ATOM 3021 O O . ARG A 1 404 ? -5.477 18.768 14.588 1.00 98.06 404 ARG A O 1
ATOM 3028 N N . ARG A 1 405 ? -7.719 18.615 14.706 1.00 98.12 405 ARG A N 1
ATOM 3029 C CA . ARG A 1 405 ? -7.753 18.149 16.099 1.00 98.12 405 ARG A CA 1
ATOM 3030 C C . ARG A 1 405 ? -6.978 16.842 16.260 1.00 98.12 405 ARG A C 1
ATOM 3032 O O . ARG A 1 405 ? -6.203 16.721 17.205 1.00 98.12 405 ARG A O 1
ATOM 3039 N N . ALA A 1 406 ? -7.135 15.895 15.337 1.00 98.38 406 ALA A N 1
ATOM 3040 C CA . ALA A 1 406 ? -6.402 14.635 15.361 1.00 98.38 406 ALA A CA 1
ATOM 3041 C C . ALA A 1 406 ? -4.886 14.827 15.235 1.00 98.38 406 ALA A C 1
ATOM 3043 O O . ALA A 1 406 ? -4.143 14.216 16.002 1.00 98.38 406 ALA A O 1
ATOM 3044 N N . GLN A 1 407 ? -4.420 15.715 14.349 1.00 97.88 407 GLN A N 1
ATOM 3045 C CA . GLN A 1 407 ? -2.993 16.058 14.258 1.00 97.88 407 GLN A CA 1
ATOM 3046 C C . GLN A 1 407 ? -2.473 16.634 15.582 1.00 97.88 407 GLN A C 1
ATOM 3048 O O . GLN A 1 407 ? -1.433 16.204 16.081 1.00 97.88 407 GLN A O 1
ATOM 3053 N N . GLN A 1 408 ? -3.221 17.563 16.185 1.00 97.06 408 GLN A N 1
ATOM 3054 C CA . GLN A 1 408 ? -2.832 18.198 17.443 1.00 97.06 408 GLN A CA 1
ATOM 3055 C C . GLN A 1 408 ? -2.761 17.197 18.604 1.00 97.06 408 GLN A C 1
ATOM 3057 O O . GLN A 1 408 ? -1.826 17.253 19.403 1.00 97.06 408 GLN A O 1
ATOM 3062 N N . VAL A 1 409 ? -3.723 16.275 18.701 1.00 97.94 409 VAL A N 1
ATOM 3063 C CA . VAL A 1 409 ? -3.738 15.237 19.743 1.00 97.94 409 VAL A CA 1
ATOM 3064 C C . VAL A 1 409 ? -2.583 14.253 19.552 1.00 97.94 409 VAL A C 1
ATOM 3066 O O . VAL A 1 409 ? -1.861 13.991 20.508 1.00 97.94 409 VAL A O 1
ATOM 3069 N N . LEU A 1 410 ? -2.329 13.775 18.327 1.00 98.00 410 LEU A N 1
ATOM 3070 C CA . LEU A 1 410 ? -1.182 12.898 18.039 1.00 98.00 410 LEU A CA 1
ATOM 3071 C C . LEU A 1 410 ? 0.149 13.544 18.449 1.00 98.00 410 LEU A C 1
ATOM 3073 O O . LEU A 1 410 ? 0.999 12.892 19.067 1.00 98.00 410 LEU A O 1
ATOM 3077 N N . TRP A 1 411 ? 0.312 14.837 18.161 1.00 96.94 411 TRP A N 1
ATOM 3078 C CA . TRP A 1 411 ? 1.504 15.586 18.544 1.00 96.94 411 TRP A CA 1
ATOM 3079 C C . TRP A 1 411 ? 1.622 15.790 20.059 1.00 96.94 411 TRP A C 1
ATOM 3081 O O . TRP A 1 411 ? 2.704 15.624 20.627 1.00 96.94 411 TRP A O 1
ATOM 3091 N N . ASN A 1 412 ? 0.527 16.150 20.729 1.00 95.69 412 ASN A N 1
ATOM 3092 C CA . ASN A 1 412 ? 0.539 16.459 22.158 1.00 95.69 412 ASN A CA 1
ATOM 3093 C C . ASN A 1 412 ? 0.697 15.213 23.028 1.00 95.69 412 ASN A C 1
ATOM 3095 O O . ASN A 1 412 ? 1.439 15.260 24.007 1.00 95.69 412 ASN A O 1
ATOM 3099 N N . THR A 1 413 ? 0.032 14.119 22.660 1.00 95.38 413 THR A N 1
ATOM 3100 C CA . THR A 1 413 ? -0.010 12.886 23.451 1.00 95.38 413 THR A CA 1
ATOM 3101 C C . THR A 1 413 ? 1.198 11.995 23.176 1.00 95.38 413 THR A C 1
ATOM 3103 O O . THR A 1 413 ? 1.821 11.498 24.108 1.00 95.38 413 THR A O 1
ATOM 3106 N N . ALA A 1 414 ? 1.563 11.805 21.905 1.00 95.88 414 ALA A N 1
ATOM 3107 C CA . ALA A 1 414 ? 2.526 10.775 21.506 1.00 95.88 414 ALA A CA 1
ATOM 3108 C C . ALA A 1 414 ? 3.739 11.311 20.728 1.00 95.88 414 ALA A C 1
ATOM 3110 O O . ALA A 1 414 ? 4.575 10.524 20.288 1.00 95.88 414 ALA A O 1
ATOM 3111 N N . ARG A 1 415 ? 3.844 12.636 20.528 1.00 95.69 415 ARG A N 1
ATOM 3112 C CA . ARG A 1 415 ? 4.879 13.269 19.679 1.00 95.69 415 ARG A CA 1
ATOM 3113 C C . ARG A 1 415 ? 4.910 12.702 18.257 1.00 95.69 415 ARG A C 1
ATOM 3115 O O . ARG A 1 415 ? 5.949 12.683 17.599 1.00 95.69 415 ARG A O 1
ATOM 3122 N N . ILE A 1 416 ? 3.752 12.260 17.771 1.00 97.19 416 ILE A N 1
ATOM 3123 C CA . ILE A 1 416 ? 3.591 11.739 16.418 1.00 97.19 416 ILE A CA 1
ATOM 3124 C C . ILE A 1 416 ? 3.246 12.895 15.486 1.00 97.19 416 ILE A C 1
ATOM 3126 O O . ILE A 1 416 ? 2.243 13.582 15.666 1.00 97.19 416 ILE A O 1
ATOM 3130 N N . VAL A 1 417 ? 4.076 13.079 14.462 1.00 95.75 417 VAL A N 1
ATOM 3131 C CA . VAL A 1 417 ? 3.798 13.988 13.348 1.00 95.75 417 VAL A CA 1
ATOM 3132 C C . VAL A 1 417 ? 3.003 13.239 12.288 1.00 95.75 417 VAL A C 1
ATOM 3134 O O . VAL A 1 417 ? 3.485 12.249 11.742 1.00 95.75 417 VAL A O 1
ATOM 3137 N N . ALA A 1 418 ? 1.806 13.727 11.982 1.00 95.75 418 ALA A N 1
ATOM 3138 C CA . ALA A 1 418 ? 0.974 13.221 10.900 1.00 95.75 418 ALA A CA 1
ATOM 3139 C C . ALA A 1 418 ? 0.563 14.378 9.988 1.00 95.75 418 ALA A C 1
ATOM 3141 O O . ALA A 1 418 ? 0.212 15.464 10.458 1.00 95.75 418 ALA A O 1
ATOM 3142 N N . GLU A 1 419 ? 0.603 14.150 8.681 1.00 94.69 419 GLU A N 1
ATOM 3143 C CA . GLU A 1 419 ? -0.023 15.057 7.715 1.00 94.69 419 GLU A CA 1
ATOM 3144 C C . GLU A 1 419 ? -1.558 14.933 7.792 1.00 94.69 419 GLU A C 1
ATOM 3146 O O . GLU A 1 419 ? -2.044 13.956 8.371 1.00 94.69 419 GLU A O 1
ATOM 3151 N N . PRO A 1 420 ? -2.341 15.862 7.211 1.00 95.69 420 PRO A N 1
ATOM 3152 C CA . PRO A 1 420 ? -3.801 15.816 7.315 1.00 95.69 420 PRO A CA 1
ATOM 3153 C C . PRO A 1 420 ? -4.405 14.486 6.831 1.00 95.69 420 PRO A C 1
ATOM 3155 O O . PRO A 1 420 ? -5.211 13.873 7.527 1.00 95.69 420 PRO A O 1
ATOM 3158 N N . GLY A 1 421 ? -3.951 13.968 5.684 1.00 94.94 421 GLY A N 1
ATOM 3159 C CA . GLY A 1 421 ? -4.381 12.648 5.210 1.00 94.94 421 GLY A CA 1
ATOM 3160 C C . GLY A 1 421 ? -3.951 11.497 6.130 1.00 94.94 421 GLY A C 1
ATOM 3161 O O . GLY A 1 421 ? -4.681 10.522 6.298 1.00 94.94 421 GLY A O 1
ATOM 3162 N N . GLY A 1 422 ? -2.793 11.640 6.781 1.00 96.81 422 GLY A N 1
ATOM 3163 C CA . GLY A 1 422 ? -2.243 10.687 7.744 1.00 96.81 422 GLY A CA 1
ATOM 3164 C C . GLY A 1 422 ? -3.005 10.600 9.062 1.00 96.81 422 GLY A C 1
ATOM 3165 O O . GLY A 1 422 ? -2.940 9.564 9.718 1.00 96.81 422 GLY A O 1
ATOM 3166 N N . SER A 1 423 ? -3.732 11.647 9.456 1.00 98.06 423 SER A N 1
ATOM 3167 C CA . SER A 1 423 ? -4.494 11.688 10.709 1.00 98.06 423 SER A CA 1
ATOM 3168 C C . SER A 1 423 ? -5.994 11.435 10.536 1.00 98.06 423 SER A C 1
ATOM 3170 O O . SER A 1 423 ? -6.685 11.267 11.543 1.00 98.06 423 SER A O 1
ATOM 3172 N N . ALA A 1 424 ? -6.509 11.368 9.302 1.00 98.25 424 ALA A N 1
ATOM 3173 C CA . ALA A 1 424 ? -7.940 11.216 9.028 1.00 98.25 424 ALA A CA 1
ATOM 3174 C C . ALA A 1 424 ? -8.551 9.991 9.731 1.00 98.25 424 ALA A C 1
ATOM 3176 O O . ALA A 1 424 ? -9.564 10.114 10.416 1.00 98.25 424 ALA A O 1
ATOM 3177 N N . ALA A 1 425 ? -7.883 8.833 9.670 1.00 98.50 425 ALA A N 1
ATOM 3178 C CA . ALA A 1 425 ? -8.333 7.617 10.350 1.00 98.50 425 ALA A CA 1
ATOM 3179 C C . ALA A 1 425 ? -8.509 7.811 11.868 1.00 98.50 425 ALA A C 1
ATOM 3181 O O . ALA A 1 425 ? -9.476 7.334 12.456 1.00 98.50 425 ALA A O 1
ATOM 3182 N N . PHE A 1 426 ? -7.596 8.549 12.504 1.00 98.56 426 PHE A N 1
ATOM 3183 C CA . PHE A 1 426 ? -7.670 8.849 13.933 1.00 98.56 426 PHE A CA 1
ATOM 3184 C C . PHE A 1 426 ? -8.760 9.884 14.253 1.00 98.56 426 PHE A C 1
ATOM 3186 O O . PHE A 1 426 ? -9.423 9.795 15.287 1.00 98.56 426 PHE A O 1
ATOM 3193 N N . ALA A 1 427 ? -9.006 10.830 13.341 1.00 98.62 427 ALA A N 1
ATOM 3194 C CA . ALA A 1 427 ? -10.065 11.826 13.474 1.00 98.62 427 ALA A CA 1
ATOM 3195 C C . ALA A 1 427 ? -11.462 11.199 13.581 1.00 98.62 427 ALA A C 1
ATOM 3197 O O . ALA A 1 427 ? -12.304 11.728 14.308 1.00 98.62 427 ALA A O 1
ATOM 3198 N N . ALA A 1 428 ? -11.709 10.061 12.923 1.00 98.44 428 ALA A N 1
ATOM 3199 C CA . ALA A 1 428 ? -12.988 9.356 13.027 1.00 98.44 428 ALA A CA 1
ATOM 3200 C C . ALA A 1 428 ? -13.296 8.892 14.459 1.00 98.44 428 ALA A C 1
ATOM 3202 O O . ALA A 1 428 ? -14.443 8.998 14.891 1.00 98.44 428 ALA A O 1
ATOM 3203 N N . LEU A 1 429 ? -12.279 8.449 15.210 1.00 96.75 429 LEU A N 1
ATOM 3204 C CA . LEU A 1 429 ? -12.437 8.091 16.623 1.00 96.75 429 LEU A CA 1
ATOM 3205 C C . LEU A 1 429 ? -12.682 9.334 17.480 1.00 96.75 429 LEU A C 1
ATOM 3207 O O . LEU A 1 429 ? -13.665 9.397 18.211 1.00 96.75 429 LEU A O 1
ATOM 3211 N N . LEU A 1 430 ? -11.822 10.351 17.357 1.00 97.44 430 LEU A N 1
ATOM 3212 C CA . LEU A 1 430 ? -11.891 11.561 18.189 1.00 97.44 430 LEU A CA 1
ATOM 3213 C C . LEU A 1 430 ? -13.171 12.379 17.997 1.00 97.44 430 LEU A C 1
ATOM 3215 O O . LEU A 1 430 ? -13.602 13.068 18.919 1.00 97.44 430 LEU A O 1
ATOM 3219 N N . SER A 1 431 ? -13.752 12.339 16.800 1.00 97.56 431 SER A N 1
ATOM 3220 C CA . SER A 1 431 ? -15.004 13.031 16.480 1.00 97.56 431 SER A CA 1
ATOM 3221 C C . SER A 1 431 ? -16.255 12.215 16.813 1.00 97.56 431 SER A C 1
ATOM 3223 O O . SER A 1 431 ? -17.362 12.728 16.666 1.00 97.56 431 SER A O 1
ATOM 3225 N N . GLY A 1 432 ? -16.106 10.948 17.215 1.00 95.56 432 GLY A N 1
ATOM 3226 C CA . GLY A 1 432 ? -17.224 10.025 17.427 1.00 95.56 432 GLY A CA 1
ATOM 3227 C C . GLY A 1 432 ? -17.910 9.557 16.139 1.00 95.56 432 GLY A C 1
ATOM 3228 O O . GLY A 1 432 ? -18.905 8.837 16.214 1.00 95.56 432 GLY A O 1
ATOM 3229 N N . ARG A 1 433 ? -17.385 9.917 14.957 1.00 96.94 433 ARG A N 1
ATOM 3230 C CA . ARG A 1 433 ? -17.897 9.452 13.653 1.00 96.94 433 ARG A CA 1
ATOM 3231 C C . ARG A 1 433 ? -17.754 7.941 13.482 1.00 96.94 433 ARG A C 1
ATOM 3233 O O . ARG A 1 433 ? -18.556 7.335 12.779 1.00 96.94 433 ARG A O 1
ATOM 3240 N N . TYR A 1 434 ? -16.787 7.333 14.166 1.00 95.56 434 TYR A N 1
ATOM 3241 C CA . TYR A 1 434 ? -16.747 5.896 14.403 1.00 95.56 434 TYR A CA 1
ATOM 3242 C C . TYR A 1 434 ? -16.616 5.617 15.901 1.00 95.56 434 TYR A C 1
ATOM 3244 O O . TYR A 1 434 ? -15.682 6.086 16.549 1.00 95.56 434 TYR A O 1
ATOM 3252 N N . THR A 1 435 ? -17.543 4.824 16.442 1.00 91.94 435 THR A N 1
ATOM 3253 C CA . THR A 1 435 ? -17.494 4.347 17.828 1.00 91.94 435 THR A CA 1
ATOM 3254 C C . THR A 1 435 ? -17.379 2.821 17.824 1.00 91.94 435 THR A C 1
ATOM 3256 O O . THR A 1 435 ? -18.300 2.151 17.350 1.00 91.94 435 THR A O 1
ATOM 3259 N N . PRO A 1 436 ? -16.276 2.248 18.333 1.00 86.81 436 PRO A N 1
ATOM 3260 C CA . PRO A 1 436 ? -16.111 0.799 18.417 1.00 86.81 436 PRO A CA 1
ATOM 3261 C C . PRO A 1 436 ? -17.223 0.156 19.262 1.00 86.81 436 PRO A C 1
ATOM 3263 O O . PRO A 1 436 ? -17.566 0.658 20.330 1.00 86.81 436 PRO A O 1
ATOM 3266 N N . CYS A 1 437 ? -17.797 -0.958 18.795 1.00 71.88 437 CYS A N 1
ATOM 3267 C CA . CYS A 1 437 ? -18.944 -1.602 19.457 1.00 71.88 437 CYS A CA 1
ATOM 3268 C C . CYS A 1 437 ? -18.587 -2.329 20.769 1.00 71.88 437 CYS A C 1
ATOM 3270 O O . CYS A 1 437 ? -19.469 -2.636 21.568 1.00 71.88 437 CYS A O 1
ATOM 3272 N N . SER A 1 438 ? -17.315 -2.659 20.975 1.00 65.19 438 SER A N 1
ATOM 3273 C CA . SER A 1 438 ? -16.787 -3.382 22.136 1.00 65.19 438 SER A CA 1
ATOM 3274 C C . SER A 1 438 ? -15.788 -2.492 22.887 1.00 65.19 438 SER A C 1
ATOM 3276 O O . SER A 1 438 ? -15.329 -1.477 22.362 1.00 65.19 438 SER A O 1
ATOM 3278 N N . ARG A 1 439 ? -15.334 -2.916 24.079 1.00 64.69 439 ARG A N 1
ATOM 3279 C CA . ARG A 1 439 ? -14.041 -2.463 24.654 1.00 64.69 439 ARG A CA 1
ATOM 3280 C C . ARG A 1 439 ? -12.845 -2.973 23.817 1.00 64.69 439 ARG A C 1
ATOM 3282 O O . ARG A 1 439 ? -11.851 -3.446 24.360 1.00 64.69 439 ARG A O 1
ATOM 3289 N N . GLY A 1 440 ? -13.027 -3.001 22.502 1.00 64.00 440 GLY A N 1
ATOM 3290 C CA . GLY A 1 440 ? -12.210 -3.658 21.506 1.00 64.00 440 GLY A CA 1
ATOM 3291 C C . GLY A 1 440 ? -10.861 -2.999 21.331 1.00 64.00 440 GLY A C 1
ATOM 3292 O O . GLY A 1 440 ? -10.584 -1.920 21.860 1.00 64.00 440 GLY A O 1
ATOM 3293 N N . ARG A 1 441 ? -10.014 -3.687 20.576 1.00 86.81 441 ARG A N 1
ATOM 3294 C CA . ARG A 1 441 ? -8.700 -3.191 20.181 1.00 86.81 441 ARG A CA 1
ATOM 3295 C C . ARG A 1 441 ? -8.803 -2.719 18.745 1.00 86.81 441 ARG A C 1
ATOM 3297 O O . ARG A 1 441 ? -9.094 -3.507 17.844 1.00 86.81 441 ARG A O 1
ATOM 3304 N N . VAL A 1 442 ? -8.575 -1.427 18.555 1.00 95.56 442 VAL A N 1
ATOM 3305 C CA . VAL A 1 442 ? -8.764 -0.757 17.271 1.00 95.56 442 VAL A CA 1
ATOM 3306 C C . VAL A 1 442 ? -7.411 -0.401 16.688 1.00 95.56 442 VAL A C 1
ATOM 3308 O O . VAL A 1 442 ? -6.631 0.321 17.304 1.00 95.56 442 VAL A O 1
ATOM 3311 N N . GLY A 1 443 ? -7.142 -0.887 15.483 1.00 98.12 443 GLY A N 1
ATOM 3312 C CA . GLY A 1 443 ? -5.991 -0.480 14.696 1.00 98.12 443 GLY A CA 1
ATOM 3313 C C . GLY A 1 443 ? -6.292 0.830 13.981 1.00 98.12 443 GLY A C 1
ATOM 3314 O O . GLY A 1 443 ? -7.325 0.956 13.331 1.00 98.12 443 GLY A O 1
ATOM 3315 N N . VAL A 1 444 ? -5.392 1.802 14.055 1.00 98.62 444 VAL A N 1
ATOM 3316 C CA . VAL A 1 444 ? -5.507 3.068 13.323 1.00 98.62 444 VAL A CA 1
ATOM 3317 C C . VAL A 1 444 ? -4.246 3.271 12.506 1.00 98.62 444 VAL A C 1
ATOM 3319 O O . VAL A 1 444 ? -3.138 3.296 13.044 1.00 98.62 444 VAL A O 1
ATOM 3322 N N . VAL A 1 445 ? -4.397 3.415 11.194 1.00 98.81 445 VAL A N 1
ATOM 3323 C CA . VAL A 1 445 ? -3.261 3.643 10.302 1.00 98.81 445 VAL A CA 1
ATOM 3324 C C . VAL A 1 445 ? -2.926 5.130 10.252 1.00 98.81 445 VAL A C 1
ATOM 3326 O O . VAL A 1 445 ? -3.708 5.925 9.736 1.00 98.81 445 VAL A O 1
ATOM 3329 N N . ILE A 1 446 ? -1.730 5.487 10.727 1.00 98.69 446 ILE A N 1
ATOM 3330 C CA . ILE A 1 446 ? -1.144 6.815 10.523 1.00 98.69 446 ILE A CA 1
ATOM 3331 C C . ILE A 1 446 ? -0.377 6.774 9.204 1.00 98.69 446 ILE A C 1
ATOM 3333 O O . ILE A 1 446 ? 0.784 6.367 9.161 1.00 98.69 446 ILE A O 1
ATOM 3337 N N . SER A 1 447 ? -1.059 7.089 8.099 1.00 97.94 447 SER A N 1
ATOM 3338 C CA . SER A 1 447 ? -0.596 6.706 6.755 1.00 97.94 447 SER A CA 1
ATOM 3339 C C . SER A 1 447 ? 0.632 7.480 6.263 1.00 97.94 447 SER A C 1
ATOM 3341 O O . SER A 1 447 ? 1.377 6.974 5.421 1.00 97.94 447 SER A O 1
ATOM 3343 N N . GLY A 1 448 ? 0.872 8.684 6.777 1.00 96.06 448 GLY A N 1
ATOM 3344 C CA . GLY A 1 448 ? 1.985 9.522 6.349 1.00 96.06 448 GLY A CA 1
ATOM 3345 C C . GLY A 1 448 ? 2.203 10.741 7.236 1.00 96.06 448 GLY A C 1
ATOM 3346 O O . GLY A 1 448 ? 1.347 11.128 8.034 1.00 96.06 448 GLY A O 1
ATOM 3347 N N . GLY A 1 449 ? 3.388 11.331 7.110 1.00 94.44 449 GLY A N 1
ATOM 3348 C CA . GLY A 1 449 ? 3.816 12.486 7.898 1.00 94.44 449 GLY A CA 1
ATOM 3349 C C . GLY A 1 449 ? 4.650 13.471 7.094 1.00 94.44 449 GLY A C 1
ATOM 3350 O O . GLY A 1 449 ? 5.524 14.121 7.662 1.00 94.44 449 GLY A O 1
ATOM 3351 N N . ASN A 1 450 ? 4.417 13.585 5.781 1.00 90.75 450 ASN A N 1
ATOM 3352 C CA . ASN A 1 450 ? 5.154 14.499 4.912 1.00 90.75 450 ASN A CA 1
ATOM 3353 C C . ASN A 1 450 ? 4.635 15.940 5.059 1.00 90.75 450 ASN A C 1
ATOM 3355 O O . ASN A 1 450 ? 4.198 16.583 4.108 1.00 90.75 450 ASN A O 1
ATOM 3359 N N . THR A 1 451 ? 4.735 16.454 6.283 1.00 88.12 451 THR A N 1
ATOM 3360 C CA . THR A 1 451 ? 4.348 17.800 6.701 1.00 88.12 451 THR A CA 1
ATOM 3361 C C . THR A 1 451 ? 5.412 18.394 7.627 1.00 88.12 451 THR A C 1
ATOM 3363 O O . THR A 1 451 ? 6.331 17.698 8.066 1.00 88.12 451 THR A O 1
ATOM 3366 N N . VAL A 1 452 ? 5.294 19.683 7.934 1.00 83.88 452 VAL A N 1
ATOM 3367 C CA . VAL A 1 452 ? 6.155 20.373 8.899 1.00 83.88 452 VAL A CA 1
ATOM 3368 C C . VAL A 1 452 ? 5.426 20.443 10.239 1.00 83.88 452 VAL A C 1
ATOM 3370 O O . VAL A 1 452 ? 4.349 21.026 10.322 1.00 83.88 452 VAL A O 1
ATOM 3373 N N . ALA A 1 453 ? 6.004 19.845 11.284 1.00 77.12 453 ALA A N 1
ATOM 3374 C CA . ALA A 1 453 ? 5.487 19.944 12.656 1.00 77.12 453 ALA A CA 1
ATOM 3375 C C . ALA A 1 453 ? 6.337 20.839 13.563 1.00 77.12 453 ALA A C 1
ATOM 3377 O O . ALA A 1 453 ? 5.805 21.499 14.450 1.00 77.12 453 ALA A O 1
ATOM 3378 N N . VAL A 1 454 ? 7.653 20.854 13.347 1.00 81.19 454 VAL A N 1
ATOM 3379 C CA . VAL A 1 454 ? 8.613 21.668 14.096 1.00 81.19 454 VAL A CA 1
ATOM 3380 C C . VAL A 1 454 ? 9.560 22.312 13.096 1.00 81.19 454 VAL A C 1
ATOM 3382 O O . VAL A 1 454 ? 10.064 21.639 12.198 1.00 81.19 454 VAL A O 1
ATOM 3385 N N . ASP A 1 455 ? 9.783 23.609 13.267 1.00 76.50 455 ASP A N 1
ATOM 3386 C CA . ASP A 1 455 ? 10.788 24.377 12.544 1.00 76.50 455 ASP A CA 1
ATOM 3387 C C . ASP A 1 455 ? 12.001 24.572 13.461 1.00 76.50 455 ASP A C 1
ATOM 3389 O O . ASP A 1 455 ? 11.901 25.228 14.500 1.00 76.50 455 ASP A O 1
ATOM 3393 N N . PHE A 1 456 ? 13.124 23.949 13.100 1.00 78.12 456 PHE A N 1
ATOM 3394 C CA . PHE A 1 456 ? 14.383 24.020 13.850 1.00 78.12 456 PHE A CA 1
ATOM 3395 C C . PHE A 1 456 ? 15.238 25.240 13.470 1.00 78.12 456 PHE A C 1
ATOM 3397 O O . PHE A 1 456 ? 16.329 25.397 14.008 1.00 78.12 456 PHE A O 1
ATOM 3404 N N . GLY A 1 457 ? 14.773 26.083 12.540 1.00 75.12 457 GLY A N 1
ATOM 3405 C CA . GLY A 1 457 ? 15.451 27.309 12.114 1.00 75.12 457 GLY A CA 1
ATOM 3406 C C . GLY A 1 457 ? 15.114 28.550 12.947 1.00 75.12 457 GLY A C 1
ATOM 3407 O O . GLY A 1 457 ? 15.421 29.656 12.505 1.00 75.12 457 GLY A O 1
ATOM 3408 N N . ARG A 1 458 ? 14.455 28.382 14.101 1.00 50.38 458 ARG A N 1
ATOM 3409 C CA . ARG A 1 458 ? 14.087 29.465 15.026 1.00 50.38 458 ARG A CA 1
ATOM 3410 C C . ARG A 1 458 ? 15.116 29.703 16.117 1.00 50.38 458 ARG A C 1
ATOM 3412 O O . ARG A 1 458 ? 15.615 28.701 16.676 1.00 50.38 458 ARG A O 1
#